Protein AF-0000000075218056 (afdb_homodimer)

Solvent-accessible surface area (backbone atoms only — not comparable to full-atom values): 29890 Å² total; per-residue (Å²): 135,86,78,78,77,75,76,75,72,74,78,70,77,70,64,59,50,72,65,56,49,51,50,44,24,49,49,35,25,47,38,16,36,52,33,16,54,48,39,26,50,49,49,56,67,43,63,74,73,65,64,60,46,54,60,41,20,22,42,31,12,34,46,45,33,46,39,47,62,41,49,48,54,49,43,54,49,48,52,51,51,45,51,72,72,34,88,83,44,72,96,57,82,59,54,31,60,39,18,50,48,22,31,48,51,50,50,50,41,52,50,52,22,49,53,68,37,55,66,62,63,74,64,76,85,63,86,70,55,85,60,57,64,49,48,42,46,47,50,31,47,45,51,51,50,31,50,43,34,22,42,56,18,20,58,53,22,48,40,39,84,58,38,63,64,51,42,50,55,46,26,54,50,36,25,49,48,24,31,52,53,20,60,73,37,48,87,47,59,67,68,60,43,52,53,52,39,49,55,53,20,45,24,29,27,51,14,19,52,52,17,34,59,53,49,70,42,74,95,37,73,64,53,53,50,49,49,50,50,42,47,20,26,33,44,12,33,47,49,37,46,29,39,48,56,36,42,49,53,42,66,66,42,72,87,54,54,68,65,56,46,52,49,30,21,51,48,23,22,46,51,52,51,47,51,52,49,50,42,42,66,70,69,41,78,84,68,67,75,76,82,121,135,84,80,78,75,76,76,75,75,73,78,72,78,70,64,61,51,73,67,56,49,52,50,45,24,49,47,36,24,47,39,17,35,53,33,15,53,49,38,27,52,47,43,57,68,41,64,87,59,71,62,63,45,54,59,42,21,23,43,30,12,35,45,45,34,46,39,48,61,42,47,48,51,49,45,53,48,49,53,54,51,45,50,72,71,34,87,84,45,72,96,58,80,59,55,32,60,38,18,49,47,20,31,47,51,49,48,49,40,52,49,54,21,48,52,68,35,55,65,62,63,74,62,76,84,62,87,71,56,85,61,57,63,50,48,41,47,46,49,31,47,45,50,50,50,31,51,43,33,23,42,55,16,21,58,53,22,47,40,38,84,56,37,62,64,51,41,51,53,47,27,54,51,35,25,49,51,24,33,52,56,20,60,73,37,47,86,48,58,64,68,60,42,52,51,51,41,48,55,53,20,45,25,30,26,50,14,18,51,52,17,34,57,53,50,71,42,75,95,39,73,66,50,54,50,49,49,50,51,42,46,20,26,32,44,13,33,48,49,36,45,32,38,48,57,36,41,48,53,42,67,67,43,71,88,53,55,68,66,57,46,52,49,30,20,50,48,22,22,45,52,50,51,47,50,52,49,49,42,41,65,70,67,42,78,84,69,68,76,76,83,122

Sequence (584 aa):
METSTGAVGTATESPASTWQKCLAALLCFGATLVSGLFFNEAFRKTMRLMNMTFLIALSVGVFSALLLNDFFPETIQLEHKLRGTYKNFPNFPLVGPIVLFGIILMFVSDQVIHKATGHSHEMEPREDSPASKSSHKIWLLLIGIGIHSLLEGMPIGIEKKHLWTIAVSLSIHKCIEAATIASAMVEMNRMYCYVIISIYSAMSPIGILTGAFLSASPQSLTVDLLTLILMSLSTGVIIFLAFVEMLPKVIECERTMLVTKIMCIVCGYSAVTGAAISFNLYFGDHTAPAEEMETSTGAVGTATESPASTWQKCLAALLCFGATLVSGLFFNEAFRKTMRLMNMTFLIALSVGVFSALLLNDFFPETIQLEHKLRGTYKNFPNFPLVGPIVLFGIILMFVSDQVIHKATGHSHEMEPREDSPASKSSHKIWLLLIGIGIHSLLEGMPIGIEKKHLWTIAVSLSIHKCIEAATIASAMVEMNRMYCYVIISIYSAMSPIGILTGAFLSASPQSLTVDLLTLILMSLSTGVIIFLAFVEMLPKVIECERTMLVTKIMCIVCGYSAVTGAAISFNLYFGDHTAPAEE

Radius of gyration: 26.02 Å; Cα contacts (8 Å, |Δi|>4): 720; chains: 2; bounding box: 98×58×55 Å

Organism: NCBI:txid1561998

Secondary structure (DSSP, 8-state):
-----------------HHHHHHHHHHHHHHHHHHHHHHHHHHHHS-S---HHHHHHHHHHHHHHIIIIIIHHHHHHHHHHHHHH-TTS-SS--HHHHHHHHHHHHHHHHHHHHHHHHGGGGS------TTHHHHHHHHHHHHHHHHHHHHHHHHHHH-SSSHHHHHHHHHHHHHHHHHHHHHHTTTS-HHHHHHHHHHHHHHHHHHHHHHHHHHTS-S-HHHHHHHHHHHHHHHHHHHIIIIIIIHHHHHH--SS-HHHHHHHHHHHHHHHHHHHHHHHHHHS---S----/-----------------HHHHHHHHHHHHHHHHHHHHHHHHHHHHS-TTS-HHHHHHHHHHHHHHIIIIIIHHHHHHHHHHHHHH-TTS-SS--HHHHHHHHHHHHHHHHHHHHHHHHGGGGS------TTHHHHHHHHHHHHHHHHHHHHHHHHHHH-SSSHHHHHHHHHHHHHHHHHHHHHHTTTS-HHHHHHHHHHHHHHHHHHHHHHHHHHTS---HHHHHHHHHHHHHHHHHHHIIIIIIIHHHHHH--SS-HHHHHHHHHHHHHHHHHHHHHHHHHHS---S----

InterPro domains:
  IPR003689 Zinc/iron permease [PF02535] (119-271)

Nearest PDB structures (foldseek):
  6s7v-assembly1_A  TM=2.341E-01  e=2.017E+00  Staphylococcus aureus
  6ki1-assembly2_B  TM=3.201E-01  e=4.641E+00  Synechocystis sp. PCC 6803
  7bc7-assembly1_A  TM=2.363E-01  e=6.887E+00  Gallus gallus
  6e9o-assembly2_A  TM=1.817E-01  e=6.309E+00  Escherichia coli
  5ayn-assembly1_A  TM=2.975E-01  e=4.188E+00  Bdellovibrio bacteriovorus HD100

Foldseek 3Di:
DPPPPPPLPPPPQFFDDPVNLLVLLVLLLVLLLVLLLVLLVVDLPPDDCPPLLLLLLLLLLLLCLCLVPPLVVVLVVLLVVLVVVDVPRDPDDPLVVLLVVLQVVLVVLQVVLVVVLPVVPPDDPDPPDPVRSLVSNLVSVLVLLLVLLLLLLQLLLLGTRCNVLSSVSSSVSSSSVSSSSSNSCSVPDSVVSSVSSSSSSNSNSNNNSNNNVLNVPPDDPVSSVVSSSSSSSSSSSSCCVSPVNRVVVSVPPPVDDPVSSVVSSNVSNCVSVVSSVVCCVVVNDPPPPPPD/DPPPPPPLPPPPQFFDDPVNLLVLLVLLLVLLLVLLLVLLVVDLPVDLPPPLLLLLLLLLLLLCLCLVPPLVVVLVVLLVVLVVVDVPRDPDDPLVVLLVVLQVVLVVLQVVLVVVLPVVPPDDPDPPDPVRSLVSNLVSVLVLLLVLLLLLLQLLLLGTRCNVLSSVSSSVSSSSVSSSSSSSCSVPDSVVSSVSSSSSSNSNSNSNSNNNVLNVPPDDPVSSVVSSSSSSSSSSSSCCCSPVNRVVVSVPPPVDDPVSSVVSSNVSNCVSVVSSVVCCVVVPDPPPPPPD

Structure (mmCIF, N/CA/C/O backbone):
data_AF-0000000075218056-model_v1
#
loop_
_entity.id
_entity.type
_entity.pdbx_description
1 polymer 'Zinc transporter ZIP3'
#
loop_
_atom_site.group_PDB
_atom_site.id
_atom_site.type_symbol
_atom_site.label_atom_id
_atom_site.label_alt_id
_atom_site.label_comp_id
_atom_site.label_asym_id
_atom_site.label_entity_id
_atom_site.label_seq_id
_atom_site.pdbx_PDB_ins_code
_atom_site.Cartn_x
_atom_site.Cartn_y
_atom_site.Cartn_z
_atom_site.occupancy
_atom_site.B_iso_or_equiv
_atom_site.auth_seq_id
_atom_site.auth_comp_id
_atom_site.auth_asym_id
_atom_site.auth_atom_id
_atom_site.pdbx_PDB_model_num
ATOM 1 N N . MET A 1 1 ? -60.719 -11.781 -14.867 1 28.56 1 MET A N 1
ATOM 2 C CA . MET A 1 1 ? -59.531 -11.812 -15.711 1 28.56 1 MET A CA 1
ATOM 3 C C . MET A 1 1 ? -58.281 -11.773 -14.867 1 28.56 1 MET A C 1
ATOM 5 O O . MET A 1 1 ? -58 -10.781 -14.195 1 28.56 1 MET A O 1
ATOM 9 N N . GLU A 1 2 ? -57.875 -12.914 -14.203 1 30.25 2 GLU A N 1
ATOM 10 C CA . GLU A 1 2 ? -56.875 -13.211 -13.172 1 30.25 2 GLU A CA 1
ATOM 11 C C . GLU A 1 2 ? -55.469 -12.977 -13.68 1 30.25 2 GLU A C 1
ATOM 13 O O . GLU A 1 2 ? -55.031 -13.57 -14.672 1 30.25 2 GLU A O 1
ATOM 18 N N . THR A 1 3 ? -54.938 -11.68 -13.648 1 34.12 3 THR A N 1
ATOM 19 C CA . THR A 1 3 ? -53.656 -11.195 -14.141 1 34.12 3 THR A CA 1
ATOM 20 C C . THR A 1 3 ? -52.5 -12 -13.539 1 34.12 3 THR A C 1
ATOM 22 O O . THR A 1 3 ? -52.344 -12.062 -12.312 1 34.12 3 THR A O 1
ATOM 25 N N . SER A 1 4 ? -52.062 -13.141 -14.164 1 30.97 4 SER A N 1
ATOM 26 C CA . SER A 1 4 ? -50.938 -14.031 -13.828 1 30.97 4 SER A CA 1
ATOM 27 C C . SER A 1 4 ? -49.656 -13.25 -13.586 1 30.97 4 SER A C 1
ATOM 29 O O . SER A 1 4 ? -49.188 -12.547 -14.477 1 30.97 4 SER A O 1
ATOM 31 N N . THR A 1 5 ? -49.5 -12.703 -12.383 1 33.06 5 THR A N 1
ATOM 32 C CA . THR A 1 5 ? -48.312 -11.992 -11.891 1 33.06 5 THR A CA 1
ATOM 33 C C . THR A 1 5 ? -47.031 -12.789 -12.18 1 33.06 5 THR A C 1
ATOM 35 O O . THR A 1 5 ? -46.906 -13.93 -11.734 1 33.06 5 THR A O 1
ATOM 38 N N . GLY A 1 6 ? -46.438 -12.719 -13.375 1 31.28 6 GLY A N 1
ATOM 39 C CA . GLY A 1 6 ? -45.219 -13.344 -13.836 1 31.28 6 GLY A CA 1
ATOM 40 C C . GLY A 1 6 ? -44.094 -13.328 -12.797 1 31.28 6 GLY A C 1
ATOM 41 O O . GLY A 1 6 ? -43.812 -12.281 -12.203 1 31.28 6 GLY A O 1
ATOM 42 N N . ALA A 1 7 ? -43.875 -14.461 -12.086 1 29.84 7 ALA A N 1
ATOM 43 C CA . ALA A 1 7 ? -42.812 -14.828 -11.156 1 29.84 7 ALA A CA 1
ATOM 44 C C . ALA A 1 7 ? -41.438 -14.398 -11.695 1 29.84 7 ALA A C 1
ATOM 46 O O . ALA A 1 7 ? -41.031 -14.859 -12.75 1 29.84 7 ALA A O 1
ATOM 47 N N . VAL A 1 8 ? -41.156 -13.188 -11.688 1 32.5 8 VAL A N 1
ATOM 48 C CA . VAL A 1 8 ? -39.812 -12.727 -11.945 1 32.5 8 VAL A CA 1
ATOM 49 C C . VAL A 1 8 ? -38.812 -13.656 -11.258 1 32.5 8 VAL A C 1
ATOM 51 O O . VAL A 1 8 ? -38.781 -13.766 -10.031 1 32.5 8 VAL A O 1
ATOM 54 N N . GLY A 1 9 ? -38.531 -14.875 -11.758 1 27.73 9 GLY A N 1
ATOM 55 C CA . GLY A 1 9 ? -37.531 -15.828 -11.273 1 27.73 9 GLY A CA 1
ATOM 56 C C . GLY A 1 9 ? -36.219 -15.188 -10.906 1 27.73 9 GLY A C 1
ATOM 57 O O . GLY A 1 9 ? -35.594 -14.523 -11.742 1 27.73 9 GLY A O 1
ATOM 58 N N . THR A 1 10 ? -36.062 -14.641 -9.781 1 32.91 10 THR A N 1
ATOM 59 C CA . THR A 1 10 ? -34.781 -14.258 -9.18 1 32.91 10 THR A CA 1
ATOM 60 C C . THR A 1 10 ? -33.719 -15.312 -9.445 1 32.91 10 THR A C 1
ATOM 62 O O . THR A 1 10 ? -33.844 -16.453 -9.008 1 32.91 10 THR A O 1
ATOM 65 N N . ALA A 1 11 ? -33.188 -15.445 -10.609 1 33.75 11 ALA A N 1
ATOM 66 C CA . ALA A 1 11 ? -32.094 -16.359 -10.945 1 33.75 11 ALA A CA 1
ATOM 67 C C . ALA A 1 11 ? -31.125 -16.484 -9.789 1 33.75 11 ALA A C 1
ATOM 69 O O . ALA A 1 11 ? -30.469 -15.5 -9.414 1 33.75 11 ALA A O 1
ATOM 70 N N . THR A 1 12 ? -31.344 -17.188 -8.734 1 36.94 12 THR A N 1
ATOM 71 C CA . THR A 1 12 ? -30.5 -17.688 -7.645 1 36.94 12 THR A CA 1
ATOM 72 C C . THR A 1 12 ? -29.141 -18.109 -8.164 1 36.94 12 THR A C 1
ATOM 74 O O . THR A 1 12 ? -29.031 -19.078 -8.93 1 36.94 12 THR A O 1
ATOM 77 N N . GLU A 1 13 ? -28.281 -17.359 -8.703 1 41.88 13 GLU A N 1
ATOM 78 C CA . GLU A 1 13 ? -26.938 -17.766 -9.086 1 41.88 13 GLU A CA 1
ATOM 79 C C . GLU A 1 13 ? -26.406 -18.844 -8.141 1 41.88 13 GLU A C 1
ATOM 81 O O . GLU A 1 13 ? -26.406 -18.672 -6.922 1 41.88 13 GLU A O 1
ATOM 86 N N . SER A 1 14 ? -26.453 -20.078 -8.367 1 50.06 14 SER A N 1
ATOM 87 C CA . SER A 1 14 ? -26.016 -21.266 -7.625 1 50.06 14 SER A CA 1
ATOM 88 C C . SER A 1 14 ? -24.562 -21.125 -7.16 1 50.06 14 SER A C 1
ATOM 90 O O . SER A 1 14 ? -23.719 -20.641 -7.902 1 50.06 14 SER A O 1
ATOM 92 N N . PRO A 1 15 ? -24.297 -21.188 -5.848 1 59.03 15 PRO A N 1
ATOM 93 C CA . PRO A 1 15 ? -22.938 -21.125 -5.281 1 59.03 15 PRO A CA 1
ATOM 94 C C . PRO A 1 15 ? -21.969 -22.047 -6.008 1 59.03 15 PRO A C 1
ATOM 96 O O . PRO A 1 15 ? -22.359 -23.094 -6.539 1 59.03 15 PRO A O 1
ATOM 99 N N . ALA A 1 16 ? -20.828 -21.562 -6.406 1 63.22 16 ALA A N 1
ATOM 100 C CA . ALA A 1 16 ? -19.781 -22.328 -7.09 1 63.22 16 ALA A CA 1
ATOM 101 C C . ALA A 1 16 ? -19.609 -23.703 -6.465 1 63.22 16 ALA A C 1
ATOM 103 O O . ALA A 1 16 ? -19.469 -23.828 -5.25 1 63.22 16 ALA A O 1
ATOM 104 N N . SER A 1 17 ? -19.891 -24.766 -7.27 1 73.25 17 SER A N 1
ATOM 105 C CA . SER A 1 17 ? -19.797 -26.156 -6.867 1 73.25 17 SER A CA 1
ATOM 106 C C . SER A 1 17 ? -18.344 -26.547 -6.57 1 73.25 17 SER A C 1
ATOM 108 O O . SER A 1 17 ? -17.422 -25.828 -6.949 1 73.25 17 SER A O 1
ATOM 110 N N . THR A 1 18 ? -18.094 -27.578 -5.738 1 80.06 18 THR A N 1
ATOM 111 C CA . THR A 1 18 ? -16.797 -28.109 -5.355 1 80.06 18 THR A CA 1
ATOM 112 C C . THR A 1 18 ? -15.969 -28.469 -6.59 1 80.06 18 THR A C 1
ATOM 114 O O . THR A 1 18 ? -14.75 -28.234 -6.609 1 80.06 18 THR A O 1
ATOM 117 N N . TRP A 1 19 ? -16.656 -28.906 -7.613 1 84.88 19 TRP A N 1
ATOM 118 C CA . TRP A 1 19 ? -15.922 -29.297 -8.812 1 84.88 19 TRP A CA 1
ATOM 119 C C . TRP A 1 19 ? -15.359 -28.078 -9.531 1 84.88 19 TRP A C 1
ATOM 121 O O . TRP A 1 19 ? -14.273 -28.141 -10.117 1 84.88 19 TRP A O 1
ATOM 131 N N . GLN A 1 20 ? -16.016 -27 -9.492 1 87.5 20 GLN A N 1
ATOM 132 C CA . GLN A 1 20 ? -15.539 -25.781 -10.109 1 87.5 20 GLN A CA 1
ATOM 133 C C . GLN A 1 20 ? -14.305 -25.25 -9.391 1 87.5 20 GLN A C 1
ATOM 135 O O . GLN A 1 20 ? -13.375 -24.734 -10.023 1 87.5 20 GLN A O 1
ATOM 140 N N . LYS A 1 21 ? -14.305 -25.469 -8.156 1 88.88 21 LYS A N 1
ATOM 141 C CA . LYS A 1 21 ? -13.164 -25.016 -7.379 1 88.88 21 LYS A CA 1
ATOM 142 C C . LYS A 1 21 ? -11.93 -25.875 -7.652 1 88.88 21 LYS A C 1
ATOM 144 O O . LYS A 1 21 ? -10.812 -25.359 -7.707 1 88.88 21 LYS A O 1
ATOM 149 N N . CYS A 1 22 ? -12.195 -27.125 -7.848 1 90.31 22 CYS A N 1
ATOM 150 C CA . CYS A 1 22 ? -11.102 -28.031 -8.211 1 90.31 22 CYS A CA 1
ATOM 151 C C . CYS A 1 22 ? -10.547 -27.688 -9.594 1 90.31 22 CYS A C 1
ATOM 153 O O . CYS A 1 22 ? -9.336 -27.719 -9.805 1 90.31 22 CYS A O 1
ATOM 155 N N . LEU A 1 23 ? -11.406 -27.375 -10.438 1 91.06 23 LEU A N 1
ATOM 156 C CA . LEU A 1 23 ? -10.977 -26.969 -11.773 1 91.06 23 LEU A CA 1
ATOM 157 C C . LEU A 1 23 ? -10.195 -25.656 -11.727 1 91.06 23 LEU A C 1
ATOM 159 O O . LEU A 1 23 ? -9.211 -25.5 -12.453 1 91.06 23 LEU A O 1
ATOM 163 N N . ALA A 1 24 ? -10.664 -24.781 -10.914 1 90.25 24 ALA A N 1
ATOM 164 C CA . ALA A 1 24 ? -9.945 -23.516 -10.742 1 90.25 24 ALA A CA 1
ATOM 165 C C . ALA A 1 24 ? -8.547 -23.75 -10.18 1 90.25 24 ALA A C 1
ATOM 167 O O . ALA A 1 24 ? -7.582 -23.109 -10.609 1 90.25 24 ALA A O 1
ATOM 168 N N . ALA A 1 25 ? -8.469 -24.688 -9.25 1 93.19 25 ALA A N 1
ATOM 169 C CA . ALA A 1 25 ? -7.18 -25.047 -8.672 1 93.19 25 ALA A CA 1
ATOM 170 C C . ALA A 1 25 ? -6.246 -25.625 -9.727 1 93.19 25 ALA A C 1
ATOM 172 O O . ALA A 1 25 ? -5.062 -25.281 -9.781 1 93.19 25 ALA A O 1
ATOM 173 N N . LEU A 1 26 ? -6.781 -26.438 -10.555 1 93.12 26 LEU A N 1
ATOM 174 C CA . LEU A 1 26 ? -6.004 -27.062 -11.617 1 93.12 26 LEU A CA 1
ATOM 175 C C . LEU A 1 26 ? -5.551 -26.031 -12.641 1 93.12 26 LEU A C 1
ATOM 177 O O . LEU A 1 26 ? -4.43 -26.109 -13.148 1 93.12 26 LEU A O 1
ATOM 181 N N . LEU A 1 27 ? -6.426 -25.203 -12.906 1 91.5 27 LEU A N 1
ATOM 182 C CA . LEU A 1 27 ? -6.09 -24.141 -13.836 1 91.5 27 LEU A CA 1
ATOM 183 C C . LEU A 1 27 ? -4.934 -23.297 -13.305 1 91.5 27 LEU A C 1
ATOM 185 O O . LEU A 1 27 ? -3.994 -22.984 -14.047 1 91.5 27 LEU A O 1
ATOM 189 N N . CYS A 1 28 ? -5.043 -22.922 -12.086 1 91.31 28 CYS A N 1
ATOM 190 C CA . CYS A 1 28 ? -3.994 -22.125 -11.477 1 91.31 28 CYS A CA 1
ATOM 191 C C . CYS A 1 28 ? -2.672 -22.875 -11.445 1 91.31 28 CYS A C 1
ATOM 193 O O . CYS A 1 28 ? -1.616 -22.297 -11.719 1 91.31 28 CYS A O 1
ATOM 195 N N . PHE A 1 29 ? -2.771 -24.125 -11.102 1 94.06 29 PHE A N 1
ATOM 196 C CA . PHE A 1 29 ? -1.585 -24.984 -11.078 1 94.06 29 PHE A CA 1
ATOM 197 C C . PHE A 1 29 ? -0.952 -25.062 -12.461 1 94.06 29 PHE A C 1
ATOM 199 O O . PHE A 1 29 ? 0.251 -24.828 -12.617 1 94.06 29 PHE A O 1
ATOM 206 N N . GLY A 1 30 ? -1.76 -25.406 -13.383 1 94.25 30 GLY A N 1
ATOM 207 C CA . GLY A 1 30 ? -1.275 -25.531 -14.75 1 94.25 30 GLY A CA 1
ATOM 208 C C . GLY A 1 30 ? -0.699 -24.25 -15.305 1 94.25 30 GLY A C 1
ATOM 209 O O . GLY A 1 30 ? 0.366 -24.266 -15.93 1 94.25 30 GLY A O 1
ATOM 210 N N . ALA A 1 31 ? -1.409 -23.219 -15.141 1 92.06 31 ALA A N 1
ATOM 211 C CA . ALA A 1 31 ? -0.958 -21.922 -15.648 1 92.06 31 ALA A CA 1
ATOM 212 C C . ALA A 1 31 ? 0.393 -21.547 -15.047 1 92.06 31 ALA A C 1
ATOM 214 O O . ALA A 1 31 ? 1.293 -21.094 -15.766 1 92.06 31 ALA A O 1
ATOM 215 N N . THR A 1 32 ? 0.532 -21.703 -13.734 1 92.31 32 THR A N 1
ATOM 216 C CA . THR A 1 32 ? 1.77 -21.344 -13.047 1 92.31 32 THR A CA 1
ATOM 217 C C . THR A 1 32 ? 2.912 -22.25 -13.492 1 92.31 32 THR A C 1
ATOM 219 O O . THR A 1 32 ? 4.016 -21.781 -13.773 1 92.31 32 THR A O 1
ATOM 222 N N . LEU A 1 33 ? 2.582 -23.5 -13.586 1 94.19 33 LEU A N 1
ATOM 223 C CA . LEU A 1 33 ? 3.605 -24.484 -13.945 1 94.19 33 LEU A CA 1
ATOM 224 C C . LEU A 1 33 ? 4.07 -24.266 -15.383 1 94.19 33 LEU A C 1
ATOM 226 O O . LEU A 1 33 ? 5.27 -24.203 -15.656 1 94.19 33 LEU A O 1
ATOM 230 N N . VAL A 1 34 ? 3.139 -24.172 -16.266 1 94.44 34 VAL A N 1
ATOM 231 C CA . VAL A 1 34 ? 3.459 -24.031 -17.688 1 94.44 34 VAL A CA 1
ATOM 232 C C . VAL A 1 34 ? 4.215 -22.719 -17.922 1 94.44 34 VAL A C 1
ATOM 234 O O . VAL A 1 34 ? 5.23 -22.703 -18.625 1 94.44 34 VAL A O 1
ATOM 237 N N . SER A 1 35 ? 3.742 -21.688 -17.328 1 92.31 35 SER A N 1
ATOM 238 C CA . SER A 1 35 ? 4.402 -20.391 -17.5 1 92.31 35 SER A CA 1
ATOM 239 C C . SER A 1 35 ? 5.809 -20.406 -16.906 1 92.31 35 SER A C 1
ATOM 241 O O . SER A 1 35 ? 6.762 -19.953 -17.547 1 92.31 35 SER A O 1
ATOM 243 N N . GLY A 1 36 ? 5.898 -20.875 -15.688 1 90.25 36 GLY A N 1
ATOM 244 C CA . GLY A 1 36 ? 7.203 -20.953 -15.047 1 90.25 36 GLY A CA 1
ATOM 245 C C . GLY A 1 36 ? 8.219 -21.75 -15.844 1 90.25 36 GLY A C 1
ATOM 246 O O . GLY A 1 36 ? 9.352 -21.297 -16.031 1 90.25 36 GLY A O 1
ATOM 247 N N . LEU A 1 37 ? 7.812 -22.891 -16.297 1 91.62 37 LEU A N 1
ATOM 248 C CA . LEU A 1 37 ? 8.711 -23.734 -17.078 1 91.62 37 LEU A CA 1
ATOM 249 C C . LEU A 1 37 ? 9.031 -23.109 -18.422 1 91.62 37 LEU A C 1
ATOM 251 O O . LEU A 1 37 ? 10.172 -23.156 -18.891 1 91.62 37 LEU A O 1
ATOM 255 N N . PHE A 1 38 ? 8.023 -22.562 -19 1 90.69 38 PHE A N 1
ATOM 256 C CA . PHE A 1 38 ? 8.195 -21.922 -20.297 1 90.69 38 PHE A CA 1
ATOM 257 C C . PHE A 1 38 ? 9.188 -20.766 -20.203 1 90.69 38 PHE A C 1
ATOM 259 O O . PHE A 1 38 ? 10.125 -20.688 -21 1 90.69 38 PHE A O 1
ATOM 266 N N . PHE A 1 39 ? 9.016 -19.938 -19.281 1 86.31 39 PHE A N 1
ATOM 267 C CA . PHE A 1 39 ? 9.867 -18.75 -19.172 1 86.31 39 PHE A CA 1
ATOM 268 C C . PHE A 1 39 ? 11.266 -19.141 -18.703 1 86.31 39 PHE A C 1
ATOM 270 O O . PHE A 1 39 ? 12.25 -18.516 -19.094 1 86.31 39 PHE A O 1
ATOM 277 N N . ASN A 1 40 ? 11.32 -20.078 -17.828 1 86.62 40 ASN A N 1
ATOM 278 C CA . ASN A 1 40 ? 12.641 -20.531 -17.422 1 86.62 40 ASN A CA 1
ATOM 279 C C . ASN A 1 40 ? 13.469 -21 -18.609 1 86.62 40 ASN A C 1
ATOM 281 O O . ASN A 1 40 ? 14.641 -20.641 -18.734 1 86.62 40 ASN A O 1
ATOM 285 N N . GLU A 1 41 ? 12.852 -21.797 -19.453 1 87.62 41 GLU A N 1
ATOM 286 C CA . GLU A 1 41 ? 13.531 -22.281 -20.656 1 87.62 41 GLU A CA 1
ATOM 287 C C . GLU A 1 41 ? 13.82 -21.141 -21.625 1 87.62 41 GLU A C 1
ATOM 289 O O . GLU A 1 41 ? 14.891 -21.094 -22.234 1 87.62 41 GLU A O 1
ATOM 294 N N . ALA A 1 42 ? 12.875 -20.359 -21.828 1 83.81 42 ALA A N 1
ATOM 295 C CA . ALA A 1 42 ? 13.031 -19.234 -22.75 1 83.81 42 ALA A CA 1
ATOM 296 C C . ALA A 1 42 ? 14.172 -18.328 -22.312 1 83.81 42 ALA A C 1
ATOM 298 O O . ALA A 1 42 ? 14.953 -17.859 -23.141 1 83.81 42 ALA A O 1
ATOM 299 N N . PHE A 1 43 ? 14.227 -18.078 -21.031 1 81.38 43 PHE A N 1
ATOM 300 C CA . PHE A 1 43 ? 15.266 -17.203 -20.516 1 81.38 43 PHE A CA 1
ATOM 301 C C . PHE A 1 43 ? 16.641 -17.859 -20.594 1 81.38 43 PHE A C 1
ATOM 303 O O . PHE A 1 43 ? 17.656 -17.188 -20.766 1 81.38 43 PHE A O 1
ATOM 310 N N . ARG A 1 44 ? 16.656 -19.094 -20.406 1 79.06 44 ARG A N 1
ATOM 311 C CA . ARG A 1 44 ? 17.906 -19.812 -20.531 1 79.06 44 ARG A CA 1
ATOM 312 C C . ARG A 1 44 ? 18.438 -19.75 -21.953 1 79.06 44 ARG A C 1
ATOM 314 O O . ARG A 1 44 ? 19.656 -19.672 -22.172 1 79.06 44 ARG A O 1
ATOM 321 N N . LYS A 1 45 ? 17.5 -20 -22.891 1 77.25 45 LYS A N 1
ATOM 322 C CA . LYS A 1 45 ? 17.891 -19.969 -24.297 1 77.25 45 LYS A CA 1
ATOM 323 C C . LYS A 1 45 ? 18.234 -18.547 -24.75 1 77.25 45 LYS A C 1
ATOM 325 O O . LYS A 1 45 ? 19.062 -18.359 -25.641 1 77.25 45 LYS A O 1
ATOM 330 N N . THR A 1 46 ? 17.312 -17.812 -24.578 1 66.31 46 THR A N 1
ATOM 331 C CA . THR A 1 46 ? 17.531 -16.438 -25 1 66.31 46 THR A CA 1
ATOM 332 C C . THR A 1 46 ? 18.422 -15.703 -24 1 66.31 46 THR A C 1
ATOM 334 O O . THR A 1 46 ? 18.281 -15.867 -22.781 1 66.31 46 THR A O 1
ATOM 337 N N . MET A 1 47 ? 19.75 -15.852 -24.5 1 49.62 47 MET A N 1
ATOM 338 C CA . MET A 1 47 ? 20.672 -15.258 -23.547 1 49.62 47 MET A CA 1
ATOM 339 C C . MET A 1 47 ? 19.938 -14.477 -22.469 1 49.62 47 MET A C 1
ATOM 341 O O . MET A 1 47 ? 18.766 -14.125 -22.656 1 49.62 47 MET A O 1
ATOM 345 N N . ARG A 1 48 ? 20.688 -13.555 -21.938 1 44.53 48 ARG A N 1
ATOM 346 C CA . ARG A 1 48 ? 20.797 -12.828 -20.672 1 44.53 48 ARG A CA 1
ATOM 347 C C . ARG A 1 48 ? 19.469 -12.164 -20.297 1 44.53 48 ARG A C 1
ATOM 349 O O . ARG A 1 48 ? 18.547 -12.109 -21.125 1 44.53 48 ARG A O 1
ATOM 356 N N . LEU A 1 49 ? 19.484 -11.062 -19.875 1 46.81 49 LEU A N 1
ATOM 357 C CA . LEU A 1 49 ? 18.797 -10.094 -19.031 1 46.81 49 LEU A CA 1
ATOM 358 C C . LEU A 1 49 ? 17.562 -9.531 -19.75 1 46.81 49 LEU A C 1
ATOM 360 O O . LEU A 1 49 ? 17.656 -8.531 -20.453 1 46.81 49 LEU A O 1
ATOM 364 N N . MET A 1 50 ? 16.938 -10.258 -20.844 1 51.53 50 MET A N 1
ATOM 365 C CA . MET A 1 50 ? 15.766 -9.43 -21.109 1 51.53 50 MET A CA 1
ATOM 366 C C . MET A 1 50 ? 15.359 -8.641 -19.875 1 51.53 50 MET A C 1
ATOM 368 O O . MET A 1 50 ? 15.453 -9.141 -18.75 1 51.53 50 MET A O 1
ATOM 372 N N . ASN A 1 51 ? 15.18 -7.293 -20.078 1 58.81 51 ASN A N 1
ATOM 373 C CA . ASN A 1 51 ? 15.148 -6.344 -18.984 1 58.81 51 ASN A CA 1
ATOM 374 C C . ASN A 1 51 ? 14.109 -6.742 -17.938 1 58.81 51 ASN A C 1
ATOM 376 O O . ASN A 1 51 ? 12.906 -6.562 -18.141 1 58.81 51 ASN A O 1
ATOM 380 N N . MET A 1 52 ? 14.336 -7.902 -17.25 1 68.38 52 MET A N 1
ATOM 381 C CA . MET A 1 52 ? 13.602 -8.328 -16.062 1 68.38 52 MET A CA 1
ATOM 382 C C . MET A 1 52 ? 12.844 -7.156 -15.445 1 68.38 52 MET A C 1
ATOM 384 O O . MET A 1 52 ? 11.812 -7.352 -14.805 1 68.38 52 MET A O 1
ATOM 388 N N . THR A 1 53 ? 13.227 -6.066 -15.898 1 76.56 53 THR A N 1
ATOM 389 C CA . THR A 1 53 ? 12.594 -4.875 -15.336 1 76.56 53 THR A CA 1
ATOM 390 C C . THR A 1 53 ? 11.195 -4.676 -15.914 1 76.56 53 THR A C 1
ATOM 392 O O . THR A 1 53 ? 10.273 -4.266 -15.203 1 76.56 53 THR A O 1
ATOM 395 N N . PHE A 1 54 ? 11.117 -5.18 -17.219 1 81.31 54 PHE A N 1
ATOM 396 C CA . PHE A 1 54 ? 9.82 -5.023 -17.875 1 81.31 54 PHE A CA 1
ATOM 397 C C . PHE A 1 54 ? 8.789 -5.957 -17.25 1 81.31 54 PHE A C 1
ATOM 399 O O . PHE A 1 54 ? 7.656 -5.555 -17 1 81.31 54 PHE A O 1
ATOM 406 N N . LEU A 1 55 ? 9.203 -7.086 -17.047 1 77.69 55 LEU A N 1
ATOM 407 C CA . LEU A 1 55 ? 8.297 -8.078 -16.484 1 77.69 55 LEU A CA 1
ATOM 408 C C . LEU A 1 55 ? 7.926 -7.723 -15.047 1 77.69 55 LEU A C 1
ATOM 410 O O . LEU A 1 55 ? 6.773 -7.895 -14.633 1 77.69 55 LEU A O 1
ATOM 414 N N . ILE A 1 56 ? 8.875 -7.188 -14.352 1 79.19 56 ILE A N 1
ATOM 415 C CA . ILE A 1 56 ? 8.633 -6.801 -12.961 1 79.19 56 ILE A CA 1
ATOM 416 C C . ILE A 1 56 ? 7.684 -5.605 -12.922 1 79.19 56 ILE A C 1
ATOM 418 O O . ILE A 1 56 ? 6.762 -5.566 -12.102 1 79.19 56 ILE A O 1
ATOM 422 N N . ALA A 1 57 ? 7.922 -4.734 -13.859 1 86.81 57 ALA A N 1
ATOM 423 C CA . ALA A 1 57 ? 7.059 -3.557 -13.93 1 86.81 57 ALA A CA 1
ATOM 424 C C . ALA A 1 57 ? 5.625 -3.943 -14.273 1 86.81 57 ALA A C 1
ATOM 426 O O . ALA A 1 57 ? 4.676 -3.412 -13.695 1 86.81 57 ALA A O 1
ATOM 427 N N . LEU A 1 58 ? 5.508 -4.848 -15.172 1 84.69 58 LEU A N 1
ATOM 428 C CA . LEU A 1 58 ? 4.191 -5.355 -15.547 1 84.69 58 LEU A CA 1
ATOM 429 C C . LEU A 1 58 ? 3.514 -6.023 -14.352 1 84.69 58 LEU A C 1
ATOM 431 O O . LEU A 1 58 ? 2.316 -5.836 -14.133 1 84.69 58 LEU A O 1
ATOM 435 N N . SER A 1 59 ? 4.266 -6.699 -13.648 1 79.12 59 SER A N 1
ATOM 436 C CA . SER A 1 59 ? 3.746 -7.398 -12.477 1 79.12 59 SER A CA 1
ATOM 437 C C . SER A 1 59 ? 3.279 -6.418 -11.406 1 79.12 59 SER A C 1
ATOM 439 O O . SER A 1 59 ? 2.268 -6.652 -10.742 1 79.12 59 SER A O 1
ATOM 441 N N . VAL A 1 60 ? 4.035 -5.363 -11.266 1 86.5 60 VAL A N 1
ATOM 442 C CA . VAL A 1 60 ? 3.645 -4.328 -10.312 1 86.5 60 VAL A CA 1
ATOM 443 C C . VAL A 1 60 ? 2.273 -3.771 -10.688 1 86.5 60 VAL A C 1
ATOM 445 O O . VAL A 1 60 ? 1.422 -3.568 -9.82 1 86.5 60 VAL A O 1
ATOM 448 N N . GLY A 1 61 ? 2.074 -3.543 -12 1 88.25 61 GLY A N 1
ATOM 449 C CA . GLY A 1 61 ? 0.778 -3.082 -12.469 1 88.25 61 GLY A CA 1
ATOM 450 C C . GLY A 1 61 ? -0.344 -4.066 -12.188 1 88.25 61 GLY A C 1
ATOM 451 O O . GLY A 1 61 ? -1.406 -3.68 -11.695 1 88.25 61 GLY A O 1
ATOM 452 N N . VAL A 1 62 ? -0.057 -5.238 -12.438 1 82.44 62 VAL A N 1
ATOM 453 C CA . VAL A 1 62 ? -1.047 -6.293 -12.25 1 82.44 62 VAL A CA 1
ATOM 454 C C . VAL A 1 62 ? -1.412 -6.41 -10.773 1 82.44 62 VAL A C 1
ATOM 456 O O . VAL A 1 62 ? -2.592 -6.414 -10.422 1 82.44 62 VAL A O 1
ATOM 459 N N . PHE A 1 63 ? -0.453 -6.441 -9.922 1 79.5 63 PHE A N 1
ATOM 460 C CA . PHE A 1 63 ? -0.684 -6.57 -8.484 1 79.5 63 PHE A CA 1
ATOM 461 C C . PHE A 1 63 ? -1.396 -5.336 -7.941 1 79.5 63 PHE A C 1
ATOM 463 O O . PHE A 1 63 ? -2.227 -5.445 -7.039 1 79.5 63 PHE A O 1
ATOM 470 N N . SER A 1 64 ? -1.042 -4.25 -8.469 1 88.44 64 SER A N 1
ATOM 471 C CA . SER A 1 64 ? -1.696 -3.021 -8.031 1 88.44 64 SER A CA 1
ATOM 472 C C . SER A 1 64 ? -3.182 -3.037 -8.375 1 88.44 64 SER A C 1
ATOM 474 O O . SER A 1 64 ? -4.012 -2.613 -7.562 1 88.44 64 SER A O 1
ATOM 476 N N . ALA A 1 65 ? -3.457 -3.525 -9.539 1 86.5 65 ALA A N 1
ATOM 477 C CA . ALA A 1 65 ? -4.855 -3.611 -9.953 1 86.5 65 ALA A CA 1
ATOM 478 C C . ALA A 1 65 ? -5.633 -4.578 -9.062 1 86.5 65 ALA A C 1
ATOM 480 O O . ALA A 1 65 ? -6.738 -4.266 -8.617 1 86.5 65 ALA A O 1
ATOM 481 N N . LEU A 1 66 ? -5.098 -5.656 -8.797 1 77.62 66 LEU A N 1
ATOM 482 C CA . LEU A 1 66 ? -5.742 -6.656 -7.953 1 77.62 66 LEU A CA 1
ATOM 483 C C . LEU A 1 66 ? -5.934 -6.129 -6.535 1 77.62 66 LEU A C 1
ATOM 485 O O . LEU A 1 66 ? -6.992 -6.332 -5.93 1 77.62 66 LEU A O 1
ATOM 489 N N . LEU A 1 67 ? -4.938 -5.457 -6.059 1 85.25 67 LEU A N 1
ATOM 490 C CA . LEU A 1 67 ? -4.941 -4.938 -4.695 1 85.25 67 LEU A CA 1
ATOM 491 C C . LEU A 1 67 ? -5.961 -3.814 -4.543 1 85.25 67 LEU A C 1
ATOM 493 O O . LEU A 1 67 ? -6.797 -3.848 -3.637 1 85.25 67 LEU A O 1
ATOM 497 N N . LEU A 1 68 ? -5.918 -2.875 -5.477 1 89.06 68 LEU A N 1
ATOM 498 C CA . LEU A 1 68 ? -6.656 -1.629 -5.301 1 89.06 68 LEU A CA 1
ATOM 499 C C . LEU A 1 68 ? -8.094 -1.779 -5.781 1 89.06 68 LEU A C 1
ATOM 501 O O . LEU A 1 68 ? -9 -1.119 -5.262 1 89.06 68 LEU A O 1
ATOM 505 N N . ASN A 1 69 ? -8.266 -2.641 -6.754 1 83.69 69 ASN A N 1
ATOM 506 C CA . ASN A 1 69 ? -9.602 -2.764 -7.324 1 83.69 69 ASN A CA 1
ATOM 507 C C . ASN A 1 69 ? -10.391 -3.887 -6.66 1 83.69 69 ASN A C 1
ATOM 509 O O . ASN A 1 69 ? -11.625 -3.832 -6.598 1 83.69 69 ASN A O 1
ATOM 513 N N . ASP A 1 70 ? -9.727 -4.84 -6.195 1 79.5 70 ASP A N 1
ATOM 514 C CA . ASP A 1 70 ? -10.469 -6.035 -5.809 1 79.5 70 ASP A CA 1
ATOM 515 C C . ASP A 1 70 ? -10.211 -6.395 -4.348 1 79.5 70 ASP A C 1
ATOM 517 O O . ASP A 1 70 ? -11.078 -6.188 -3.492 1 79.5 70 ASP A O 1
ATOM 521 N N . PHE A 1 71 ? -9 -6.637 -3.975 1 75.56 71 PHE A N 1
ATOM 522 C CA . PHE A 1 71 ? -8.703 -7.266 -2.693 1 75.56 71 PHE A CA 1
ATOM 523 C C . PHE A 1 71 ? -8.992 -6.312 -1.542 1 75.56 71 PHE A C 1
ATOM 525 O O . PHE A 1 71 ? -9.734 -6.652 -0.618 1 75.56 71 PHE A O 1
ATOM 532 N N . PHE A 1 72 ? -8.484 -5.184 -1.687 1 86 72 PHE A N 1
ATOM 533 C CA . PHE A 1 72 ? -8.586 -4.258 -0.564 1 86 72 PHE A CA 1
ATOM 534 C C . PHE A 1 72 ? -10.023 -3.791 -0.369 1 86 72 PHE A C 1
ATOM 536 O O . PHE A 1 72 ? -10.562 -3.871 0.737 1 86 72 PHE A O 1
ATOM 543 N N . PRO A 1 73 ? -10.719 -3.387 -1.413 1 86.62 73 PRO A N 1
ATOM 544 C CA . PRO A 1 73 ? -12.125 -2.99 -1.241 1 86.62 73 PRO A CA 1
ATOM 545 C C . PRO A 1 73 ? -13.008 -4.141 -0.769 1 86.62 73 PRO A C 1
ATOM 547 O O . PRO A 1 73 ? -13.891 -3.939 0.069 1 86.62 73 PRO A O 1
ATOM 550 N N . GLU A 1 74 ? -12.742 -5.289 -1.275 1 82.75 74 GLU A N 1
ATOM 551 C CA . GLU A 1 74 ? -13.539 -6.445 -0.878 1 82.75 74 GLU A CA 1
ATOM 552 C C . GLU A 1 74 ? -13.336 -6.773 0.598 1 82.75 74 GLU A C 1
ATOM 554 O O . GLU A 1 74 ? -14.281 -7.172 1.285 1 82.75 74 GLU A O 1
ATOM 559 N N . THR A 1 75 ? -12.125 -6.633 1.047 1 85.88 75 THR A N 1
ATOM 560 C CA . THR A 1 75 ? -11.82 -6.902 2.447 1 85.88 75 THR A CA 1
ATOM 561 C C . THR A 1 75 ? -12.531 -5.902 3.357 1 85.88 75 THR A C 1
ATOM 563 O O . THR A 1 75 ? -13.102 -6.285 4.379 1 85.88 75 THR A O 1
ATOM 566 N N . ILE A 1 76 ? -12.523 -4.691 2.949 1 87.62 76 ILE A N 1
ATOM 567 C CA . ILE A 1 76 ? -13.188 -3.65 3.729 1 87.62 76 ILE A CA 1
ATOM 568 C C . ILE A 1 76 ? -14.695 -3.877 3.715 1 87.62 76 ILE A C 1
ATOM 570 O O . ILE A 1 76 ? -15.367 -3.715 4.738 1 87.62 76 ILE A O 1
ATOM 574 N N . GLN A 1 77 ? -15.25 -4.227 2.602 1 84.88 77 GLN A N 1
ATOM 575 C CA . GLN A 1 77 ? -16.672 -4.473 2.482 1 84.88 77 GLN A CA 1
ATOM 576 C C . GLN A 1 77 ? -17.109 -5.672 3.326 1 84.88 77 GLN A C 1
ATOM 578 O O . GLN A 1 77 ? -18.188 -5.668 3.926 1 84.88 77 GLN A O 1
ATOM 583 N N . LEU A 1 78 ? -16.219 -6.652 3.311 1 84.06 78 LEU A N 1
ATOM 584 C CA . LEU A 1 78 ? -16.516 -7.828 4.125 1 84.06 78 LEU A CA 1
ATOM 585 C C . LEU A 1 78 ? -16.562 -7.465 5.605 1 84.06 78 LEU A C 1
ATOM 587 O O . LEU A 1 78 ? -17.438 -7.93 6.336 1 84.06 78 LEU A O 1
ATOM 591 N N . GLU A 1 79 ? -15.625 -6.684 6.051 1 88.5 79 GLU A N 1
ATOM 592 C CA . GLU A 1 79 ? -15.633 -6.234 7.438 1 88.5 79 GLU A CA 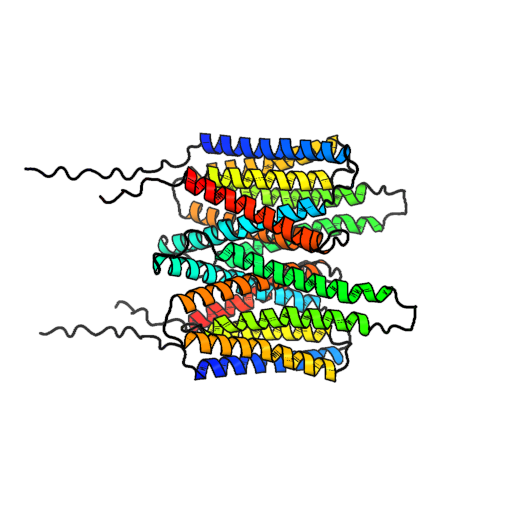1
ATOM 593 C C . GLU A 1 79 ? -16.922 -5.48 7.77 1 88.5 79 GLU A C 1
ATOM 595 O O . GLU A 1 79 ? -17.516 -5.695 8.828 1 88.5 79 GLU A O 1
ATOM 600 N N . HIS A 1 80 ? -17.312 -4.637 6.855 1 85.44 80 HIS A N 1
ATOM 601 C CA . HIS A 1 80 ? -18.531 -3.867 7.066 1 85.44 80 HIS A CA 1
ATOM 602 C C . HIS A 1 80 ? -19.75 -4.777 7.133 1 85.44 80 HIS A C 1
ATOM 604 O O . HIS A 1 80 ? -20.641 -4.574 7.965 1 85.44 80 HIS A O 1
ATOM 610 N N . LYS A 1 81 ? -19.812 -5.699 6.238 1 84.5 81 LYS A N 1
ATOM 611 C CA . LYS A 1 81 ? -20.906 -6.656 6.215 1 84.5 81 LYS A CA 1
ATOM 612 C C . LYS A 1 81 ? -20.984 -7.449 7.516 1 84.5 81 LYS A C 1
ATOM 614 O O . LYS A 1 81 ? -22.062 -7.648 8.07 1 84.5 81 LYS A O 1
ATOM 619 N N . LEU A 1 82 ? -19.828 -7.875 7.996 1 86.81 82 LEU A N 1
ATOM 620 C CA . LEU A 1 82 ? -19.781 -8.664 9.219 1 86.81 82 LEU A CA 1
ATOM 621 C C . LEU A 1 82 ? -20.172 -7.82 10.43 1 86.81 82 LEU A C 1
ATOM 623 O O . LEU A 1 82 ? -20.812 -8.32 11.359 1 86.81 82 LEU A O 1
ATOM 627 N N . ARG A 1 83 ? -19.812 -6.605 10.422 1 84.88 83 ARG A N 1
ATOM 628 C CA . ARG A 1 83 ? -20.172 -5.691 11.5 1 84.88 83 ARG A CA 1
ATOM 629 C C . ARG A 1 83 ? -21.688 -5.5 11.555 1 84.88 83 ARG A C 1
ATOM 631 O O . ARG A 1 83 ? -22.266 -5.344 12.641 1 84.88 83 ARG A O 1
ATOM 638 N N . GLY A 1 84 ? -22.344 -5.516 10.469 1 82.88 84 GLY A N 1
ATOM 639 C CA . GLY A 1 84 ? -23.781 -5.371 10.414 1 82.88 84 GLY A CA 1
ATOM 640 C C . GLY A 1 84 ? -24.516 -6.664 10.703 1 82.88 84 GLY A C 1
ATOM 641 O O . GLY A 1 84 ? -25.656 -6.641 11.195 1 82.88 84 GLY A O 1
ATOM 642 N N . THR A 1 85 ? -23.953 -7.719 10.406 1 83.44 85 THR A N 1
ATOM 643 C CA . THR A 1 85 ? -24.609 -9.016 10.523 1 83.44 85 THR A CA 1
ATOM 644 C C . THR A 1 85 ? -24.5 -9.555 11.945 1 83.44 85 THR A C 1
ATOM 646 O O . THR A 1 85 ? -25.453 -10.117 12.484 1 83.44 85 THR A O 1
ATOM 649 N N . TYR A 1 86 ? -23.25 -9.297 12.5 1 81.19 86 TYR A N 1
ATOM 650 C CA . TYR A 1 86 ? -23.016 -9.844 13.828 1 81.19 86 TYR A CA 1
ATOM 651 C C . TYR A 1 86 ? -22.969 -8.734 14.875 1 81.19 86 TYR A C 1
ATOM 653 O O . TYR A 1 86 ? -22.188 -7.789 14.75 1 81.19 86 TYR A O 1
ATOM 661 N N . LYS A 1 87 ? -23.812 -8.742 15.797 1 77.19 87 LYS A N 1
ATOM 662 C CA . LYS A 1 87 ? -23.938 -7.73 16.844 1 77.19 87 LYS A CA 1
ATOM 663 C C . LYS A 1 87 ? -22.672 -7.68 17.703 1 77.19 87 LYS A C 1
ATOM 665 O O . LYS A 1 87 ? -22.297 -6.613 18.203 1 77.19 87 LYS A O 1
ATOM 670 N N . ASN A 1 88 ? -21.969 -8.859 17.844 1 72.94 88 ASN A N 1
ATOM 671 C CA . ASN A 1 88 ? -20.812 -8.938 18.734 1 72.94 88 ASN A CA 1
ATOM 672 C C . ASN A 1 88 ? -19.516 -8.656 17.984 1 72.94 88 ASN A C 1
ATOM 674 O O . ASN A 1 88 ? -18.422 -8.953 18.5 1 72.94 88 ASN A O 1
ATOM 678 N N . PHE A 1 89 ? -19.625 -8.102 16.891 1 76.19 89 PHE A N 1
ATOM 679 C CA . PHE A 1 89 ? -18.422 -7.781 16.141 1 76.19 89 PHE A CA 1
ATOM 680 C C . PHE A 1 89 ? -17.703 -6.578 16.75 1 76.19 89 PHE A C 1
ATOM 682 O O . PHE A 1 89 ? -18.344 -5.602 17.141 1 76.19 89 PHE A O 1
ATOM 689 N N . PRO A 1 90 ? -16.406 -6.734 17 1 71.38 90 PRO A N 1
ATOM 690 C CA . PRO A 1 90 ? -15.664 -5.625 17.609 1 71.38 90 PRO A CA 1
ATOM 691 C C . PRO A 1 90 ? -15.852 -4.312 16.844 1 71.38 90 PRO A C 1
ATOM 693 O O . PRO A 1 90 ? -15.922 -4.309 15.609 1 71.38 90 PRO A O 1
ATOM 696 N N . ASN A 1 91 ? -16.078 -3.232 17.547 1 70.5 91 ASN A N 1
ATOM 697 C CA . ASN A 1 91 ? -16.281 -1.906 16.984 1 70.5 91 ASN A CA 1
ATOM 698 C C . ASN A 1 91 ? -14.953 -1.293 16.531 1 70.5 91 ASN A C 1
ATOM 700 O O . ASN A 1 91 ? -14.867 -0.086 16.297 1 70.5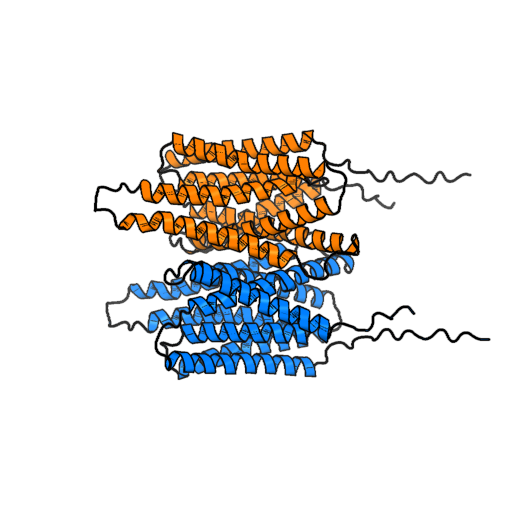 91 ASN A O 1
ATOM 704 N N . PHE A 1 92 ? -13.914 -2.146 16.469 1 74.62 92 PHE A N 1
ATOM 705 C CA . PHE A 1 92 ? -12.602 -1.683 16.047 1 74.62 92 PHE A CA 1
ATOM 706 C C . PHE A 1 92 ? -12.25 -2.23 14.672 1 74.62 92 PHE A C 1
ATOM 708 O O . PHE A 1 92 ? -12.648 -3.34 14.32 1 74.62 92 PHE A O 1
ATOM 715 N N . PRO A 1 93 ? -11.594 -1.305 13.938 1 81.25 93 PRO A N 1
ATOM 716 C CA . PRO A 1 93 ? -11.18 -1.813 12.625 1 81.25 93 PRO A CA 1
ATOM 717 C C . PRO A 1 93 ? -10.18 -2.959 12.727 1 81.25 93 PRO A C 1
ATOM 719 O O . PRO A 1 93 ? -9.078 -2.779 13.266 1 81.25 93 PRO A O 1
ATOM 722 N N . LEU A 1 94 ? -10.547 -4.113 12.242 1 88.06 94 LEU A N 1
ATOM 723 C CA . LEU A 1 94 ? -9.711 -5.305 12.328 1 88.06 94 LEU A CA 1
ATOM 724 C C . LEU A 1 94 ? -8.844 -5.457 11.086 1 88.06 94 LEU A C 1
ATOM 726 O O . LEU A 1 94 ? -7.77 -6.062 11.148 1 88.06 94 LEU A O 1
ATOM 730 N N . VAL A 1 95 ? -9.297 -4.918 10.016 1 92.19 95 VAL A N 1
ATOM 731 C CA . VAL A 1 95 ? -8.617 -5.109 8.742 1 92.19 95 VAL A CA 1
ATOM 732 C C . VAL A 1 95 ? -7.242 -4.449 8.781 1 92.19 95 VAL A C 1
ATOM 734 O O . VAL A 1 95 ? -6.238 -5.062 8.414 1 92.19 95 VAL A O 1
ATOM 737 N N . GLY A 1 96 ? -7.176 -3.232 9.367 1 92.5 96 GLY A N 1
ATOM 738 C CA . GLY A 1 96 ? -5.941 -2.461 9.398 1 92.5 96 GLY A CA 1
ATOM 739 C C . GLY A 1 96 ? -4.797 -3.189 10.078 1 92.5 96 GLY A C 1
ATOM 740 O O . GLY A 1 96 ? -3.768 -3.457 9.453 1 92.5 96 GLY A O 1
ATOM 741 N N . PRO A 1 97 ? -5.02 -3.635 11.289 1 93.06 97 PRO A N 1
ATOM 742 C CA . PRO A 1 97 ? -3.945 -4.32 12.016 1 93.06 97 PRO A CA 1
ATOM 743 C C . PRO A 1 97 ? -3.555 -5.648 11.367 1 93.06 97 PRO A C 1
ATOM 745 O O . PRO A 1 97 ? -2.381 -6.027 11.391 1 93.06 97 PRO A O 1
ATOM 748 N N . ILE A 1 98 ? -4.477 -6.34 10.836 1 93.5 98 ILE A N 1
ATOM 749 C CA . ILE A 1 98 ? -4.176 -7.637 10.234 1 93.5 98 ILE A CA 1
ATOM 750 C C . ILE A 1 98 ? -3.393 -7.441 8.945 1 93.5 98 ILE A C 1
ATOM 752 O O . ILE A 1 98 ? -2.477 -8.211 8.641 1 93.5 98 ILE A O 1
ATOM 756 N N . VAL A 1 99 ? -3.777 -6.449 8.188 1 93.5 99 VAL A N 1
ATOM 757 C CA . VAL A 1 99 ? -3.018 -6.117 6.984 1 93.5 99 VAL A CA 1
ATOM 758 C C . VAL A 1 99 ? -1.58 -5.77 7.359 1 93.5 99 VAL A C 1
ATOM 760 O O . VAL A 1 99 ? -0.634 -6.223 6.715 1 93.5 99 VAL A O 1
ATOM 763 N N . LEU A 1 100 ? -1.447 -4.965 8.406 1 94.5 100 LEU A N 1
ATOM 764 C CA . LEU A 1 100 ? -0.11 -4.621 8.883 1 94.5 100 LEU A CA 1
ATOM 765 C C . LEU A 1 100 ? 0.667 -5.871 9.273 1 94.5 100 LEU A C 1
ATOM 767 O O . LEU A 1 100 ? 1.864 -5.977 8.992 1 94.5 100 LEU A O 1
ATOM 771 N N . PHE A 1 101 ? 0.016 -6.734 9.922 1 92.56 101 PHE A N 1
ATOM 772 C CA . PHE A 1 101 ? 0.66 -7.984 10.305 1 92.56 101 PHE A CA 1
ATOM 773 C C . PHE A 1 101 ? 1.152 -8.742 9.078 1 92.56 101 PHE A C 1
ATOM 775 O O . PHE A 1 101 ? 2.23 -9.344 9.102 1 92.56 101 PHE A O 1
ATOM 782 N N . GLY A 1 102 ? 0.333 -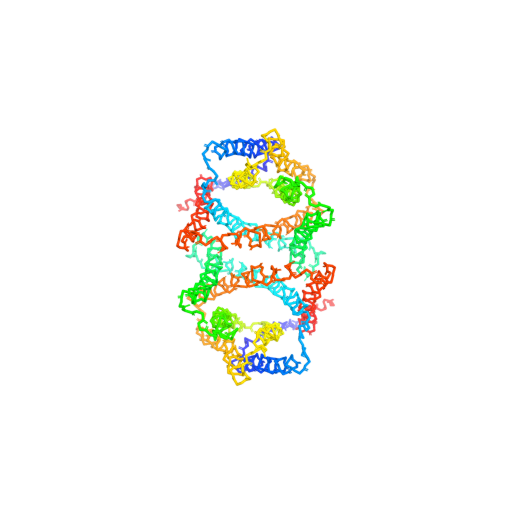8.812 8.07 1 88.25 102 GLY A N 1
ATOM 783 C CA . GLY A 1 102 ? 0.774 -9.422 6.82 1 88.25 102 GLY A CA 1
ATOM 784 C C . GLY A 1 102 ? 2.02 -8.773 6.25 1 88.25 102 GLY A C 1
ATOM 785 O O . GLY A 1 102 ? 2.926 -9.461 5.777 1 88.25 102 GLY A O 1
ATOM 786 N N . ILE A 1 103 ? 2.09 -7.469 6.34 1 90.19 103 ILE A N 1
ATOM 787 C CA . ILE A 1 103 ? 3.246 -6.727 5.852 1 90.19 103 ILE A CA 1
ATOM 788 C C . ILE A 1 103 ? 4.477 -7.078 6.688 1 90.19 103 ILE A C 1
ATOM 790 O O . ILE A 1 103 ? 5.551 -7.336 6.145 1 90.19 103 ILE A O 1
ATOM 794 N N . ILE A 1 104 ? 4.297 -7.117 7.984 1 89.69 104 ILE A N 1
ATOM 795 C CA . ILE A 1 104 ? 5.391 -7.426 8.898 1 89.69 104 ILE A CA 1
ATOM 796 C C . ILE A 1 104 ? 5.883 -8.852 8.656 1 89.69 104 ILE A C 1
ATOM 798 O O . ILE A 1 104 ? 7.086 -9.117 8.711 1 89.69 104 ILE A O 1
ATOM 802 N N . LEU A 1 105 ? 4.973 -9.719 8.469 1 83.81 105 LEU A N 1
ATOM 803 C CA . LEU A 1 105 ? 5.34 -11.102 8.195 1 83.81 105 LEU A CA 1
ATOM 804 C C . LEU A 1 105 ? 6.258 -11.188 6.98 1 83.81 105 LEU A C 1
ATOM 806 O O . LEU A 1 105 ? 7.27 -11.898 7.012 1 83.81 105 LEU A O 1
ATOM 810 N N . MET A 1 106 ? 5.875 -10.461 5.969 1 80.19 106 MET A N 1
ATOM 811 C CA . MET A 1 106 ? 6.703 -10.453 4.766 1 80.19 106 MET A CA 1
ATOM 812 C C . MET A 1 106 ? 8.039 -9.758 5.023 1 80.19 106 MET A C 1
ATOM 814 O O . MET A 1 106 ? 9.07 -10.156 4.48 1 80.19 106 MET A O 1
ATOM 818 N N . PHE A 1 107 ? 7.98 -8.727 5.855 1 81.69 107 PHE A N 1
ATOM 819 C CA . PHE A 1 107 ? 9.18 -8 6.266 1 81.69 107 PHE A CA 1
ATOM 820 C C . PHE A 1 107 ? 10.141 -8.922 7 1 81.69 107 PHE A C 1
ATOM 822 O O . PHE A 1 107 ? 11.344 -8.93 6.715 1 81.69 107 PHE A O 1
ATOM 829 N N . VAL A 1 108 ? 9.633 -9.641 7.902 1 79 108 VAL A N 1
ATOM 830 C CA . VAL A 1 108 ? 10.43 -10.578 8.688 1 79 108 VAL A CA 1
ATOM 831 C C . VAL A 1 108 ? 10.992 -11.672 7.777 1 79 108 VAL A C 1
ATOM 833 O O . VAL A 1 108 ? 12.164 -12.039 7.895 1 79 108 VAL A O 1
ATOM 836 N N . SER A 1 109 ? 10.18 -12.125 6.973 1 72.75 109 SER A N 1
ATOM 837 C CA . SER A 1 109 ? 10.625 -13.141 6.023 1 72.75 109 SER A CA 1
ATOM 838 C C . SER A 1 109 ? 11.781 -12.633 5.168 1 72.75 109 SER A C 1
ATOM 840 O O . SER A 1 109 ? 12.727 -13.375 4.891 1 72.75 109 SER A O 1
ATOM 842 N N . ASP A 1 110 ? 11.727 -11.383 4.766 1 70.69 110 ASP A N 1
ATOM 843 C CA . ASP A 1 110 ? 12.766 -10.75 3.959 1 70.69 110 ASP A CA 1
ATOM 844 C C . ASP A 1 110 ? 14.078 -10.648 4.734 1 70.69 110 ASP A C 1
ATOM 846 O O . ASP A 1 110 ? 15.148 -10.922 4.191 1 70.69 110 ASP A O 1
ATOM 850 N N . GLN A 1 111 ? 14.023 -10.266 5.98 1 71.62 111 GLN A N 1
ATOM 851 C CA . GLN A 1 111 ? 15.203 -10.102 6.824 1 71.62 111 GLN A CA 1
ATOM 852 C C . GLN A 1 111 ? 15.859 -11.445 7.121 1 71.62 111 GLN A C 1
ATOM 854 O O . GLN A 1 111 ? 17.078 -11.547 7.195 1 71.62 111 GLN A O 1
ATOM 859 N N . VAL A 1 112 ? 15.055 -12.352 7.375 1 65.69 112 VAL A N 1
ATOM 860 C CA . VAL A 1 112 ? 15.57 -13.68 7.691 1 65.69 112 VAL A CA 1
ATOM 861 C C . VAL A 1 112 ? 16.312 -14.25 6.484 1 65.69 112 VAL A C 1
ATOM 863 O O . VAL A 1 112 ? 17.375 -14.844 6.629 1 65.69 112 VAL A O 1
ATOM 866 N N . ILE A 1 113 ? 15.859 -13.945 5.465 1 58.47 113 ILE A N 1
ATOM 867 C CA . ILE A 1 113 ? 16.484 -14.438 4.242 1 58.47 113 ILE A CA 1
ATOM 868 C C . ILE A 1 113 ? 17.781 -13.688 3.988 1 58.47 113 ILE A C 1
ATOM 870 O O . ILE A 1 113 ? 18.781 -14.289 3.586 1 58.47 113 ILE A O 1
ATOM 874 N N . HIS A 1 114 ? 17.75 -12.375 4.207 1 60.16 114 HIS A N 1
ATOM 875 C CA . HIS A 1 114 ? 18.953 -11.555 4.051 1 60.16 114 HIS A CA 1
ATOM 876 C C . HIS A 1 114 ? 20.047 -12 5.008 1 60.16 114 HIS A C 1
ATOM 878 O O . HIS A 1 114 ? 21.219 -12.062 4.625 1 60.16 114 HIS A O 1
ATOM 884 N N . LYS A 1 115 ? 19.797 -12.188 6.266 1 58.56 115 LYS A N 1
ATOM 885 C CA . LYS A 1 115 ? 20.781 -12.625 7.262 1 58.56 115 LYS A CA 1
ATOM 886 C C . LYS A 1 115 ? 21.312 -14.016 6.941 1 58.56 115 LYS A C 1
ATOM 888 O O . LYS A 1 115 ? 22.484 -14.297 7.156 1 58.56 115 LYS A O 1
ATOM 893 N N . ALA A 1 116 ? 20.469 -14.789 6.621 1 52.34 116 ALA A N 1
ATOM 894 C CA . ALA A 1 116 ? 20.875 -16.156 6.309 1 52.34 116 ALA A CA 1
ATOM 895 C C . ALA A 1 116 ? 21.859 -16.188 5.141 1 52.34 116 ALA A C 1
ATOM 897 O O . ALA A 1 116 ? 22.766 -17.016 5.109 1 52.34 116 ALA A O 1
ATOM 898 N N . THR A 1 117 ? 21.734 -15.18 4.348 1 46.03 117 THR A N 1
ATOM 899 C CA . THR A 1 117 ? 22.594 -15.18 3.176 1 46.03 117 THR A CA 1
ATOM 900 C C . THR A 1 117 ? 23.828 -14.305 3.412 1 46.03 117 THR A C 1
ATOM 902 O O . THR A 1 117 ? 24.875 -14.508 2.791 1 46.03 117 THR A O 1
ATOM 905 N N . GLY A 1 118 ? 23.812 -13.211 4.199 1 45 118 GLY A N 1
ATOM 906 C CA . GLY A 1 118 ? 24.969 -12.367 4.496 1 45 118 GLY A CA 1
ATOM 907 C C . GLY A 1 118 ? 26 -13.047 5.375 1 45 118 GLY A C 1
ATOM 908 O O . GLY A 1 118 ? 27.188 -12.727 5.309 1 45 118 GLY A O 1
ATOM 909 N N . HIS A 1 119 ? 25.656 -13.703 6.445 1 40.25 119 HIS A N 1
ATOM 910 C CA . HIS A 1 119 ? 26.688 -14.281 7.316 1 40.25 119 HIS A CA 1
ATOM 911 C C . HIS A 1 119 ? 27.547 -15.289 6.566 1 40.25 119 HIS A C 1
ATOM 913 O O . HIS A 1 119 ? 28.469 -15.867 7.137 1 40.25 119 HIS A O 1
ATOM 919 N N . SER A 1 120 ? 27.297 -15.688 5.453 1 36.5 120 SER A N 1
ATOM 920 C CA . SER A 1 120 ? 28.281 -16.609 4.906 1 36.5 120 SER A CA 1
ATOM 921 C C . SER A 1 120 ? 29.578 -15.875 4.57 1 36.5 120 SER A C 1
ATOM 923 O O . SER A 1 120 ? 30.516 -16.469 4.039 1 36.5 120 SER A O 1
ATOM 925 N N . HIS A 1 121 ? 29.719 -14.586 4.828 1 34.53 121 HIS A N 1
ATOM 926 C CA . HIS A 1 121 ? 31.016 -14 4.527 1 34.53 121 HIS A CA 1
ATOM 927 C C . HIS A 1 121 ? 32.094 -14.516 5.484 1 34.53 121 HIS A C 1
ATOM 929 O O . HIS A 1 121 ? 33.281 -14.227 5.309 1 34.53 121 HIS A O 1
ATOM 935 N N . GLU A 1 122 ? 31.906 -14.758 6.707 1 35.16 122 GLU A N 1
ATOM 936 C CA . GLU A 1 122 ? 33.125 -14.984 7.48 1 35.16 122 GLU A CA 1
ATOM 937 C C . GLU A 1 122 ? 33.844 -16.266 7.043 1 35.16 122 GLU A C 1
ATOM 939 O O . GLU A 1 122 ? 34.875 -16.609 7.578 1 35.16 122 GLU A O 1
ATOM 944 N N . MET A 1 123 ? 33.281 -17.344 6.633 1 32.66 123 MET A N 1
ATOM 945 C CA . MET A 1 123 ? 34.312 -18.359 6.344 1 32.66 123 MET A CA 1
ATOM 946 C C . MET A 1 123 ? 35.25 -17.906 5.234 1 32.66 123 MET A C 1
ATOM 948 O O . MET A 1 123 ? 34.875 -17.031 4.434 1 32.66 123 MET A O 1
ATOM 952 N N . GLU A 1 124 ? 36.594 -18.5 5.082 1 34.72 124 GLU A N 1
ATOM 953 C CA . GLU A 1 124 ? 37.719 -18.406 4.184 1 34.72 124 GLU A CA 1
ATOM 954 C C . GLU A 1 124 ? 37.281 -18.141 2.746 1 34.72 124 GLU A C 1
ATOM 956 O O . GLU A 1 124 ? 36.188 -18.516 2.357 1 34.72 124 GLU A O 1
ATOM 961 N N . PRO A 1 125 ? 38.094 -17.344 1.887 1 35.22 125 PRO A N 1
ATOM 962 C CA . PRO A 1 125 ? 38.094 -17.156 0.434 1 35.22 125 PRO A CA 1
ATOM 963 C C . PRO A 1 125 ? 37.688 -18.422 -0.323 1 35.22 125 PRO A C 1
ATOM 965 O O . PRO A 1 125 ? 38.062 -18.594 -1.489 1 35.22 125 PRO A O 1
ATOM 968 N N . ARG A 1 126 ? 37.531 -19.562 0.301 1 34.78 126 ARG A N 1
ATOM 969 C CA . ARG A 1 126 ? 37.375 -20.641 -0.679 1 34.78 126 ARG A CA 1
ATOM 970 C C . ARG A 1 126 ? 36.375 -20.219 -1.77 1 34.78 126 ARG A C 1
ATOM 972 O O . ARG A 1 126 ? 35.531 -19.359 -1.548 1 34.78 126 ARG A O 1
ATOM 979 N N . GLU A 1 127 ? 36.625 -20.641 -3.137 1 33.84 127 GLU A N 1
ATOM 980 C CA . GLU A 1 127 ? 36 -20.359 -4.418 1 33.84 127 GLU A CA 1
ATOM 981 C C . GLU A 1 127 ? 34.469 -20.281 -4.277 1 33.84 127 GLU A C 1
ATOM 983 O O . GLU A 1 127 ? 33.781 -21.312 -4.359 1 33.84 127 GLU A O 1
ATOM 988 N N . ASP A 1 128 ? 33.969 -19.922 -3.254 1 36.34 128 ASP A N 1
ATOM 989 C CA . ASP A 1 128 ? 32.562 -19.797 -2.91 1 36.34 128 ASP A CA 1
ATOM 990 C C . ASP A 1 128 ? 31.734 -19.328 -4.109 1 36.34 128 ASP A C 1
ATOM 992 O O . ASP A 1 128 ? 31.953 -18.234 -4.625 1 36.34 128 ASP A O 1
ATOM 996 N N . SER A 1 129 ? 31.438 -20.203 -4.961 1 36.38 129 SER A N 1
ATOM 997 C CA . SER A 1 129 ? 30.781 -20.062 -6.258 1 36.38 129 SER A CA 1
ATOM 998 C C . SER A 1 129 ? 29.594 -19.109 -6.176 1 36.38 129 SER A C 1
ATOM 1000 O O . SER A 1 129 ? 28.875 -19.094 -5.164 1 36.38 129 SER A O 1
ATOM 1002 N N . PRO A 1 130 ? 29.5 -17.922 -6.906 1 40.72 130 PRO A N 1
ATOM 1003 C CA . PRO A 1 130 ? 28.328 -17.078 -7.152 1 40.72 130 PRO A CA 1
ATOM 1004 C C . PRO A 1 130 ? 27.016 -17.797 -6.918 1 40.72 130 PRO A C 1
ATOM 1006 O O . PRO A 1 130 ? 25.953 -17.156 -6.797 1 40.72 130 PRO A O 1
ATOM 1009 N N . ALA A 1 131 ? 26.984 -19.109 -6.898 1 43.09 131 ALA A N 1
ATOM 1010 C CA . ALA A 1 131 ? 25.797 -19.953 -6.871 1 43.09 131 ALA A CA 1
ATOM 1011 C C . ALA A 1 131 ? 25.188 -20.016 -5.469 1 43.09 131 ALA A C 1
ATOM 1013 O O . ALA A 1 131 ? 23.984 -20.141 -5.309 1 43.09 131 ALA A O 1
ATOM 1014 N N . SER A 1 132 ? 25.922 -20.016 -4.344 1 44.84 132 SER A N 1
ATOM 1015 C CA . SER A 1 132 ? 25.453 -20.281 -2.988 1 44.84 132 SER A CA 1
ATOM 1016 C C . SER A 1 132 ? 24.641 -19.094 -2.451 1 44.84 132 SER A C 1
ATOM 1018 O O . SER A 1 132 ? 23.609 -19.297 -1.816 1 44.84 132 SER A O 1
ATOM 1020 N N . LYS A 1 133 ? 25.25 -17.953 -2.438 1 46.56 133 LYS A N 1
ATOM 1021 C CA . LYS A 1 133 ? 24.547 -16.734 -2.025 1 46.56 133 LYS A CA 1
ATOM 1022 C C . LYS A 1 133 ? 23.203 -16.609 -2.732 1 46.56 133 LYS A C 1
ATOM 1024 O O . LYS A 1 133 ? 22.234 -16.109 -2.158 1 46.56 133 LYS A O 1
ATOM 1029 N N . SER A 1 134 ? 23.141 -17.312 -3.893 1 52.31 134 SER A N 1
ATOM 1030 C CA . SER A 1 134 ? 21.969 -17.266 -4.773 1 52.31 134 SER A CA 1
ATOM 1031 C C . SER A 1 134 ? 20.859 -18.188 -4.277 1 52.31 134 SER A C 1
ATOM 1033 O O . SER A 1 134 ? 19.688 -17.828 -4.301 1 52.31 134 SER A O 1
ATOM 1035 N N . SER A 1 135 ? 21.391 -19.281 -3.473 1 56.5 135 SER A N 1
ATOM 1036 C CA . SER A 1 135 ? 20.391 -20.297 -3.141 1 56.5 135 SER A CA 1
ATOM 1037 C C . SER A 1 135 ? 19.531 -19.859 -1.966 1 56.5 135 SER A C 1
ATOM 1039 O O . SER A 1 135 ? 18.312 -20.047 -1.983 1 56.5 135 SER A O 1
ATOM 1041 N N . HIS A 1 136 ? 20.125 -19.25 -1.023 1 53.88 136 HIS A N 1
ATOM 1042 C CA . HIS A 1 136 ? 19.406 -18.828 0.168 1 53.88 136 HIS A CA 1
ATOM 1043 C C . HIS A 1 136 ? 18.328 -17.797 -0.175 1 53.88 136 HIS A C 1
ATOM 1045 O O . HIS A 1 136 ? 17.203 -17.859 0.331 1 53.88 136 HIS A O 1
ATOM 1051 N N . LYS A 1 137 ? 18.719 -16.922 -0.92 1 55.97 137 LYS A N 1
ATOM 1052 C CA . LYS A 1 137 ? 17.797 -15.875 -1.342 1 55.97 137 LYS A CA 1
ATOM 1053 C C . LYS A 1 137 ? 16.594 -16.453 -2.074 1 55.97 137 LYS A C 1
ATOM 1055 O O . LYS A 1 137 ? 15.469 -15.992 -1.901 1 55.97 137 LYS A O 1
ATOM 1060 N N . ILE A 1 138 ? 16.938 -17.641 -2.648 1 60.97 138 ILE A N 1
ATOM 1061 C CA . ILE A 1 138 ? 15.875 -18.25 -3.432 1 60.97 138 ILE A CA 1
ATOM 1062 C C . ILE A 1 138 ? 14.867 -18.922 -2.498 1 60.97 138 ILE A C 1
ATOM 1064 O O . ILE A 1 138 ? 13.656 -18.844 -2.725 1 60.97 138 ILE A O 1
ATOM 1068 N N . TRP A 1 139 ? 15.414 -19.469 -1.362 1 62.69 139 TRP A N 1
ATOM 1069 C CA . TRP A 1 139 ? 14.492 -20.125 -0.437 1 62.69 139 TRP A CA 1
ATOM 1070 C C . TRP A 1 139 ? 13.633 -19.109 0.292 1 62.69 139 TRP A C 1
ATOM 1072 O O . TRP A 1 139 ? 12.43 -19.328 0.487 1 62.69 139 TRP A O 1
ATOM 1082 N N . LEU A 1 140 ? 14.305 -18.109 0.539 1 58.38 140 LEU A N 1
ATOM 1083 C CA . LEU A 1 140 ? 13.547 -17.047 1.198 1 58.38 140 LEU A CA 1
ATOM 1084 C C . LEU A 1 140 ? 12.461 -16.5 0.274 1 58.38 140 LEU A C 1
ATOM 1086 O O . LEU A 1 140 ? 11.336 -16.25 0.709 1 58.38 140 LEU A O 1
ATOM 1090 N N . LEU A 1 141 ? 12.898 -16.438 -0.869 1 60.38 141 LEU A N 1
ATOM 1091 C CA . LEU A 1 141 ? 11.938 -15.984 -1.867 1 60.38 141 LEU A CA 1
ATOM 1092 C C . LEU A 1 141 ? 10.789 -16.984 -2.012 1 60.38 141 LEU A C 1
ATOM 1094 O O . LEU A 1 141 ? 9.625 -16.578 -2.049 1 60.38 141 LEU A O 1
ATOM 1098 N N . LEU A 1 142 ? 11.203 -18.203 -1.858 1 67.25 142 LEU A N 1
ATOM 1099 C CA . LEU A 1 142 ? 10.219 -19.266 -2.076 1 67.25 142 LEU A CA 1
ATOM 1100 C C . LEU A 1 142 ? 9.227 -19.328 -0.919 1 67.25 142 LEU A C 1
ATOM 1102 O O . LEU A 1 142 ? 8.031 -19.5 -1.135 1 67.25 142 LEU A O 1
ATOM 1106 N N . ILE A 1 143 ? 9.695 -19.172 0.216 1 65.69 143 ILE A N 1
ATOM 1107 C CA . ILE A 1 143 ? 8.82 -19.25 1.382 1 65.69 143 ILE A CA 1
ATOM 1108 C C . ILE A 1 143 ? 7.891 -18.047 1.415 1 65.69 143 ILE A C 1
ATOM 1110 O O . ILE A 1 143 ? 6.68 -18.188 1.577 1 65.69 143 ILE A O 1
ATOM 1114 N N . GLY A 1 144 ? 8.57 -16.969 1.319 1 65.31 144 GLY A N 1
ATOM 1115 C CA . GLY A 1 144 ? 7.766 -15.758 1.36 1 65.31 144 GLY A CA 1
ATOM 1116 C C . GLY A 1 144 ? 6.695 -15.719 0.284 1 65.31 144 GLY A C 1
ATOM 1117 O O . GLY A 1 144 ? 5.523 -15.492 0.579 1 65.31 144 GLY A O 1
ATOM 1118 N N . ILE A 1 145 ? 7.125 -16.125 -0.859 1 66.69 145 ILE A N 1
ATOM 1119 C CA . ILE A 1 145 ? 6.211 -16.062 -1.995 1 66.69 145 ILE A CA 1
ATOM 1120 C C . ILE A 1 145 ? 5.246 -17.25 -1.939 1 66.69 145 ILE A C 1
ATOM 1122 O O . ILE A 1 145 ? 4.086 -17.125 -2.346 1 66.69 145 ILE A O 1
ATOM 1126 N N . GLY A 1 146 ? 5.793 -18.312 -1.323 1 74.31 146 GLY A N 1
ATOM 1127 C CA . GLY A 1 146 ? 4.926 -19.469 -1.167 1 74.31 146 GLY A CA 1
ATOM 1128 C C . GLY A 1 146 ? 3.771 -19.219 -0.216 1 74.31 146 GLY A C 1
ATOM 1129 O O . GLY A 1 146 ? 2.623 -19.547 -0.528 1 74.31 146 GLY A O 1
ATOM 1130 N N . ILE A 1 147 ? 4.027 -18.625 0.834 1 71.19 147 ILE A N 1
ATOM 1131 C CA . ILE A 1 147 ? 2.99 -18.312 1.814 1 71.19 147 ILE A CA 1
ATOM 1132 C C . ILE A 1 147 ? 1.99 -17.328 1.219 1 71.19 147 ILE A C 1
ATOM 1134 O O . ILE A 1 147 ? 0.777 -17.516 1.354 1 71.19 147 ILE A O 1
ATOM 1138 N N . HIS A 1 148 ? 2.477 -16.469 0.607 1 70.31 148 HIS A N 1
ATOM 1139 C CA . HIS A 1 148 ? 1.616 -15.492 -0.046 1 70.31 148 HIS A CA 1
ATOM 1140 C C . HIS A 1 148 ? 0.69 -16.156 -1.058 1 70.31 148 HIS A C 1
ATOM 1142 O O . HIS A 1 148 ? -0.509 -15.875 -1.088 1 70.31 148 HIS A O 1
ATOM 1148 N N . SER A 1 149 ? 1.381 -17.031 -1.772 1 81.44 149 SER A N 1
ATOM 1149 C CA . SER A 1 149 ? 0.613 -17.734 -2.801 1 81.44 149 SER A CA 1
ATOM 1150 C C . SER A 1 149 ? -0.475 -18.609 -2.184 1 81.44 149 SER A C 1
ATOM 1152 O O . SER A 1 149 ? -1.579 -18.703 -2.723 1 81.44 149 SER A O 1
ATOM 1154 N N . LEU A 1 150 ? -0.152 -19.156 -1.063 1 82.94 150 LEU A N 1
ATOM 1155 C CA . LEU A 1 150 ? -1.109 -19.984 -0.335 1 82.94 150 LEU A CA 1
ATOM 1156 C C . LEU A 1 150 ? -2.285 -19.141 0.156 1 82.94 150 LEU A C 1
ATOM 1158 O O . LEU A 1 150 ? -3.443 -19.516 -0.038 1 82.94 150 LEU A O 1
ATOM 1162 N N . LEU A 1 151 ? -1.958 -18.062 0.676 1 77.75 151 LEU A N 1
ATOM 1163 C CA . LEU A 1 151 ? -2.975 -17.188 1.266 1 77.75 151 LEU A CA 1
ATOM 1164 C C . LEU A 1 151 ? -3.824 -16.531 0.182 1 77.75 151 LEU A C 1
ATOM 1166 O O . LEU A 1 151 ? -5.012 -16.281 0.392 1 77.75 151 LEU A O 1
ATOM 1170 N N . GLU A 1 152 ? -3.225 -16.438 -0.889 1 75.06 152 GLU A N 1
ATOM 1171 C CA . GLU A 1 152 ? -3.934 -15.828 -2.008 1 75.06 152 GLU A CA 1
ATOM 1172 C C . GLU A 1 152 ? -4.984 -16.766 -2.582 1 75.06 152 GLU A C 1
ATOM 1174 O O . GLU A 1 152 ? -5.984 -16.328 -3.152 1 75.06 152 GLU A O 1
ATOM 1179 N N . GLY A 1 153 ? -4.754 -18.047 -2.557 1 83.19 153 GLY A N 1
ATOM 1180 C CA . GLY A 1 153 ? -5.68 -19.047 -3.082 1 83.19 153 GLY A CA 1
ATOM 1181 C C . GLY A 1 153 ? -6.887 -19.266 -2.193 1 83.19 153 GLY A C 1
ATOM 1182 O O . GLY A 1 153 ? -7.973 -19.594 -2.68 1 83.19 153 GLY A O 1
ATOM 1183 N N . MET A 1 154 ? -6.816 -18.984 -0.997 1 81.62 154 MET A N 1
ATOM 1184 C CA . MET A 1 154 ? -7.844 -19.359 -0.026 1 81.62 154 MET A CA 1
ATOM 1185 C C . MET A 1 154 ? -9.133 -18.594 -0.282 1 81.62 154 MET A C 1
ATOM 1187 O O . MET A 1 154 ? -10.219 -19.172 -0.278 1 81.62 154 MET A O 1
ATOM 1191 N N . PRO A 1 155 ? -9.023 -17.297 -0.444 1 73.88 155 PRO A N 1
ATOM 1192 C CA . PRO A 1 155 ? -10.273 -16.578 -0.715 1 73.88 155 PRO A CA 1
ATOM 1193 C C . PRO A 1 155 ? -10.992 -17.094 -1.955 1 73.88 155 PRO A C 1
ATOM 1195 O O . PRO A 1 155 ? -12.227 -17.031 -2.025 1 73.88 155 PRO A O 1
ATOM 1198 N N . ILE A 1 156 ? -10.258 -17.547 -2.922 1 79.19 156 ILE A N 1
ATOM 1199 C CA . ILE A 1 156 ? -10.859 -18.094 -4.129 1 79.19 156 ILE A CA 1
ATOM 1200 C C . ILE A 1 156 ? -11.656 -19.359 -3.779 1 79.19 156 ILE A C 1
ATOM 1202 O O . ILE A 1 156 ? -12.734 -19.594 -4.332 1 79.19 156 ILE A O 1
ATOM 1206 N N . GLY A 1 157 ? -11.148 -20.109 -2.898 1 83.81 157 GLY A N 1
ATOM 1207 C CA . GLY A 1 157 ? -11.844 -21.297 -2.451 1 83.81 157 GLY A CA 1
ATOM 1208 C C . GLY A 1 157 ? -13.125 -21 -1.698 1 83.81 157 GLY A C 1
ATOM 1209 O O . GLY A 1 157 ? -14.07 -21.797 -1.729 1 83.81 157 GLY A O 1
ATOM 1210 N N . ILE A 1 158 ? -13.125 -19.906 -1.067 1 76.19 158 ILE A N 1
ATOM 1211 C CA . ILE A 1 158 ? -14.281 -19.531 -0.262 1 76.19 158 ILE A CA 1
ATOM 1212 C C . ILE A 1 158 ? -15.312 -18.812 -1.137 1 76.19 158 ILE A C 1
ATOM 1214 O O . ILE A 1 158 ? -16.516 -18.875 -0.864 1 76.19 158 ILE A O 1
ATOM 1218 N N . GLU A 1 159 ? -14.773 -18.156 -2.199 1 72.19 159 GLU A N 1
ATOM 1219 C CA . GLU A 1 159 ? -15.617 -17.359 -3.084 1 72.19 159 GLU A CA 1
ATOM 1220 C C . GLU A 1 159 ? -16.688 -18.219 -3.746 1 72.19 159 GLU A C 1
ATOM 1222 O O . GLU A 1 159 ? -16.422 -19.328 -4.191 1 72.19 159 GLU A O 1
ATOM 1227 N N . LYS A 1 160 ? -17.922 -17.656 -3.727 1 66.31 160 LYS A N 1
ATOM 1228 C CA . LYS A 1 160 ? -19.047 -18.422 -4.266 1 66.31 160 LYS A CA 1
ATOM 1229 C C . LYS A 1 160 ? -19.594 -17.781 -5.535 1 66.31 160 LYS A C 1
ATOM 1231 O O . LYS A 1 160 ? -20.047 -18.469 -6.453 1 66.31 160 LYS A O 1
ATOM 1236 N N . LYS A 1 161 ? -19.547 -16.5 -5.629 1 62.69 161 LYS A N 1
ATOM 1237 C CA . LYS A 1 161 ? -20.234 -15.797 -6.703 1 62.69 161 LYS A CA 1
ATOM 1238 C C . LYS A 1 161 ? -19.281 -15.453 -7.844 1 62.69 161 LYS A C 1
ATOM 1240 O O . LYS A 1 161 ? -19.625 -15.625 -9.016 1 62.69 161 LYS A O 1
ATOM 1245 N N . HIS A 1 162 ? -18.094 -15.055 -7.656 1 66.06 162 HIS A N 1
ATOM 1246 C CA . HIS A 1 162 ? -17.156 -14.555 -8.664 1 66.06 162 HIS A CA 1
ATOM 1247 C C . HIS A 1 162 ? -15.906 -15.43 -8.734 1 66.06 162 HIS A C 1
ATOM 1249 O O . HIS A 1 162 ? -14.789 -14.914 -8.867 1 66.06 162 HIS A O 1
ATOM 1255 N N . LEU A 1 163 ? -16.141 -16.766 -8.719 1 75.56 163 LEU A N 1
ATOM 1256 C CA . LEU A 1 163 ? -15.039 -17.719 -8.656 1 75.56 163 LEU A CA 1
ATOM 1257 C C . LEU A 1 163 ? -14.141 -17.594 -9.883 1 75.56 163 LEU A C 1
ATOM 1259 O O . LEU A 1 163 ? -12.922 -17.422 -9.75 1 75.56 163 LEU A O 1
ATOM 1263 N N . TRP A 1 164 ? -14.734 -17.516 -11.039 1 73.88 164 TRP A N 1
ATOM 1264 C CA . TRP A 1 164 ? -13.953 -17.594 -12.266 1 73.88 164 TRP A CA 1
ATOM 1265 C C . TRP A 1 164 ? -13.258 -16.266 -12.539 1 73.88 164 TRP A C 1
ATOM 1267 O O . TRP A 1 164 ? -12.117 -16.234 -13.016 1 73.88 164 TRP A O 1
ATOM 1277 N N . THR A 1 165 ? -13.945 -15.281 -12.211 1 65.81 165 THR A N 1
ATOM 1278 C CA . THR A 1 165 ? -13.32 -13.977 -12.406 1 65.81 165 THR A CA 1
ATOM 1279 C C . THR A 1 165 ? -12.062 -13.852 -11.555 1 65.81 165 THR A C 1
ATOM 1281 O O . THR A 1 165 ? -11.023 -13.398 -12.039 1 65.81 165 THR A O 1
ATOM 1284 N N . ILE A 1 166 ? -12.18 -14.312 -10.391 1 69.94 166 ILE A N 1
ATOM 1285 C CA . ILE A 1 166 ? -11.047 -14.211 -9.469 1 69.94 166 ILE A CA 1
ATOM 1286 C C . ILE A 1 166 ? -9.977 -15.234 -9.844 1 69.94 166 ILE A C 1
ATOM 1288 O O . ILE A 1 166 ? -8.781 -14.938 -9.805 1 69.94 166 ILE A O 1
ATOM 1292 N N . ALA A 1 167 ? -10.469 -16.375 -10.289 1 79.38 167 ALA A N 1
ATOM 1293 C CA . ALA A 1 167 ? -9.547 -17.438 -10.648 1 79.38 167 ALA A CA 1
ATOM 1294 C C . ALA A 1 167 ? -8.711 -17.062 -11.859 1 79.38 167 ALA A C 1
ATOM 1296 O O . ALA A 1 167 ? -7.5 -17.312 -11.891 1 79.38 167 ALA A O 1
ATOM 1297 N N . VAL A 1 168 ? -9.297 -16.469 -12.82 1 73.94 168 VAL A N 1
ATOM 1298 C CA . VAL A 1 168 ? -8.586 -16.078 -14.031 1 73.94 168 VAL A CA 1
ATOM 1299 C C . VAL A 1 168 ? -7.613 -14.953 -13.711 1 73.94 168 VAL A C 1
ATOM 1301 O O . VAL A 1 168 ? -6.465 -14.969 -14.164 1 73.94 168 VAL A O 1
ATOM 1304 N N . SER A 1 169 ? -8.117 -14.047 -13.008 1 70 169 SER A N 1
ATOM 1305 C CA . SER A 1 169 ? -7.254 -12.938 -12.602 1 70 169 SER A CA 1
ATOM 1306 C C . SER A 1 169 ? -6.031 -13.445 -11.844 1 70 169 SER A C 1
ATOM 1308 O O . SER A 1 169 ? -4.91 -13.016 -12.102 1 70 169 SER A O 1
ATOM 1310 N N . LEU A 1 170 ? -6.246 -14.352 -11 1 76.19 170 LEU A N 1
ATOM 1311 C CA . LEU A 1 170 ? -5.156 -14.953 -10.234 1 76.19 170 LEU A CA 1
ATOM 1312 C C . LEU A 1 170 ? -4.207 -15.719 -11.148 1 76.19 170 LEU A C 1
ATOM 1314 O O . LEU A 1 170 ? -2.986 -15.641 -10.984 1 76.19 170 LEU A O 1
ATOM 1318 N N . SER A 1 171 ? -4.809 -16.438 -12.086 1 81.75 171 SER A N 1
ATOM 1319 C CA . SER A 1 171 ? -3.984 -17.219 -12.992 1 81.75 171 SER A CA 1
ATOM 1320 C C . SER A 1 171 ? -3.049 -16.344 -13.805 1 81.75 171 SER A C 1
ATOM 1322 O O . SER A 1 171 ? -1.886 -16.688 -14.023 1 81.75 171 SER A O 1
ATOM 1324 N N . ILE A 1 172 ? -3.49 -15.266 -14.242 1 73.31 172 ILE A N 1
ATOM 1325 C CA . ILE A 1 172 ? -2.67 -14.336 -15.008 1 73.31 172 ILE A CA 1
ATOM 1326 C C . ILE A 1 172 ? -1.542 -13.797 -14.125 1 73.31 172 ILE A C 1
ATOM 1328 O O . ILE A 1 172 ? -0.382 -13.766 -14.547 1 73.31 172 ILE A O 1
ATOM 1332 N N . HIS A 1 173 ? -1.905 -13.453 -13.023 1 70.81 173 HIS A N 1
ATOM 1333 C CA . HIS A 1 173 ? -0.904 -12.938 -12.102 1 70.81 173 HIS A CA 1
ATOM 1334 C C . HIS A 1 173 ? 0.123 -14 -11.742 1 70.81 173 HIS A C 1
ATOM 1336 O O . HIS A 1 173 ? 1.315 -13.711 -11.625 1 70.81 173 HIS A O 1
ATOM 1342 N N . LYS A 1 174 ? -0.347 -15.211 -11.602 1 82.44 174 LYS A N 1
ATOM 1343 C CA . LYS A 1 174 ? 0.566 -16.312 -11.297 1 82.44 174 LYS A CA 1
ATOM 1344 C C . LYS A 1 174 ? 1.51 -16.578 -12.461 1 82.44 174 LYS A C 1
ATOM 1346 O O . LYS A 1 174 ? 2.66 -16.969 -12.258 1 82.44 174 LYS A O 1
ATOM 1351 N N . CYS A 1 175 ? 1.009 -16.312 -13.617 1 82.81 175 CYS A N 1
ATOM 1352 C CA . CYS A 1 175 ? 1.872 -16.484 -14.781 1 82.81 175 CYS A CA 1
ATOM 1353 C C . CYS A 1 175 ? 3.027 -15.484 -14.742 1 82.81 175 CYS A C 1
ATOM 1355 O O . CYS A 1 175 ? 4.18 -15.859 -14.969 1 82.81 175 CYS A O 1
ATOM 1357 N N . ILE A 1 176 ? 2.723 -14.359 -14.422 1 73.81 176 ILE A N 1
ATOM 1358 C CA . ILE A 1 176 ? 3.73 -13.305 -14.375 1 73.81 176 ILE A CA 1
ATOM 1359 C C . ILE A 1 176 ? 4.695 -13.562 -13.219 1 73.81 176 ILE A C 1
ATOM 1361 O O . ILE A 1 176 ? 5.91 -13.422 -13.367 1 73.81 176 ILE A O 1
ATOM 1365 N N . GLU A 1 177 ? 4.137 -13.906 -12.086 1 76.19 177 GLU A N 1
ATOM 1366 C CA . GLU A 1 177 ? 4.973 -14.227 -10.93 1 76.19 177 GLU A CA 1
ATOM 1367 C C . GLU A 1 177 ? 5.906 -15.391 -11.227 1 76.19 177 GLU A C 1
ATOM 1369 O O . GLU A 1 177 ? 7.078 -15.375 -10.852 1 76.19 177 GLU A O 1
ATOM 1374 N N . ALA A 1 178 ? 5.336 -16.359 -11.836 1 85.44 178 ALA A N 1
ATOM 1375 C CA . ALA A 1 178 ? 6.137 -17.531 -12.203 1 85.44 178 ALA A CA 1
ATOM 1376 C C . ALA A 1 178 ? 7.273 -17.141 -13.141 1 85.44 178 ALA A C 1
ATOM 1378 O O . ALA A 1 178 ? 8.391 -17.656 -13.031 1 85.44 178 ALA A O 1
ATOM 1379 N N . ALA A 1 179 ? 6.98 -16.219 -14 1 80.44 179 ALA A N 1
ATOM 1380 C CA . ALA A 1 179 ? 8.016 -15.727 -14.914 1 80.44 179 ALA A CA 1
ATOM 1381 C C . ALA A 1 179 ? 9.117 -15 -14.148 1 80.44 179 ALA A C 1
ATOM 1383 O O . ALA A 1 179 ? 10.305 -15.148 -14.469 1 80.44 179 ALA A O 1
ATOM 1384 N N . THR A 1 180 ? 8.703 -14.273 -13.195 1 71.44 180 THR A N 1
ATOM 1385 C CA . THR A 1 180 ? 9.664 -13.539 -12.383 1 71.44 180 THR A CA 1
ATOM 1386 C C . THR A 1 180 ? 10.555 -14.5 -11.594 1 71.44 180 THR A C 1
ATOM 1388 O O . THR A 1 180 ? 11.773 -14.328 -11.539 1 71.44 180 THR A O 1
ATOM 1391 N N . ILE A 1 181 ? 9.969 -15.461 -11.008 1 74.81 181 ILE A N 1
ATOM 1392 C CA . ILE A 1 181 ? 10.727 -16.469 -10.258 1 74.81 181 ILE A CA 1
ATOM 1393 C C . ILE A 1 181 ? 11.672 -17.203 -11.203 1 74.81 181 ILE A C 1
ATOM 1395 O O . ILE A 1 181 ? 12.828 -17.453 -10.867 1 74.81 181 ILE A O 1
ATOM 1399 N N . ALA A 1 182 ? 11.125 -17.531 -12.336 1 81.62 182 ALA A N 1
ATOM 1400 C CA . ALA A 1 182 ? 11.914 -18.25 -13.336 1 81.62 182 ALA A CA 1
ATOM 1401 C C . ALA A 1 182 ? 13.141 -17.438 -13.75 1 81.62 182 ALA A C 1
ATOM 1403 O O . ALA A 1 182 ? 14.227 -17.984 -13.914 1 81.62 182 ALA A O 1
ATOM 1404 N N . SER A 1 183 ? 12.969 -16.172 -13.867 1 74.44 183 SER A N 1
ATOM 1405 C CA . SER A 1 183 ? 14.07 -15.312 -14.273 1 74.44 183 SER A CA 1
ATOM 1406 C C . SER A 1 183 ? 15.133 -15.219 -13.188 1 74.44 183 SER A C 1
ATOM 1408 O O . SER A 1 183 ? 16.328 -15.094 -13.477 1 74.44 183 SER A O 1
ATOM 1410 N N . ALA A 1 184 ? 14.695 -15.227 -12 1 69 184 ALA A N 1
ATOM 1411 C CA . ALA A 1 184 ? 15.617 -15.125 -10.875 1 69 184 ALA A CA 1
ATOM 1412 C C . ALA A 1 184 ? 16.453 -16.391 -10.727 1 69 184 ALA A C 1
ATOM 1414 O O . ALA A 1 184 ? 17.562 -16.359 -10.172 1 69 184 ALA A O 1
ATOM 1415 N N . MET A 1 185 ? 15.945 -17.484 -11.297 1 76.62 185 MET A N 1
ATOM 1416 C CA . MET A 1 185 ? 16.609 -18.766 -11.07 1 76.62 185 MET A CA 1
ATOM 1417 C C . MET A 1 185 ? 17.297 -19.25 -12.344 1 76.62 185 MET A C 1
ATOM 1419 O O . MET A 1 185 ? 17.719 -20.406 -12.422 1 76.62 185 MET A O 1
ATOM 1423 N N . VAL A 1 186 ? 17.453 -18.406 -13.258 1 74.5 186 VAL A N 1
ATOM 1424 C CA . VAL A 1 186 ? 17.922 -18.781 -14.586 1 74.5 186 VAL A CA 1
ATOM 1425 C C . VAL A 1 186 ? 19.344 -19.344 -14.477 1 74.5 186 VAL A C 1
ATOM 1427 O O . VAL A 1 186 ? 19.734 -20.219 -15.258 1 74.5 186 VAL A O 1
ATOM 1430 N N . GLU A 1 187 ? 20.016 -18.766 -13.492 1 72 187 GLU A N 1
ATOM 1431 C CA . GLU A 1 187 ? 21.406 -19.156 -13.367 1 72 187 GLU A CA 1
ATOM 1432 C C . GLU A 1 187 ? 21.562 -20.453 -12.586 1 72 187 GLU A C 1
ATOM 1434 O O . GLU A 1 187 ? 22.656 -21.031 -12.523 1 72 187 GLU A O 1
ATOM 1439 N N . MET A 1 188 ? 20.516 -20.953 -12.047 1 78 188 MET A N 1
ATOM 1440 C CA . MET A 1 188 ? 20.547 -22.172 -11.258 1 78 188 MET A CA 1
ATOM 1441 C C . MET A 1 188 ? 20.375 -23.406 -12.156 1 78 188 MET A C 1
ATOM 1443 O O . MET A 1 188 ? 20.094 -23.266 -13.352 1 78 188 MET A O 1
ATOM 1447 N N . ASN A 1 189 ? 20.703 -24.5 -11.469 1 85.5 189 ASN A N 1
ATOM 1448 C CA . ASN A 1 189 ? 20.531 -25.75 -12.195 1 85.5 189 ASN A CA 1
ATOM 1449 C C . ASN A 1 189 ? 19.078 -25.953 -12.625 1 85.5 189 ASN A C 1
ATOM 1451 O O . ASN A 1 189 ? 18.156 -25.625 -11.875 1 85.5 189 ASN A O 1
ATOM 1455 N N . ARG A 1 190 ? 18.906 -26.531 -13.812 1 86.94 190 ARG A N 1
ATOM 1456 C CA . ARG A 1 190 ? 17.594 -26.703 -14.422 1 86.94 190 ARG A CA 1
ATOM 1457 C C . ARG A 1 190 ? 16.672 -27.5 -13.516 1 86.94 190 ARG A C 1
ATOM 1459 O O . ARG A 1 190 ? 15.508 -27.141 -13.312 1 86.94 190 ARG A O 1
ATOM 1466 N N . MET A 1 191 ? 17.203 -28.594 -13.047 1 88.19 191 MET A N 1
ATOM 1467 C CA . MET A 1 191 ? 16.375 -29.484 -12.227 1 88.19 191 MET A CA 1
ATOM 1468 C C . MET A 1 191 ? 15.898 -28.766 -10.969 1 88.19 191 MET A C 1
ATOM 1470 O O . MET A 1 191 ? 14.75 -28.938 -10.555 1 88.19 191 MET A O 1
ATOM 1474 N N . TYR A 1 192 ? 16.781 -28.047 -10.398 1 84.31 192 TYR A N 1
ATOM 1475 C CA . TYR A 1 192 ? 16.438 -27.297 -9.195 1 84.31 192 TYR A CA 1
ATOM 1476 C C . TYR A 1 192 ? 15.352 -26.25 -9.492 1 84.31 192 TYR A C 1
ATOM 1478 O O . TYR A 1 192 ? 14.414 -26.078 -8.711 1 84.31 192 TYR A O 1
ATOM 1486 N N . CYS A 1 193 ? 15.445 -25.672 -10.594 1 86.06 193 CYS A N 1
ATOM 1487 C CA . CYS A 1 193 ? 14.461 -24.672 -11 1 86.06 193 CYS A CA 1
ATOM 1488 C C . CYS A 1 193 ? 13.094 -25.312 -11.211 1 86.06 193 CYS A C 1
ATOM 1490 O O . CYS A 1 193 ? 12.078 -24.781 -10.758 1 86.06 193 CYS A O 1
ATOM 1492 N N . TYR A 1 194 ? 13.133 -26.484 -11.836 1 90.44 194 TYR A N 1
ATOM 1493 C CA . TYR A 1 194 ? 11.883 -27.188 -12.117 1 90.44 194 TYR A CA 1
ATOM 1494 C C . TYR A 1 194 ? 11.18 -27.578 -10.828 1 90.44 194 TYR A C 1
ATOM 1496 O O . TYR A 1 194 ? 9.953 -27.469 -10.719 1 90.44 194 TYR A O 1
ATOM 1504 N N . VAL A 1 195 ? 11.938 -28.016 -9.898 1 88.62 195 VAL A N 1
ATOM 1505 C CA . VAL A 1 195 ? 11.367 -28.453 -8.625 1 88.62 195 VAL A CA 1
ATOM 1506 C C . VAL A 1 195 ? 10.773 -27.25 -7.891 1 88.62 195 VAL A C 1
ATOM 1508 O O . VAL A 1 195 ? 9.656 -27.328 -7.375 1 88.62 195 VAL A O 1
ATOM 1511 N N . ILE A 1 196 ? 11.492 -26.203 -7.883 1 85.75 196 ILE A N 1
ATOM 1512 C CA . ILE A 1 196 ? 11.062 -25.016 -7.164 1 85.75 196 ILE A CA 1
ATOM 1513 C C . ILE A 1 196 ? 9.797 -24.438 -7.82 1 85.75 196 ILE A C 1
ATOM 1515 O O . ILE A 1 196 ? 8.844 -24.094 -7.129 1 85.75 196 ILE A O 1
ATOM 1519 N N . ILE A 1 197 ? 9.789 -24.453 -9.117 1 89.5 197 ILE A N 1
ATOM 1520 C CA . ILE A 1 197 ? 8.633 -23.938 -9.852 1 89.5 197 ILE A CA 1
ATOM 1521 C C . ILE A 1 197 ? 7.422 -24.844 -9.594 1 89.5 197 ILE A C 1
ATOM 1523 O O . ILE A 1 197 ? 6.305 -24.344 -9.43 1 89.5 197 ILE A O 1
ATOM 1527 N N . SER A 1 198 ? 7.66 -26.109 -9.578 1 91.31 198 SER A N 1
ATOM 1528 C CA . SER A 1 198 ? 6.578 -27.047 -9.312 1 91.31 198 SER A CA 1
ATOM 1529 C C . SER A 1 198 ? 6 -26.859 -7.918 1 91.31 198 SER A C 1
ATOM 1531 O O . SER A 1 198 ? 4.777 -26.859 -7.742 1 91.31 198 SER A O 1
ATOM 1533 N N . ILE A 1 199 ? 6.82 -26.688 -6.957 1 88.62 199 ILE A N 1
ATOM 1534 C CA . ILE A 1 199 ? 6.375 -26.469 -5.586 1 88.62 199 ILE A CA 1
ATOM 1535 C C . ILE A 1 199 ? 5.602 -25.156 -5.492 1 88.62 199 ILE A C 1
ATOM 1537 O O . ILE A 1 199 ? 4.52 -25.109 -4.902 1 88.62 199 ILE A O 1
ATOM 1541 N N . TYR A 1 200 ? 6.152 -24.172 -6.082 1 87 200 TYR A N 1
ATOM 1542 C CA . TYR A 1 200 ? 5.496 -22.875 -6.082 1 87 200 TYR A CA 1
ATOM 1543 C C . TYR A 1 200 ? 4.125 -22.953 -6.746 1 87 200 TYR A C 1
ATOM 1545 O O . TYR A 1 200 ? 3.168 -22.328 -6.281 1 87 200 TYR A O 1
ATOM 1553 N N . SER A 1 201 ? 4.059 -23.719 -7.797 1 91.94 201 SER A N 1
ATOM 1554 C CA . SER A 1 201 ? 2.82 -23.828 -8.562 1 91.94 201 SER A CA 1
ATOM 1555 C C . SER A 1 201 ? 1.736 -24.531 -7.75 1 91.94 201 SER A C 1
ATOM 1557 O O . SER A 1 201 ? 0.545 -24.359 -8.023 1 91.94 201 SER A O 1
ATOM 1559 N N . ALA A 1 202 ? 2.123 -25.266 -6.766 1 92.5 202 ALA A N 1
ATOM 1560 C CA . ALA A 1 202 ? 1.167 -26.031 -5.965 1 92.5 202 ALA A CA 1
ATOM 1561 C C . ALA A 1 202 ? 0.63 -25.188 -4.809 1 92.5 202 ALA A C 1
ATOM 1563 O O . ALA A 1 202 ? -0.367 -25.547 -4.18 1 92.5 202 ALA A O 1
ATOM 1564 N N . MET A 1 203 ? 1.215 -24.109 -4.531 1 89.19 203 MET A N 1
ATOM 1565 C CA . MET A 1 203 ? 0.868 -23.344 -3.338 1 89.19 203 MET A CA 1
ATOM 1566 C C . MET A 1 203 ? -0.526 -22.734 -3.465 1 89.19 203 MET A C 1
ATOM 1568 O O . MET A 1 203 ? -1.347 -22.875 -2.555 1 89.19 203 MET A O 1
ATOM 1572 N N . SER A 1 204 ? -0.798 -22.125 -4.594 1 90.5 204 SER A N 1
ATOM 1573 C CA . SER A 1 204 ? -2.105 -21.5 -4.789 1 90.5 204 SER A CA 1
ATOM 1574 C C . SER A 1 204 ? -3.215 -22.547 -4.809 1 90.5 204 SER A C 1
ATOM 1576 O O . SER A 1 204 ? -4.254 -22.375 -4.168 1 90.5 204 SER A O 1
ATOM 1578 N N . PRO A 1 205 ? -3.023 -23.656 -5.539 1 92.19 205 PRO A N 1
ATOM 1579 C CA . PRO A 1 205 ? -4.039 -24.719 -5.508 1 92.19 205 PRO A CA 1
ATOM 1580 C C . PRO A 1 205 ? -4.305 -25.234 -4.102 1 92.19 205 PRO A C 1
ATOM 1582 O O . PRO A 1 205 ? -5.453 -25.5 -3.744 1 92.19 205 PRO A O 1
ATOM 1585 N N . ILE A 1 206 ? -3.301 -25.375 -3.342 1 92.62 206 ILE A N 1
ATOM 1586 C CA . ILE A 1 206 ? -3.477 -25.797 -1.958 1 92.62 206 ILE A CA 1
ATOM 1587 C C . ILE A 1 206 ? -4.316 -24.781 -1.201 1 92.62 206 ILE A C 1
ATOM 1589 O O . ILE A 1 206 ? -5.203 -25.141 -0.423 1 92.62 206 ILE A O 1
ATOM 1593 N N . GLY A 1 207 ? -4.039 -23.594 -1.414 1 90.31 207 GLY A N 1
ATOM 1594 C CA . GLY A 1 207 ? -4.844 -22.547 -0.811 1 90.31 207 GLY A CA 1
ATOM 1595 C C . GLY A 1 207 ? -6.301 -22.594 -1.224 1 90.31 207 GLY A C 1
ATOM 1596 O O . GLY A 1 207 ? -7.195 -22.453 -0.385 1 90.31 207 GLY A O 1
ATOM 1597 N N . ILE A 1 208 ? -6.516 -22.766 -2.482 1 90.19 208 ILE A N 1
ATOM 1598 C CA . ILE A 1 208 ? -7.875 -22.828 -3.016 1 90.19 208 ILE A CA 1
ATOM 1599 C C . ILE A 1 208 ? -8.625 -23.984 -2.377 1 90.19 208 ILE A C 1
ATOM 1601 O O . ILE A 1 208 ? -9.766 -23.828 -1.938 1 90.19 208 ILE A O 1
ATOM 1605 N N . LEU A 1 209 ? -7.973 -25.094 -2.305 1 90.69 209 LEU A N 1
ATOM 1606 C CA . LEU A 1 209 ? -8.602 -26.281 -1.751 1 90.69 209 LEU A CA 1
ATOM 1607 C C . LEU A 1 209 ? -8.859 -26.109 -0.257 1 90.69 209 LEU A C 1
ATOM 1609 O O . LEU A 1 209 ? -9.883 -26.562 0.255 1 90.69 209 LEU A O 1
ATOM 1613 N N . THR A 1 210 ? -7.973 -25.5 0.449 1 87.19 210 THR A N 1
ATOM 1614 C CA . THR A 1 210 ? -8.172 -25.203 1.863 1 87.19 210 THR A CA 1
ATOM 1615 C C . THR A 1 210 ? -9.359 -24.266 2.059 1 87.19 210 THR A C 1
ATOM 1617 O O . THR A 1 210 ? -10.172 -24.469 2.963 1 87.19 210 THR A O 1
ATOM 1620 N N . GLY A 1 211 ? -9.438 -23.266 1.258 1 84.88 211 GLY A N 1
ATOM 1621 C CA . GLY A 1 211 ? -10.578 -22.375 1.303 1 84.88 211 GLY A CA 1
ATOM 1622 C C . GLY A 1 211 ? -11.891 -23.062 1.003 1 84.88 211 GLY A C 1
ATOM 1623 O O . GLY A 1 211 ? -12.906 -22.812 1.662 1 84.88 211 GLY A O 1
ATOM 1624 N N . ALA A 1 212 ? -11.844 -23.906 -0.005 1 85 212 ALA A N 1
ATOM 1625 C CA . ALA A 1 212 ? -13.039 -24.656 -0.373 1 85 212 ALA A CA 1
ATOM 1626 C C . ALA A 1 212 ? -13.508 -25.547 0.781 1 85 212 ALA A C 1
ATOM 1628 O O . ALA A 1 212 ? -14.711 -25.672 1.028 1 85 212 ALA A O 1
ATOM 1629 N N . PHE A 1 213 ? -12.578 -26.094 1.445 1 84.5 213 PHE A N 1
ATOM 1630 C CA . PHE A 1 213 ? -12.891 -26.953 2.588 1 84.5 213 PHE A CA 1
ATOM 1631 C C . PHE A 1 213 ? -13.523 -26.141 3.709 1 84.5 213 PHE A C 1
ATOM 1633 O O . PHE A 1 213 ? -14.484 -26.578 4.344 1 84.5 213 PHE A O 1
ATOM 1640 N N . LEU A 1 214 ? -13.078 -25.016 3.91 1 78.25 214 LEU A N 1
ATOM 1641 C CA . LEU A 1 214 ? -13.586 -24.141 4.965 1 78.25 214 LEU A CA 1
ATOM 1642 C C . LEU A 1 214 ? -14.977 -23.625 4.617 1 78.25 214 LEU A C 1
ATOM 1644 O O . LEU A 1 214 ? -15.805 -23.422 5.504 1 78.25 214 LEU A O 1
ATOM 1648 N N . SER A 1 215 ? -15.172 -23.359 3.377 1 75.5 215 SER A N 1
ATOM 1649 C CA . SER A 1 215 ? -16.453 -22.828 2.922 1 75.5 215 SER A CA 1
ATOM 1650 C C . SER A 1 215 ? -17.531 -23.891 2.949 1 75.5 215 SER A C 1
ATOM 1652 O O . SER A 1 215 ? -18.719 -23.578 2.941 1 75.5 215 SER A O 1
ATOM 1654 N N . ALA A 1 216 ? -17.172 -25.078 2.805 1 73.88 216 ALA A N 1
ATOM 1655 C CA . ALA A 1 216 ? -18.141 -26.172 2.832 1 73.88 216 ALA A CA 1
ATOM 1656 C C . ALA A 1 216 ? -18.781 -26.312 4.211 1 73.88 216 ALA A C 1
ATOM 1658 O O . ALA A 1 216 ? -19.859 -26.875 4.344 1 73.88 216 ALA A O 1
ATOM 1659 N N . SER A 1 217 ? -18.188 -25.672 5.094 1 70.56 217 SER A N 1
ATOM 1660 C CA . SER A 1 217 ? -18.781 -25.672 6.43 1 70.56 217 SER A CA 1
ATOM 1661 C C . SER A 1 217 ? -19.922 -24.672 6.527 1 70.56 217 SER A C 1
ATOM 1663 O O . SER A 1 217 ? -19.938 -23.656 5.812 1 70.56 217 SER A O 1
ATOM 1665 N N . PRO A 1 218 ? -21.047 -24.984 7.168 1 65.12 218 PRO A N 1
ATOM 1666 C CA . PRO A 1 218 ? -22.172 -24.062 7.273 1 65.12 218 PRO A CA 1
ATOM 1667 C C . PRO A 1 218 ? -21.734 -22.641 7.652 1 65.12 218 PRO A C 1
ATOM 1669 O O . PRO A 1 218 ? -20.703 -22.469 8.312 1 65.12 218 PRO A O 1
ATOM 1672 N N . GLN A 1 219 ? -22.344 -21.719 6.965 1 66.75 219 GLN A N 1
ATOM 1673 C CA . GLN A 1 219 ? -22.078 -20.297 7.223 1 66.75 219 GLN A CA 1
ATOM 1674 C C . GLN A 1 219 ? -22.078 -20.016 8.719 1 66.75 219 GLN A C 1
ATOM 1676 O O . GLN A 1 219 ? -23.062 -20.297 9.406 1 66.75 219 GLN A O 1
ATOM 1681 N N . SER A 1 220 ? -20.875 -19.828 9.289 1 77.5 220 SER A N 1
ATOM 1682 C CA . SER A 1 220 ? -20.719 -19.5 10.695 1 77.5 220 SER A CA 1
ATOM 1683 C C . SER A 1 220 ? -19.844 -18.266 10.875 1 77.5 220 SER A C 1
ATOM 1685 O O . SER A 1 220 ? -19.141 -17.859 9.953 1 77.5 220 SER A O 1
ATOM 1687 N N . LEU A 1 221 ? -20.094 -17.688 11.938 1 80 221 LEU A N 1
ATOM 1688 C CA . LEU A 1 221 ? -19.281 -16.531 12.328 1 80 221 LEU A CA 1
ATOM 1689 C C . LEU A 1 221 ? -17.797 -16.859 12.258 1 80 221 LEU A C 1
ATOM 1691 O O . LEU A 1 221 ? -16.984 -16.031 11.844 1 80 221 LEU A O 1
ATOM 1695 N N . THR A 1 222 ? -17.547 -18.109 12.523 1 80.19 222 THR A N 1
ATOM 1696 C CA . THR A 1 222 ? -16.156 -18.547 12.547 1 80.19 222 THR A CA 1
ATOM 1697 C C . THR A 1 222 ? -15.562 -18.547 11.148 1 80.19 222 THR A C 1
ATOM 1699 O O . THR A 1 222 ? -14.445 -18.062 10.938 1 80.19 222 THR A O 1
ATOM 1702 N N . VAL A 1 223 ? -16.328 -18.953 10.211 1 77.19 223 VAL A N 1
ATOM 1703 C CA . VAL A 1 223 ? -15.844 -19.031 8.844 1 77.19 223 VAL A CA 1
ATOM 1704 C C . VAL A 1 223 ? -15.703 -17.625 8.266 1 77.19 223 VAL A C 1
ATOM 1706 O O . VAL A 1 223 ? -14.742 -17.328 7.559 1 77.19 223 VAL A O 1
ATOM 1709 N N . ASP A 1 224 ? -16.609 -16.781 8.664 1 82.44 224 ASP A N 1
ATOM 1710 C CA . ASP A 1 224 ? -16.578 -15.406 8.172 1 82.44 224 ASP A CA 1
ATOM 1711 C C . ASP A 1 224 ? -15.383 -14.641 8.734 1 82.44 224 ASP A C 1
ATOM 1713 O O . ASP A 1 224 ? -14.727 -13.891 8.016 1 82.44 224 ASP A O 1
ATOM 1717 N N . LEU A 1 225 ? -15.133 -14.953 9.953 1 84.94 225 LEU A N 1
ATOM 1718 C CA . LEU A 1 225 ? -14.008 -14.281 10.602 1 84.94 225 LEU A CA 1
ATOM 1719 C C . LEU A 1 225 ? -12.68 -14.789 10.039 1 84.94 225 LEU A C 1
ATOM 1721 O O . LEU A 1 225 ? -11.75 -14.008 9.82 1 84.94 225 LEU A O 1
ATOM 1725 N N . LEU A 1 226 ? -12.656 -16.031 9.789 1 82.38 226 LEU A N 1
ATOM 1726 C CA . LEU A 1 226 ? -11.453 -16.609 9.219 1 82.38 226 LEU A CA 1
ATOM 1727 C C . LEU A 1 226 ? -11.195 -16.078 7.812 1 82.38 226 LEU A C 1
ATOM 1729 O O . LEU A 1 226 ? -10.062 -15.766 7.457 1 82.38 226 LEU A O 1
ATOM 1733 N N . THR A 1 227 ? -12.25 -15.938 7.113 1 80.88 227 THR A N 1
ATOM 1734 C CA . THR A 1 227 ? -12.133 -15.398 5.766 1 80.88 227 THR A CA 1
ATOM 1735 C C . THR A 1 227 ? -11.609 -13.969 5.797 1 80.88 227 THR A C 1
ATOM 1737 O O . THR A 1 227 ? -10.727 -13.602 5.023 1 80.88 227 THR A O 1
ATOM 1740 N N . LEU A 1 228 ? -12.102 -13.234 6.719 1 86.94 228 LEU A N 1
ATOM 1741 C CA . LEU A 1 228 ? -11.68 -11.844 6.859 1 86.94 228 LEU A CA 1
ATOM 1742 C C . LEU A 1 228 ? -10.203 -11.758 7.23 1 86.94 228 LEU A C 1
ATOM 1744 O O . LEU A 1 228 ? -9.461 -10.945 6.672 1 86.94 228 LEU A O 1
ATOM 1748 N N . ILE A 1 229 ? -9.805 -12.633 8.094 1 87.44 229 ILE A N 1
ATOM 1749 C CA . ILE A 1 229 ? -8.43 -12.641 8.562 1 87.44 229 ILE A CA 1
ATOM 1750 C C . ILE A 1 229 ? -7.496 -13.031 7.414 1 87.44 229 ILE A C 1
ATOM 1752 O O . ILE A 1 229 ? -6.473 -12.375 7.188 1 87.44 229 ILE A O 1
ATOM 1756 N N . LEU A 1 230 ? -7.918 -13.969 6.695 1 82.94 230 LEU A N 1
ATOM 1757 C CA . LEU A 1 230 ? -7.074 -14.461 5.613 1 82.94 230 LEU A CA 1
ATOM 1758 C C . LEU A 1 230 ? -7.008 -13.453 4.473 1 82.94 230 LEU A C 1
ATOM 1760 O O . LEU A 1 230 ? -5.938 -13.227 3.9 1 82.94 230 LEU A O 1
ATOM 1764 N N . MET A 1 231 ? -8.102 -12.867 4.199 1 83.94 231 MET A N 1
ATOM 1765 C CA . MET A 1 231 ? -8.133 -11.852 3.15 1 83.94 231 MET A CA 1
ATOM 1766 C C . MET A 1 231 ? -7.301 -10.633 3.549 1 83.94 231 MET A C 1
ATOM 1768 O O . MET A 1 231 ? -6.598 -10.062 2.717 1 83.94 231 MET A O 1
ATOM 1772 N N . SER A 1 232 ? -7.387 -10.25 4.789 1 90.25 232 SER A N 1
ATOM 1773 C CA . SER A 1 232 ? -6.617 -9.117 5.285 1 90.25 232 SER A CA 1
ATOM 1774 C C . SER A 1 232 ? -5.121 -9.406 5.262 1 90.25 232 SER A C 1
ATOM 1776 O O . SER A 1 232 ? -4.324 -8.562 4.859 1 90.25 232 SER A O 1
ATOM 1778 N N . LEU A 1 233 ? -4.812 -10.602 5.695 1 86.62 233 LEU A N 1
ATOM 1779 C CA . LEU A 1 233 ? -3.416 -11.016 5.664 1 86.62 233 LEU A CA 1
ATOM 1780 C C . LEU A 1 233 ? -2.879 -11.016 4.234 1 86.62 233 LEU A C 1
ATOM 1782 O O . LEU A 1 233 ? -1.77 -10.539 3.986 1 86.62 233 LEU A O 1
ATOM 1786 N N . SER A 1 234 ? -3.674 -11.539 3.357 1 80.12 234 SER A N 1
ATOM 1787 C CA . SER A 1 234 ? -3.293 -11.586 1.95 1 80.12 234 SER A CA 1
ATOM 1788 C C . SER A 1 234 ? -3.1 -10.188 1.381 1 80.12 234 SER A C 1
ATOM 1790 O O . SER A 1 234 ? -2.189 -9.953 0.583 1 80.12 234 SER A O 1
ATOM 1792 N N . THR A 1 235 ? -3.941 -9.305 1.779 1 86.12 235 THR A N 1
ATOM 1793 C CA . THR A 1 235 ? -3.832 -7.914 1.343 1 86.12 235 THR A CA 1
ATOM 1794 C C . THR A 1 235 ? -2.496 -7.316 1.771 1 86.12 235 THR A C 1
ATOM 1796 O O . THR A 1 235 ? -1.832 -6.637 0.983 1 86.12 235 THR A O 1
ATOM 1799 N N . GLY A 1 236 ? -2.076 -7.559 2.969 1 88 236 GLY A N 1
ATOM 1800 C CA . GLY A 1 236 ? -0.787 -7.09 3.449 1 88 236 GLY A CA 1
ATOM 1801 C C . GLY A 1 236 ? 0.384 -7.676 2.684 1 88 236 GLY A C 1
ATOM 1802 O O . GLY A 1 236 ? 1.339 -6.965 2.361 1 88 236 GLY A O 1
ATOM 1803 N N . VAL A 1 237 ? 0.258 -8.906 2.424 1 80.88 237 VAL A N 1
ATOM 1804 C CA . VAL A 1 237 ? 1.311 -9.594 1.686 1 80.88 237 VAL A CA 1
ATOM 1805 C C . VAL A 1 237 ? 1.443 -8.992 0.289 1 80.88 237 VAL A C 1
ATOM 1807 O O . VAL A 1 237 ? 2.555 -8.742 -0.185 1 80.88 237 VAL A O 1
ATOM 1810 N N . ILE A 1 238 ? 0.334 -8.734 -0.326 1 80.31 238 ILE A N 1
ATOM 1811 C CA . ILE A 1 238 ? 0.338 -8.188 -1.679 1 80.31 238 ILE A CA 1
ATOM 1812 C C . ILE A 1 238 ? 0.908 -6.77 -1.661 1 80.31 238 ILE A C 1
ATOM 1814 O O . ILE A 1 238 ? 1.63 -6.375 -2.578 1 80.31 238 ILE A O 1
ATOM 1818 N N . ILE A 1 239 ? 0.546 -6.012 -0.661 1 87.44 239 ILE A N 1
ATOM 1819 C CA . ILE A 1 239 ? 1.1 -4.672 -0.527 1 87.44 239 ILE A CA 1
ATOM 1820 C C . ILE A 1 239 ? 2.625 -4.742 -0.488 1 87.44 239 ILE A C 1
ATOM 1822 O O . ILE A 1 239 ? 3.307 -4.008 -1.207 1 87.44 239 ILE A O 1
ATOM 1826 N N . PHE A 1 240 ? 3.127 -5.625 0.307 1 85.44 240 PHE A N 1
ATOM 1827 C CA . PHE A 1 240 ? 4.574 -5.766 0.448 1 85.44 240 PHE A CA 1
ATOM 1828 C C . PHE A 1 240 ? 5.203 -6.203 -0.868 1 85.44 240 PHE A C 1
ATOM 1830 O O . PHE A 1 240 ? 6.219 -5.645 -1.291 1 85.44 240 PHE A O 1
ATOM 1837 N N . LEU A 1 241 ? 4.609 -7.129 -1.429 1 77.06 241 LEU A N 1
ATOM 1838 C CA . LEU A 1 241 ? 5.164 -7.676 -2.662 1 77.06 241 LEU A CA 1
ATOM 1839 C C . LEU A 1 241 ? 5.156 -6.625 -3.771 1 77.06 241 LEU A C 1
ATOM 1841 O O . LEU A 1 241 ? 6.156 -6.445 -4.469 1 77.06 241 LEU A O 1
ATOM 1845 N N . ALA A 1 242 ? 4.086 -5.965 -3.953 1 83.25 242 ALA A N 1
ATOM 1846 C CA . ALA A 1 242 ? 3.908 -5.004 -5.043 1 83.25 242 ALA A CA 1
ATOM 1847 C C . ALA A 1 242 ? 4.773 -3.768 -4.828 1 83.25 242 ALA A C 1
ATOM 1849 O O . ALA A 1 242 ? 5.492 -3.338 -5.734 1 83.25 242 ALA A O 1
ATOM 1850 N N . PHE A 1 243 ? 4.809 -3.305 -3.604 1 87.75 243 PHE A N 1
ATOM 1851 C CA . PHE A 1 243 ? 5.348 -1.96 -3.443 1 87.75 243 PHE A CA 1
ATOM 1852 C C . PHE A 1 243 ? 6.691 -1.997 -2.729 1 87.75 243 PHE A C 1
ATOM 1854 O O . PHE A 1 243 ? 7.539 -1.124 -2.938 1 87.75 243 PHE A O 1
ATOM 1861 N N . VAL A 1 244 ? 6.871 -2.934 -1.908 1 83.5 244 VAL A N 1
ATOM 1862 C CA . VAL A 1 244 ? 8.117 -2.953 -1.149 1 83.5 244 VAL A CA 1
ATOM 1863 C C . VAL A 1 244 ? 9.156 -3.797 -1.884 1 83.5 244 VAL A C 1
ATOM 1865 O O . VAL A 1 244 ? 10.336 -3.43 -1.948 1 83.5 244 VAL A O 1
ATOM 1868 N N . GLU A 1 245 ? 8.695 -4.812 -2.451 1 76.38 245 GLU A N 1
ATOM 1869 C CA . GLU A 1 245 ? 9.641 -5.75 -3.059 1 76.38 245 GLU A CA 1
ATOM 1870 C C . GLU A 1 245 ? 9.82 -5.461 -4.547 1 76.38 245 GLU A C 1
ATOM 1872 O O . GLU A 1 245 ? 10.953 -5.359 -5.031 1 76.38 245 GLU A O 1
ATOM 1877 N N . MET A 1 246 ? 8.758 -5.281 -5.289 1 79.38 246 MET A N 1
ATOM 1878 C CA . MET A 1 246 ? 8.836 -5.262 -6.746 1 79.38 246 MET A CA 1
ATOM 1879 C C . MET A 1 246 ? 9.047 -3.842 -7.262 1 79.38 246 MET A C 1
ATOM 1881 O O . MET A 1 246 ? 9.875 -3.615 -8.148 1 79.38 246 MET A O 1
ATOM 1885 N N . LEU A 1 247 ? 8.383 -2.879 -6.723 1 86.81 247 LEU A N 1
ATOM 1886 C CA . LEU A 1 247 ? 8.422 -1.521 -7.254 1 86.81 247 LEU A CA 1
ATOM 1887 C C . LEU A 1 247 ? 9.828 -0.934 -7.137 1 86.81 247 LEU A C 1
ATOM 1889 O O . LEU A 1 247 ? 10.344 -0.348 -8.094 1 86.81 247 LEU A O 1
ATOM 1893 N N . PRO A 1 248 ? 10.531 -1.151 -6.059 1 81.69 248 PRO A N 1
ATOM 1894 C CA . PRO A 1 248 ? 11.898 -0.625 -5.977 1 81.69 248 PRO A CA 1
ATOM 1895 C C . PRO A 1 248 ? 12.836 -1.243 -7.016 1 81.69 248 PRO A C 1
ATOM 1897 O O . PRO A 1 248 ? 13.75 -0.578 -7.5 1 81.69 248 PRO A O 1
ATOM 1900 N N . LYS A 1 249 ? 12.594 -2.453 -7.312 1 76.62 249 LYS A N 1
ATOM 1901 C CA . LYS A 1 249 ? 13.398 -3.102 -8.344 1 76.62 249 LYS A CA 1
ATOM 1902 C C . LYS A 1 249 ? 13.219 -2.414 -9.695 1 76.62 249 LYS A C 1
ATOM 1904 O O . LYS A 1 249 ? 14.164 -2.322 -10.477 1 76.62 249 LYS A O 1
ATOM 1909 N N . VAL A 1 250 ? 12.031 -1.96 -9.906 1 82.75 250 VAL A N 1
ATOM 1910 C CA . VAL A 1 250 ? 11.75 -1.225 -11.133 1 82.75 250 VAL A CA 1
ATOM 1911 C C . VAL A 1 250 ? 12.43 0.143 -11.086 1 82.75 250 VAL A C 1
ATOM 1913 O O . VAL A 1 250 ? 13.016 0.589 -12.07 1 82.75 250 VAL A O 1
ATOM 1916 N N . ILE A 1 251 ? 12.445 0.74 -9.953 1 78 251 ILE A N 1
ATOM 1917 C CA . ILE A 1 251 ? 12.992 2.08 -9.758 1 78 251 ILE A CA 1
ATOM 1918 C C . ILE A 1 251 ? 14.516 2.039 -9.891 1 78 251 ILE A C 1
ATOM 1920 O O . ILE A 1 251 ? 15.117 2.934 -10.492 1 78 251 ILE A O 1
ATOM 1924 N N . GLU A 1 252 ? 15.094 1.036 -9.352 1 74.25 252 GLU A N 1
ATOM 1925 C CA . GLU A 1 252 ? 16.547 0.946 -9.258 1 74.25 252 GLU A CA 1
ATOM 1926 C C . GLU A 1 252 ? 17.172 0.627 -10.617 1 74.25 252 GLU A C 1
ATOM 1928 O O . GLU A 1 252 ? 18.344 0.931 -10.859 1 74.25 252 GLU A O 1
ATOM 1933 N N . CYS A 1 253 ? 16.328 0.037 -11.391 1 73 253 CYS A N 1
ATOM 1934 C CA . CYS A 1 253 ? 16.891 -0.3 -12.688 1 73 253 CYS A CA 1
ATOM 1935 C C . CYS A 1 253 ? 17.094 0.952 -13.531 1 73 253 CYS A C 1
ATOM 1937 O O . CYS A 1 253 ? 16.125 1.592 -13.953 1 73 253 CYS A O 1
ATOM 1939 N N . GLU A 1 254 ? 18.25 1.34 -13.648 1 67 254 GLU A N 1
ATOM 1940 C CA . GLU A 1 254 ? 18.594 2.576 -14.344 1 67 254 GLU A CA 1
ATOM 1941 C C . GLU A 1 254 ? 18.641 2.367 -15.859 1 67 254 GLU A C 1
ATOM 1943 O O . GLU A 1 254 ? 18.516 3.326 -16.625 1 67 254 GLU A O 1
ATOM 1948 N N . ARG A 1 255 ? 18.719 1.206 -16.266 1 67.25 255 ARG A N 1
ATOM 1949 C CA . ARG A 1 255 ? 18.922 0.916 -17.688 1 67.25 255 ARG A CA 1
ATOM 1950 C C . ARG A 1 255 ? 17.656 1.177 -18.484 1 67.25 255 ARG A C 1
ATOM 1952 O O . ARG A 1 255 ? 17.703 1.423 -19.688 1 67.25 255 ARG A O 1
ATOM 1959 N N . THR A 1 256 ? 16.594 1.224 -17.828 1 72.31 256 THR A N 1
ATOM 1960 C CA . THR A 1 256 ? 15.312 1.37 -18.5 1 72.31 256 THR A CA 1
ATOM 1961 C C . THR A 1 256 ? 14.766 2.781 -18.312 1 72.31 256 THR A C 1
ATOM 1963 O O . THR A 1 256 ? 14.891 3.367 -17.234 1 72.31 256 THR A O 1
ATOM 1966 N N . MET A 1 257 ? 14.156 3.195 -19.391 1 80.19 257 MET A N 1
ATOM 1967 C CA . MET A 1 257 ? 13.586 4.539 -19.375 1 80.19 257 MET A CA 1
ATOM 1968 C C . MET A 1 257 ? 12.383 4.605 -18.438 1 80.19 257 MET A C 1
ATOM 1970 O O . MET A 1 257 ? 11.609 3.652 -18.344 1 80.19 257 MET A O 1
ATOM 1974 N N . LEU A 1 258 ? 12.328 5.723 -17.812 1 83.25 258 LEU A N 1
ATOM 1975 C CA . LEU A 1 258 ? 11.242 5.984 -16.875 1 83.25 258 LEU A CA 1
ATOM 1976 C C . LEU A 1 258 ? 9.883 5.801 -17.531 1 83.25 258 LEU A C 1
ATOM 1978 O O . LEU A 1 258 ? 8.992 5.172 -16.969 1 83.25 258 LEU A O 1
ATOM 1982 N N . VAL A 1 259 ? 9.789 6.285 -18.703 1 86.75 259 VAL A N 1
ATOM 1983 C CA . VAL A 1 259 ? 8.516 6.254 -19.422 1 86.75 259 VAL A CA 1
ATOM 1984 C C . VAL A 1 259 ? 8.117 4.809 -19.703 1 86.75 259 VAL A C 1
ATOM 1986 O O . VAL A 1 259 ? 6.941 4.449 -19.594 1 86.75 259 VAL A O 1
ATOM 1989 N N . THR A 1 260 ? 9.062 4.059 -20.047 1 88.06 260 THR A N 1
ATOM 1990 C CA . THR A 1 260 ? 8.789 2.654 -20.344 1 88.06 260 THR A CA 1
ATOM 1991 C C . THR A 1 260 ? 8.336 1.914 -19.094 1 88.06 260 THR A C 1
ATOM 1993 O O . THR A 1 260 ? 7.422 1.091 -19.141 1 88.06 260 THR A O 1
ATOM 1996 N N . LYS A 1 261 ? 8.969 2.24 -17.984 1 89.38 261 LYS A N 1
ATOM 1997 C CA . LYS A 1 261 ? 8.578 1.635 -16.719 1 89.38 261 LYS A CA 1
ATOM 1998 C C . LYS A 1 261 ? 7.125 1.948 -16.375 1 89.38 261 LYS A C 1
ATOM 2000 O O . LYS A 1 261 ? 6.355 1.048 -16.031 1 89.38 261 LYS A O 1
ATOM 2005 N N . ILE A 1 262 ? 6.812 3.178 -16.547 1 92.06 262 ILE A N 1
ATOM 2006 C CA . ILE A 1 262 ? 5.469 3.643 -16.219 1 92.06 262 ILE A CA 1
ATOM 2007 C C . ILE A 1 262 ? 4.457 2.996 -17.172 1 92.06 262 ILE A C 1
ATOM 2009 O O . ILE A 1 262 ? 3.393 2.545 -16.734 1 92.06 262 ILE A O 1
ATOM 2013 N N . MET A 1 263 ? 4.812 2.928 -18.375 1 93.38 263 MET A N 1
ATOM 2014 C CA . MET A 1 263 ? 3.918 2.336 -19.359 1 93.38 263 MET A CA 1
ATOM 2015 C C . MET A 1 263 ? 3.676 0.86 -19.062 1 93.38 263 MET A C 1
ATOM 2017 O O . MET A 1 263 ? 2.557 0.366 -19.219 1 93.38 263 MET A O 1
ATOM 2021 N N . CYS A 1 264 ? 4.668 0.2 -18.656 1 89.69 264 CYS A N 1
ATOM 2022 C CA . CYS A 1 264 ? 4.531 -1.215 -18.328 1 89.69 264 CYS A CA 1
ATOM 2023 C C . CYS A 1 264 ? 3.627 -1.409 -17.109 1 89.69 264 CYS A C 1
ATOM 2025 O O . CYS A 1 264 ? 2.797 -2.318 -17.094 1 89.69 264 CYS A O 1
ATOM 2027 N N . ILE A 1 265 ? 3.779 -0.568 -16.172 1 92.38 265 ILE A N 1
ATOM 2028 C CA . ILE A 1 265 ? 2.941 -0.638 -14.977 1 92.38 265 ILE A CA 1
ATOM 2029 C C . ILE A 1 265 ? 1.484 -0.382 -15.352 1 92.38 265 ILE A C 1
ATOM 2031 O O . ILE A 1 265 ? 0.593 -1.136 -14.953 1 92.38 265 ILE A O 1
ATOM 2035 N N . VAL A 1 266 ? 1.338 0.617 -16.156 1 94.25 266 VAL A N 1
ATOM 2036 C CA . VAL A 1 266 ? -0.009 0.994 -16.578 1 94.25 266 VAL A CA 1
ATOM 2037 C C . VAL A 1 266 ? -0.612 -0.111 -17.438 1 94.25 266 VAL A C 1
ATOM 2039 O O . VAL A 1 266 ? -1.801 -0.417 -17.328 1 94.25 266 VAL A O 1
ATOM 2042 N N . CYS A 1 267 ? 0.164 -0.668 -18.234 1 90.62 267 CYS A N 1
ATOM 2043 C CA . CYS A 1 267 ? -0.302 -1.762 -19.078 1 90.62 267 CYS A CA 1
ATOM 2044 C C . CYS A 1 267 ? -0.745 -2.951 -18.234 1 90.62 267 CYS A C 1
ATOM 2046 O O . CYS A 1 267 ? -1.798 -3.539 -18.5 1 90.62 267 CYS A O 1
ATOM 2048 N N . GLY A 1 268 ? 0.074 -3.312 -17.297 1 86.31 268 GLY A N 1
ATOM 2049 C CA . GLY A 1 268 ? -0.311 -4.391 -16.406 1 86.31 268 GLY A CA 1
ATOM 2050 C C . GLY A 1 268 ? -1.605 -4.117 -15.656 1 86.31 268 GLY A C 1
ATOM 2051 O O . GLY A 1 268 ? -2.48 -4.984 -15.586 1 86.31 268 GLY A O 1
ATOM 2052 N N . TYR A 1 269 ? -1.695 -2.93 -15.156 1 89.5 269 TYR A N 1
ATOM 2053 C CA . TYR A 1 269 ? -2.902 -2.527 -14.445 1 89.5 269 TYR A CA 1
ATOM 2054 C C . TYR A 1 269 ? -4.121 -2.592 -15.359 1 89.5 269 TYR A C 1
ATOM 2056 O O . TYR A 1 269 ? -5.176 -3.096 -14.961 1 89.5 269 TYR A O 1
ATOM 2064 N N . SER A 1 270 ? -3.98 -2.084 -16.547 1 89.19 270 SER A N 1
ATOM 2065 C CA . SER A 1 270 ? -5.074 -2.02 -17.516 1 89.19 270 SER A CA 1
ATOM 2066 C C . SER A 1 270 ? -5.488 -3.414 -17.984 1 89.19 270 SER A C 1
ATOM 2068 O O . SER A 1 270 ? -6.66 -3.656 -18.266 1 89.19 270 SER A O 1
ATOM 2070 N N . ALA A 1 271 ? -4.578 -4.258 -18.094 1 81.5 271 ALA A N 1
ATOM 2071 C CA . ALA A 1 271 ? -4.879 -5.621 -18.531 1 81.5 271 ALA A CA 1
ATOM 2072 C C . ALA A 1 271 ? -5.824 -6.312 -17.547 1 81.5 271 ALA A C 1
ATOM 2074 O O . ALA A 1 271 ? -6.816 -6.918 -17.953 1 81.5 271 ALA A O 1
ATOM 2075 N N . VAL A 1 272 ? -5.555 -6.172 -16.312 1 77.5 272 VAL A N 1
ATOM 2076 C CA . VAL A 1 272 ? -6.375 -6.812 -15.297 1 77.5 272 VAL A CA 1
ATOM 2077 C C . VAL A 1 272 ? -7.73 -6.113 -15.203 1 77.5 272 VAL A C 1
ATOM 2079 O O . VAL A 1 272 ? -8.773 -6.766 -15.125 1 77.5 272 VAL A O 1
ATOM 2082 N N . THR A 1 273 ? -7.672 -4.781 -15.18 1 82.75 273 THR A N 1
ATOM 2083 C CA . THR A 1 273 ? -8.914 -4.016 -15.109 1 82.75 273 THR A CA 1
ATOM 2084 C C . THR A 1 273 ? -9.781 -4.27 -16.344 1 82.75 273 THR A C 1
ATOM 2086 O O . THR A 1 273 ? -11 -4.395 -16.219 1 82.75 273 THR A O 1
ATOM 2089 N N . GLY A 1 274 ? -9.133 -4.289 -17.453 1 78.88 274 GLY A N 1
ATOM 2090 C CA . GLY A 1 274 ? -9.859 -4.594 -18.688 1 78.88 274 GLY A CA 1
ATOM 2091 C C . GLY A 1 274 ? -10.469 -5.98 -18.688 1 78.88 274 GLY A C 1
ATOM 2092 O O . GLY A 1 274 ? -11.602 -6.164 -19.125 1 78.88 274 GLY A O 1
ATOM 2093 N N . ALA A 1 275 ? -9.789 -6.914 -18.219 1 72.44 275 ALA A N 1
ATOM 2094 C CA . ALA A 1 275 ? -10.305 -8.281 -18.125 1 72.44 275 ALA A CA 1
ATOM 2095 C C . ALA A 1 275 ? -11.492 -8.352 -17.172 1 72.44 275 ALA A C 1
ATOM 2097 O O . ALA A 1 275 ? -12.477 -9.047 -17.453 1 72.44 275 ALA A O 1
ATOM 2098 N N . ALA A 1 276 ? -11.406 -7.641 -16.078 1 70.94 276 ALA A N 1
ATOM 2099 C CA . ALA A 1 276 ? -12.492 -7.621 -15.109 1 70.94 276 ALA A CA 1
ATOM 2100 C C . ALA A 1 276 ? -13.75 -6.984 -15.695 1 70.94 276 ALA A C 1
ATOM 2102 O O . ALA A 1 276 ? -14.859 -7.477 -15.492 1 70.94 276 ALA A O 1
ATOM 2103 N N . ILE A 1 277 ? -13.523 -5.918 -16.406 1 72.81 277 ILE A N 1
ATOM 2104 C CA . ILE A 1 277 ? -14.648 -5.227 -17.031 1 72.81 277 ILE A CA 1
ATOM 2105 C C . ILE A 1 277 ? -15.25 -6.105 -18.125 1 72.81 277 ILE A C 1
ATOM 2107 O O . ILE A 1 277 ? -16.469 -6.219 -18.234 1 72.81 277 ILE A O 1
ATOM 2111 N N . SER A 1 278 ? -14.406 -6.637 -18.938 1 70.25 278 SER A N 1
ATOM 2112 C CA . SER A 1 278 ? -14.875 -7.496 -20.031 1 70.25 278 SER A CA 1
ATOM 2113 C C . SER A 1 278 ? -15.656 -8.695 -19.484 1 70.25 278 SER A C 1
ATOM 2115 O O . SER A 1 278 ? -16.672 -9.086 -20.062 1 70.25 278 SER A O 1
ATOM 2117 N N . PHE A 1 279 ? -15.203 -9.203 -18.406 1 63.22 279 PHE A N 1
ATOM 2118 C CA . PHE A 1 279 ? -15.875 -10.344 -17.797 1 63.22 279 PHE A CA 1
ATOM 2119 C C . PHE A 1 279 ? -17.234 -9.945 -17.234 1 63.22 279 PHE A C 1
ATOM 2121 O O . PHE A 1 279 ? -18.203 -10.688 -17.359 1 63.22 279 PHE A O 1
ATOM 2128 N N . ASN A 1 280 ? -17.203 -8.836 -16.562 1 61.5 280 ASN A N 1
ATOM 2129 C CA . ASN A 1 280 ? -18.469 -8.344 -16.047 1 61.5 280 ASN A CA 1
ATOM 2130 C C . ASN A 1 280 ? -19.453 -8.031 -17.172 1 61.5 280 ASN A C 1
ATOM 2132 O O . ASN A 1 280 ? -20.656 -8.242 -17.016 1 61.5 280 ASN A O 1
ATOM 2136 N N . LEU A 1 281 ? -18.859 -7.441 -18.141 1 54.78 281 LEU A N 1
ATOM 2137 C CA . LEU A 1 281 ? -19.703 -7.129 -19.281 1 54.78 281 LEU A CA 1
ATOM 2138 C C . LEU A 1 281 ? -20.219 -8.406 -19.938 1 54.78 281 LEU A C 1
ATOM 2140 O O . LEU A 1 281 ? -21.375 -8.461 -20.375 1 54.78 281 LEU A O 1
ATOM 2144 N N . TYR A 1 282 ? -19.297 -9.328 -20.062 1 50.69 282 TYR A N 1
ATOM 2145 C CA . TYR A 1 282 ? -19.641 -10.547 -20.781 1 50.69 282 TYR A CA 1
ATOM 2146 C C . TYR A 1 282 ? -20.438 -11.492 -19.891 1 50.69 282 TYR A C 1
ATOM 2148 O O . TYR A 1 282 ? -21.406 -12.125 -20.344 1 50.69 282 TYR A O 1
ATOM 2156 N N . PHE A 1 283 ? -19.969 -11.602 -18.641 1 49.03 283 PHE A N 1
ATOM 2157 C CA . PHE A 1 283 ? -20.625 -12.578 -17.797 1 49.03 283 PHE A CA 1
ATOM 2158 C C . PHE A 1 283 ? -21.578 -11.898 -16.812 1 49.03 283 PHE A C 1
ATOM 2160 O O . PHE A 1 283 ? -22.344 -12.57 -16.109 1 49.03 283 PHE A O 1
ATOM 2167 N N . GLY A 1 284 ? -21.391 -10.609 -16.469 1 47.34 284 GLY A N 1
ATOM 2168 C CA . GLY A 1 284 ? -22.328 -9.898 -15.617 1 47.34 284 GLY A CA 1
ATOM 2169 C C . GLY A 1 284 ? -23.734 -9.859 -16.172 1 47.34 284 GLY A C 1
ATOM 2170 O O . GLY A 1 284 ? -23.922 -9.898 -17.391 1 47.34 284 GLY A O 1
ATOM 2171 N N . ASP A 1 285 ? -24.875 -9.977 -15.414 1 40.72 285 ASP A N 1
ATOM 2172 C CA . ASP A 1 285 ? -26.281 -10.203 -15.695 1 40.72 285 ASP A CA 1
ATOM 2173 C C . ASP A 1 285 ? -26.828 -9.148 -16.656 1 40.72 285 ASP A C 1
ATOM 2175 O O . ASP A 1 285 ? -26.781 -7.949 -16.375 1 40.72 285 ASP A O 1
ATOM 2179 N N . HIS A 1 286 ? -27.203 -9.227 -17.953 1 34.22 286 HIS A N 1
ATOM 2180 C CA . HIS A 1 286 ? -28.391 -9.195 -18.781 1 34.22 286 HIS A CA 1
ATOM 2181 C C . HIS A 1 286 ? -29.656 -9.398 -17.953 1 34.22 286 HIS A C 1
ATOM 2183 O O . HIS A 1 286 ? -30.75 -9.547 -18.5 1 34.22 286 HIS A O 1
ATOM 2189 N N . THR A 1 287 ? -29.656 -9.75 -16.703 1 33.5 287 THR A N 1
ATOM 2190 C CA . THR A 1 287 ? -30.953 -9.891 -16.047 1 33.5 287 THR A CA 1
ATOM 2191 C C . THR A 1 287 ? -31.5 -8.531 -15.617 1 33.5 287 THR A C 1
ATOM 2193 O O . THR A 1 287 ? -32.406 -8.445 -14.797 1 33.5 287 THR A O 1
ATOM 2196 N N . ALA A 1 288 ? -30.969 -7.383 -15.742 1 33.72 288 ALA A N 1
ATOM 2197 C CA . ALA A 1 288 ? -31.938 -6.297 -15.555 1 33.72 288 ALA A CA 1
ATOM 2198 C C . ALA A 1 288 ? -33.125 -6.441 -16.516 1 33.72 288 ALA A C 1
ATOM 2200 O O . ALA A 1 288 ? -32.938 -6.617 -17.719 1 33.72 288 ALA A O 1
ATOM 2201 N N . PRO A 1 289 ? -34.312 -6.652 -16.047 1 31.72 289 PRO A N 1
ATOM 2202 C CA . PRO A 1 289 ? -35.5 -6.566 -16.922 1 31.72 289 PRO A CA 1
ATOM 2203 C C . PRO A 1 289 ? -35.5 -5.293 -17.766 1 31.72 289 PRO A C 1
ATOM 2205 O O . PRO A 1 289 ? -35.094 -4.23 -17.297 1 31.72 289 PRO A O 1
ATOM 2208 N N . ALA A 1 290 ? -35.406 -5.316 -19.062 1 29.98 290 ALA A N 1
ATOM 2209 C CA . ALA A 1 290 ? -35.938 -4.305 -19.969 1 29.98 290 ALA A CA 1
ATOM 2210 C C . ALA A 1 290 ? -37.312 -3.797 -19.469 1 29.98 290 ALA A C 1
ATOM 2212 O O . ALA A 1 290 ? -38.25 -4.57 -19.328 1 29.98 290 ALA A O 1
ATOM 2213 N N . GLU A 1 291 ? -37.469 -2.938 -18.5 1 26.42 291 GLU A N 1
ATOM 2214 C CA . GLU A 1 291 ? -38.781 -2.311 -18.422 1 26.42 291 GLU A CA 1
ATOM 2215 C C . GLU A 1 291 ? -39.312 -1.955 -19.812 1 26.42 291 GLU A C 1
ATOM 2217 O O . GLU A 1 291 ? -38.719 -1.125 -20.5 1 26.42 291 GLU A O 1
ATOM 2222 N N . GLU A 1 292 ? -39.875 -2.867 -20.562 1 23.03 292 GLU A N 1
ATOM 2223 C CA . GLU A 1 292 ? -41.094 -2.482 -21.25 1 23.03 292 GLU A CA 1
ATOM 2224 C C . GLU A 1 292 ? -42.156 -1.968 -20.266 1 23.03 292 GLU A C 1
ATOM 2226 O O . GLU A 1 292 ? -42.344 -2.562 -19.203 1 23.03 292 GLU A O 1
ATOM 2231 N N . MET B 1 1 ? -55.781 11.875 27.109 1 28.95 1 MET B N 1
ATOM 2232 C CA . MET B 1 1 ? -54.438 11.969 27.688 1 28.95 1 MET B CA 1
ATOM 2233 C C . MET B 1 1 ? -53.375 11.898 26.609 1 28.95 1 MET B C 1
ATOM 2235 O O . MET B 1 1 ? -53.25 10.883 25.922 1 28.95 1 MET B O 1
ATOM 2239 N N . GLU B 1 2 ? -53.094 13.016 25.875 1 29.8 2 GLU B N 1
ATOM 2240 C CA . GLU B 1 2 ? -52.312 13.289 24.672 1 29.8 2 GLU B CA 1
ATOM 2241 C C . GLU B 1 2 ? -50.812 13.008 24.906 1 29.8 2 GLU B C 1
ATOM 2243 O O . GLU B 1 2 ? -50.219 13.555 25.844 1 29.8 2 GLU B O 1
ATOM 2248 N N . THR B 1 3 ? -50.344 11.711 24.719 1 33.72 3 THR B N 1
ATOM 2249 C CA . THR B 1 3 ? -49 11.164 24.922 1 33.72 3 THR B CA 1
ATOM 2250 C C . THR B 1 3 ? -47.969 11.977 24.156 1 33.72 3 THR B C 1
ATOM 2252 O O . THR B 1 3 ? -48.031 12.094 22.938 1 33.72 3 THR B O 1
ATOM 2255 N N . SER B 1 4 ? -47.438 13.109 24.719 1 30.36 4 SER B N 1
ATOM 2256 C CA . SER B 1 4 ? -46.406 13.992 24.219 1 30.36 4 SER B CA 1
ATOM 2257 C C . SER B 1 4 ? -45.188 13.195 23.75 1 30.36 4 SER B C 1
ATOM 2259 O O . SER B 1 4 ? -44.562 12.484 24.547 1 30.36 4 SER B O 1
ATOM 2261 N N . THR B 1 5 ? -45.25 12.672 22.531 1 32.59 5 THR B N 1
ATOM 2262 C CA . THR B 1 5 ? -44.188 11.984 21.797 1 32.59 5 THR B CA 1
ATOM 2263 C C . THR B 1 5 ? -42.875 12.758 21.875 1 32.59 5 THR B C 1
ATOM 2265 O O . THR B 1 5 ? -42.812 13.914 21.453 1 32.59 5 THR B O 1
ATOM 2268 N N . GLY B 1 6 ? -42.094 12.68 22.953 1 30.7 6 GLY B N 1
ATOM 2269 C CA . GLY B 1 6 ? -40.812 13.289 23.203 1 30.7 6 GLY B CA 1
ATOM 2270 C C . GLY B 1 6 ? -39.906 13.273 21.984 1 30.7 6 GLY B C 1
ATOM 2271 O O . GLY B 1 6 ? -39.719 12.227 21.359 1 30.7 6 GLY B O 1
ATOM 2272 N N . ALA B 1 7 ? -39.844 14.391 21.25 1 29.36 7 ALA B N 1
ATOM 2273 C CA . ALA B 1 7 ? -38.969 14.734 20.125 1 29.36 7 ALA B CA 1
ATOM 2274 C C . ALA B 1 7 ? -37.531 14.328 20.422 1 29.36 7 ALA B C 1
ATOM 2276 O O . ALA B 1 7 ? -36.906 14.805 21.375 1 29.36 7 ALA B O 1
ATOM 2277 N N . VAL B 1 8 ? -37.219 13.117 20.375 1 31.78 8 VAL B N 1
ATOM 2278 C CA . VAL B 1 8 ? -35.844 12.664 20.391 1 31.78 8 VAL B CA 1
ATOM 2279 C C . VAL B 1 8 ? -34.969 13.594 19.531 1 31.78 8 VAL B C 1
ATOM 2281 O O . VAL B 1 8 ? -35.188 13.719 18.328 1 31.78 8 VAL B O 1
ATOM 2284 N N . GLY B 1 9 ? -34.625 14.797 19.984 1 27.45 9 GLY B N 1
ATOM 2285 C CA . GLY B 1 9 ? -33.75 15.758 19.328 1 27.45 9 GLY B CA 1
ATOM 2286 C C . GLY B 1 9 ? -32.5 15.117 18.703 1 27.45 9 GLY B C 1
ATOM 2287 O O . GLY B 1 9 ? -31.75 14.438 19.391 1 27.45 9 GLY B O 1
ATOM 2288 N N . THR B 1 10 ? -32.562 14.562 17.562 1 32.69 10 THR B N 1
ATOM 2289 C CA . THR B 1 10 ? -31.453 14.18 16.703 1 32.69 10 THR B CA 1
ATOM 2290 C C . THR B 1 10 ? -30.344 15.234 16.75 1 32.69 10 THR B C 1
ATOM 2292 O O . THR B 1 10 ? -30.562 16.391 16.375 1 32.69 10 THR B O 1
ATOM 2295 N N . ALA B 1 11 ? -29.609 15.352 17.781 1 33.88 11 ALA B N 1
ATOM 2296 C CA . ALA B 1 11 ? -28.453 16.25 17.875 1 33.88 11 ALA B CA 1
ATOM 2297 C C . ALA B 1 11 ? -27.75 16.391 16.547 1 33.88 11 ALA B C 1
ATOM 2299 O O . ALA B 1 11 ? -27.203 15.414 16.016 1 33.88 11 ALA B O 1
ATOM 2300 N N . THR B 1 12 ? -28.172 17.109 15.586 1 36.66 12 THR B N 1
ATOM 2301 C CA . THR B 1 12 ? -27.609 17.609 14.336 1 36.66 12 THR B CA 1
ATOM 2302 C C . THR B 1 12 ? -26.156 18.031 14.531 1 36.66 12 THR B C 1
ATOM 2304 O O . THR B 1 12 ? -25.875 18.984 15.266 1 36.66 12 THR B O 1
ATOM 2307 N N . GLU B 1 13 ? -25.188 17.25 14.875 1 41.81 13 GLU B N 1
ATOM 2308 C CA . GLU B 1 13 ? -23.797 17.656 14.938 1 41.81 13 GLU B CA 1
ATOM 2309 C C . GLU B 1 13 ? -23.484 18.734 13.898 1 41.81 13 GLU B C 1
ATOM 2311 O O . GLU B 1 13 ? -23.766 18.562 12.719 1 41.81 13 GLU B O 1
ATOM 2316 N N . SER B 1 14 ? -23.469 19.969 14.156 1 49.84 14 SER B N 1
ATOM 2317 C CA . SER B 1 14 ? -23.203 21.141 13.336 1 49.84 14 SER B CA 1
ATOM 2318 C C . SER B 1 14 ? -21.906 21 12.547 1 49.84 14 SER B C 1
ATOM 2320 O O . SER B 1 14 ? -20.906 20.484 13.062 1 49.84 14 SER B O 1
ATOM 2322 N N . PRO B 1 15 ? -21.938 21.062 11.211 1 58.88 15 PRO B N 1
ATOM 2323 C CA . PRO B 1 15 ? -20.75 21 10.344 1 58.88 15 PRO B CA 1
ATOM 2324 C C . PRO B 1 15 ? -19.609 21.906 10.828 1 58.88 15 PRO B C 1
ATOM 2326 O O . PRO B 1 15 ? -19.859 22.938 11.438 1 58.88 15 PRO B O 1
ATOM 2329 N N . ALA B 1 16 ? -18.422 21.391 10.953 1 62.97 16 ALA B N 1
ATOM 2330 C CA . ALA B 1 16 ? -17.234 22.141 11.375 1 62.97 16 ALA B CA 1
ATOM 2331 C C . ALA B 1 16 ? -17.188 23.516 10.734 1 62.97 16 ALA B C 1
ATOM 2333 O O . ALA B 1 16 ? -17.344 23.641 9.516 1 62.97 16 ALA B O 1
ATOM 2334 N N . SER B 1 17 ? -17.266 24.578 11.586 1 72.94 17 SER B N 1
ATOM 2335 C CA . SER B 1 17 ? -17.234 25.969 11.18 1 72.94 17 SER B CA 1
ATOM 2336 C C . SER B 1 17 ? -15.891 26.344 10.555 1 72.94 17 SER B C 1
ATOM 2338 O O . SER B 1 17 ? -14.906 25.609 10.711 1 72.94 17 SER B O 1
ATOM 2340 N N . THR B 1 18 ? -15.828 27.359 9.688 1 79.94 18 THR B N 1
ATOM 2341 C CA . THR B 1 18 ? -14.648 27.891 9.008 1 79.94 18 THR B CA 1
ATOM 2342 C C . THR B 1 18 ? -13.547 28.203 10.016 1 79.94 18 THR B C 1
ATOM 2344 O O . THR B 1 18 ? -12.367 27.969 9.75 1 79.94 18 THR B O 1
ATOM 2347 N N . TRP B 1 19 ? -13.961 28.641 11.188 1 84.62 19 TRP B N 1
ATOM 2348 C CA . TRP B 1 19 ? -12.961 29.016 12.18 1 84.62 19 TRP B CA 1
ATOM 2349 C C . TRP B 1 19 ? -12.266 27.797 12.742 1 84.62 19 TRP B C 1
ATOM 2351 O O . TRP B 1 19 ? -11.07 27.828 13.055 1 84.62 19 TRP B O 1
ATOM 2361 N N . GLN B 1 20 ? -12.938 26.734 12.852 1 87.38 20 GLN B N 1
ATOM 2362 C CA . GLN B 1 20 ? -12.344 25.5 13.336 1 87.38 20 GLN B CA 1
ATOM 2363 C C . GLN B 1 20 ? -11.32 24.953 12.336 1 87.38 20 GLN B C 1
ATOM 2365 O O . GLN B 1 20 ? -10.273 24.422 12.734 1 87.38 20 GLN B O 1
ATOM 2370 N N . LYS B 1 21 ? -11.609 25.188 11.148 1 88.69 21 LYS B N 1
ATOM 2371 C CA . LYS B 1 21 ? -10.688 24.719 10.117 1 88.69 21 LYS B CA 1
ATOM 2372 C C . LYS B 1 21 ? -9.414 25.562 10.102 1 88.69 21 LYS B C 1
ATOM 2374 O O . LYS B 1 21 ? -8.32 25.031 9.883 1 88.69 21 LYS B O 1
ATOM 2379 N N . CYS B 1 22 ? -9.594 26.828 10.359 1 90.25 22 CYS B N 1
ATOM 2380 C CA . CYS B 1 22 ? -8.438 27.703 10.461 1 90.25 22 CYS B CA 1
ATOM 2381 C C . CYS B 1 22 ? -7.582 27.328 11.672 1 90.25 22 CYS B C 1
ATOM 2383 O O . CYS B 1 22 ? -6.352 27.344 11.594 1 90.25 22 CYS B O 1
ATOM 2385 N N . LEU B 1 23 ? -8.227 27.031 12.695 1 90.88 23 LEU B N 1
ATOM 2386 C CA . LEU B 1 23 ? -7.508 26.609 13.891 1 90.88 23 LEU B CA 1
ATOM 2387 C C . LEU B 1 23 ? -6.777 25.297 13.664 1 90.88 23 LEU B C 1
ATOM 2389 O O . LEU B 1 23 ? -5.656 25.109 14.148 1 90.88 23 LEU B O 1
ATOM 2393 N N . ALA B 1 24 ? -7.438 24.438 12.977 1 90.19 24 ALA B N 1
ATOM 2394 C CA . ALA B 1 24 ? -6.801 23.156 12.641 1 90.19 24 ALA B CA 1
ATOM 2395 C C . ALA B 1 24 ? -5.566 23.375 11.773 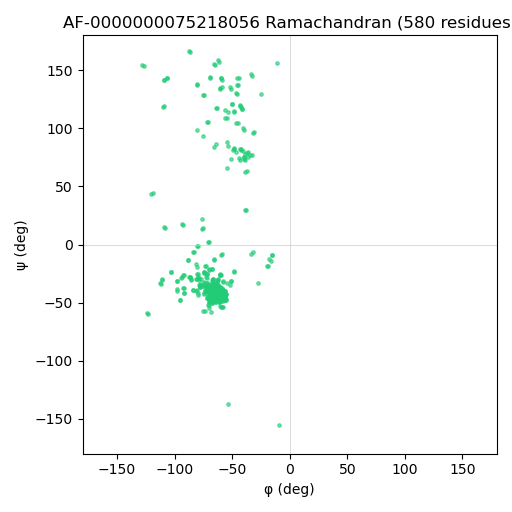1 90.19 24 ALA B C 1
ATOM 2397 O O . ALA B 1 24 ? -4.543 22.719 11.961 1 90.19 24 ALA B O 1
ATOM 2398 N N . ALA B 1 25 ? -5.699 24.312 10.844 1 93.12 25 ALA B N 1
ATOM 2399 C CA . ALA B 1 25 ? -4.57 24.656 9.977 1 93.12 25 ALA B CA 1
ATOM 2400 C C . ALA B 1 25 ? -3.406 25.219 10.789 1 93.12 25 ALA B C 1
ATOM 2402 O O . ALA B 1 25 ? -2.25 24.844 10.562 1 93.12 25 ALA B O 1
ATOM 2403 N N . LEU B 1 26 ? -3.725 26.031 11.727 1 93 26 LEU B N 1
ATOM 2404 C CA . LEU B 1 26 ? -2.709 26.641 12.578 1 93 26 LEU B CA 1
ATOM 2405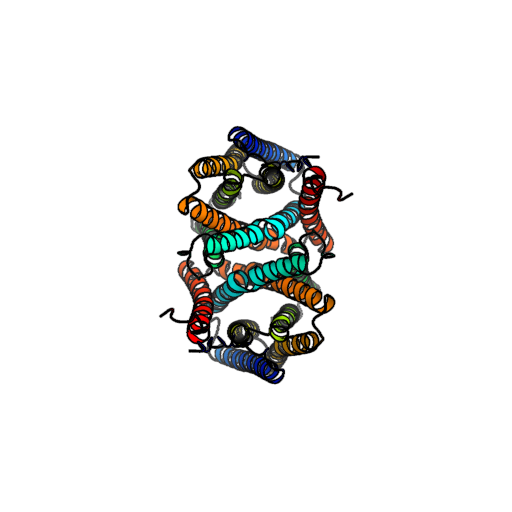 C C . LEU B 1 26 ? -2.043 25.594 13.469 1 93 26 LEU B C 1
ATOM 2407 O O . LEU B 1 26 ? -0.834 25.656 13.703 1 93 26 LEU B O 1
ATOM 2411 N N . LEU B 1 27 ? -2.842 24.781 13.93 1 91.38 27 LEU B N 1
ATOM 2412 C CA . LEU B 1 27 ? -2.312 23.703 14.758 1 91.38 27 LEU B CA 1
ATOM 2413 C C . LEU B 1 27 ? -1.327 22.844 13.977 1 91.38 27 LEU B C 1
ATOM 2415 O O . LEU B 1 27 ? -0.247 22.531 14.469 1 91.38 27 LEU B O 1
ATOM 2419 N N . CYS B 1 28 ? -1.726 22.484 12.812 1 91.19 28 CYS B N 1
ATOM 2420 C CA . CYS B 1 28 ? -0.859 21.672 11.969 1 91.19 28 CYS B CA 1
ATOM 2421 C C . CYS B 1 28 ? 0.432 22.406 11.633 1 91.19 28 CYS B C 1
ATOM 2423 O O . CYS B 1 28 ? 1.512 21.812 11.648 1 91.19 28 CYS B O 1
ATOM 2425 N N . PHE B 1 29 ? 0.274 23.656 11.312 1 93.94 29 PHE B N 1
ATOM 2426 C CA . PHE B 1 29 ? 1.438 24.484 11.016 1 93.94 29 PHE B CA 1
ATOM 2427 C C . PHE B 1 29 ? 2.377 24.547 12.211 1 93.94 29 PHE B C 1
ATOM 2429 O O . PHE B 1 29 ? 3.58 24.312 12.078 1 93.94 29 PHE B O 1
ATOM 2436 N N . GLY B 1 30 ? 1.813 24.922 13.297 1 94.25 30 GLY B N 1
ATOM 2437 C CA . GLY B 1 30 ? 2.605 25.047 14.508 1 94.25 30 GLY B CA 1
ATOM 2438 C C . GLY B 1 30 ? 3.275 23.75 14.922 1 94.25 30 GLY B C 1
ATOM 2439 O O . GLY B 1 30 ? 4.457 23.734 15.273 1 94.25 30 GLY B O 1
ATOM 2440 N N . ALA B 1 31 ? 2.533 22.719 14.922 1 91.94 31 ALA B N 1
ATOM 2441 C CA . ALA B 1 31 ? 3.07 21.422 15.312 1 91.94 31 ALA B CA 1
ATOM 2442 C C . ALA B 1 31 ? 4.234 21.016 14.414 1 91.94 31 ALA B C 1
ATOM 2444 O O . ALA B 1 31 ? 5.273 20.562 14.906 1 91.94 31 ALA B O 1
ATOM 2445 N N . THR B 1 32 ? 4.066 21.172 13.117 1 92.31 32 THR B N 1
ATOM 2446 C CA . THR B 1 32 ? 5.102 20.797 12.156 1 92.31 32 THR B CA 1
ATOM 2447 C C . THR B 1 32 ? 6.332 21.688 12.32 1 92.31 32 THR B C 1
ATOM 2449 O O . THR B 1 32 ? 7.461 21.203 12.336 1 92.31 32 THR B O 1
ATOM 2452 N N . LEU B 1 33 ? 6.055 22.938 12.477 1 94.12 33 LEU B N 1
ATOM 2453 C CA . LEU B 1 33 ? 7.148 23.891 12.586 1 94.12 33 LEU B CA 1
ATOM 2454 C C . LEU B 1 33 ? 7.934 23.672 13.883 1 94.12 33 LEU B C 1
ATOM 2456 O O . LEU B 1 33 ? 9.164 23.594 13.859 1 94.12 33 LEU B O 1
ATOM 2460 N N . VAL B 1 34 ? 7.246 23.594 14.961 1 94.38 34 VAL B N 1
ATOM 2461 C CA . VAL B 1 34 ? 7.883 23.438 16.266 1 94.38 34 VAL B CA 1
ATOM 2462 C C . VAL B 1 34 ? 8.648 22.125 16.312 1 94.38 34 VAL B C 1
ATOM 2464 O O . VAL B 1 34 ? 9.797 22.078 16.766 1 94.38 34 VAL B O 1
ATOM 2467 N N . SE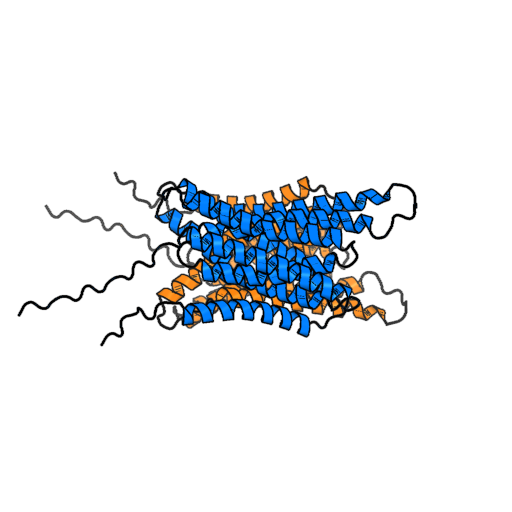R B 1 35 ? 8.031 21.094 15.852 1 92.19 35 SER B N 1
ATOM 2468 C CA . SER B 1 35 ? 8.68 19.797 15.859 1 92.19 35 SER B CA 1
ATOM 2469 C C . SER B 1 35 ? 9.914 19.781 14.953 1 92.19 35 SER B C 1
ATOM 2471 O O . SER B 1 35 ? 10.977 19.312 15.352 1 92.19 35 SER B O 1
ATOM 2473 N N . GLY B 1 36 ? 9.727 20.25 13.75 1 90.19 36 GLY B N 1
ATOM 2474 C CA . GLY B 1 36 ? 10.852 20.312 12.82 1 90.19 36 GLY B CA 1
ATOM 2475 C C . GLY B 1 36 ? 12.039 21.078 13.367 1 90.19 36 GLY B C 1
ATOM 2476 O O . GLY B 1 36 ? 13.172 20.609 13.281 1 90.19 36 GLY B O 1
ATOM 2477 N N . LEU B 1 37 ? 11.766 22.219 13.898 1 91.62 37 LEU B N 1
ATOM 2478 C CA . LEU B 1 37 ? 12.836 23.047 14.438 1 91.62 37 LEU B CA 1
ATOM 2479 C C . LEU B 1 37 ? 13.453 22.422 15.68 1 91.62 37 LEU B C 1
ATOM 2481 O O . LEU B 1 37 ? 14.672 22.438 15.859 1 91.62 37 LEU B O 1
ATOM 2485 N N . PHE B 1 38 ? 12.602 21.891 16.469 1 90.75 38 PHE B N 1
ATOM 2486 C CA . PHE B 1 38 ? 13.07 21.234 17.688 1 90.75 38 PHE B CA 1
ATOM 2487 C C . PHE B 1 38 ? 13.984 20.062 17.359 1 90.75 38 PHE B C 1
ATOM 2489 O O . PHE B 1 38 ? 15.078 19.953 17.922 1 90.75 38 PHE B O 1
ATOM 2496 N N . PHE B 1 39 ? 13.594 19.234 16.516 1 86.19 39 PHE B N 1
ATOM 2497 C CA . PHE B 1 39 ? 14.367 18.047 16.203 1 86.19 39 PHE B CA 1
ATOM 2498 C C . PHE B 1 39 ? 15.625 18.406 15.422 1 86.19 39 PHE B C 1
ATOM 2500 O O . PHE B 1 39 ? 16.672 17.75 15.578 1 86.19 39 PHE B O 1
ATOM 2507 N N . ASN B 1 40 ? 15.5 19.328 14.562 1 86.56 40 ASN B N 1
ATOM 2508 C CA . ASN B 1 40 ? 16.688 19.766 13.852 1 86.56 40 ASN B CA 1
ATOM 2509 C C . ASN B 1 40 ? 17.781 20.219 14.812 1 86.56 40 ASN B C 1
ATOM 2511 O O . ASN B 1 40 ? 18.953 19.844 14.672 1 86.56 40 ASN B O 1
ATOM 2515 N N . GLU B 1 41 ? 17.391 21.031 15.773 1 87.56 41 GLU B N 1
ATOM 2516 C CA . GLU B 1 41 ? 18.359 21.5 16.766 1 87.56 41 GLU B CA 1
ATOM 2517 C C . GLU B 1 41 ? 18.844 20.344 17.656 1 87.56 41 GLU B C 1
ATOM 2519 O O . GLU B 1 41 ? 20.016 20.281 18 1 87.56 41 GLU B O 1
ATOM 2524 N N . ALA B 1 42 ? 17.953 19.562 18.078 1 83.88 42 ALA B N 1
ATOM 2525 C CA . ALA B 1 42 ? 18.297 18.438 18.922 1 83.88 42 ALA B CA 1
ATOM 2526 C C . ALA B 1 42 ? 19.281 17.5 18.234 1 83.88 42 ALA B C 1
ATOM 2528 O O . ALA B 1 42 ? 20.234 17.016 18.859 1 83.88 42 ALA B O 1
ATOM 2529 N N . PHE B 1 43 ? 19.031 17.266 16.984 1 81.12 43 PHE B N 1
ATOM 2530 C CA . PHE B 1 43 ? 19.906 16.359 16.25 1 81.12 43 PHE B CA 1
ATOM 2531 C C . PHE B 1 43 ? 21.266 17 15.992 1 81.12 43 PHE B C 1
ATOM 2533 O O . PHE B 1 43 ? 22.281 16.312 15.93 1 81.12 43 PHE B O 1
ATOM 2540 N N . ARG B 1 44 ? 21.25 18.203 15.789 1 78.75 44 ARG B N 1
ATOM 2541 C CA . ARG B 1 44 ? 22.516 18.906 15.609 1 78.75 44 ARG B CA 1
ATOM 2542 C C . ARG B 1 44 ? 23.359 18.828 16.875 1 78.75 44 ARG B C 1
ATOM 2544 O O . ARG B 1 44 ? 24.594 18.734 16.797 1 78.75 44 ARG B O 1
ATOM 2551 N N . LYS B 1 45 ? 22.641 19.047 17.984 1 77.12 45 LYS B N 1
ATOM 2552 C CA . LYS B 1 45 ? 23.328 19.016 19.266 1 77.12 45 LYS B CA 1
ATOM 2553 C C . LYS B 1 45 ? 23.75 17.594 19.625 1 77.12 45 LYS B C 1
ATOM 2555 O O . LYS B 1 45 ? 24.75 17.391 20.297 1 77.12 45 LYS B O 1
ATOM 2560 N N . THR B 1 46 ? 22.719 16.812 19.594 1 67 46 THR B N 1
ATOM 2561 C CA . THR B 1 46 ? 22.984 15.438 19.969 1 67 46 THR B CA 1
ATOM 2562 C C . THR B 1 46 ? 23.578 14.656 18.797 1 67 46 THR B C 1
ATOM 2564 O O . THR B 1 46 ? 23.172 14.852 17.656 1 67 46 THR B O 1
ATOM 2567 N N . MET B 1 47 ? 24.859 14.539 18.812 1 50.09 47 MET B N 1
ATOM 2568 C CA . MET B 1 47 ? 25.516 13.844 17.703 1 50.09 47 MET B CA 1
ATOM 2569 C C . MET B 1 47 ? 24.484 13.133 16.828 1 50.09 47 MET B C 1
ATOM 2571 O O . MET B 1 47 ? 23.375 12.828 17.266 1 50.09 47 MET B O 1
ATOM 2575 N N . ARG B 1 48 ? 24.906 12.891 15.5 1 47.94 48 ARG B N 1
ATOM 2576 C CA . ARG B 1 48 ? 24.5 12.273 14.242 1 47.94 48 ARG B CA 1
ATOM 2577 C C . ARG B 1 48 ? 23.531 11.125 14.492 1 47.94 48 ARG B C 1
ATOM 2579 O O . ARG B 1 48 ? 23 10.531 13.547 1 47.94 48 ARG B O 1
ATOM 2586 N N . LEU B 1 49 ? 23.781 10.414 15.734 1 45.66 49 LEU B N 1
ATOM 2587 C CA . LEU B 1 49 ? 23.578 8.977 15.625 1 45.66 49 LEU B CA 1
ATOM 2588 C C . LEU B 1 49 ? 22.109 8.609 15.891 1 45.66 49 LEU B C 1
ATOM 2590 O O . LEU B 1 49 ? 21.766 7.434 15.93 1 45.66 49 LEU B O 1
ATOM 2594 N N . MET B 1 50 ? 21.391 9.445 16.719 1 52.16 50 MET B N 1
ATOM 2595 C CA . MET B 1 50 ? 20.188 8.672 17.016 1 52.16 50 MET B CA 1
ATOM 2596 C C . MET B 1 50 ? 19.656 7.977 15.766 1 52.16 50 MET B C 1
ATOM 2598 O O . MET B 1 50 ? 19.625 8.57 14.688 1 52.16 50 MET B O 1
ATOM 2602 N N . ASN B 1 51 ? 19.641 6.582 15.867 1 59.03 51 ASN B N 1
ATOM 2603 C CA . ASN B 1 51 ? 19.391 5.688 14.742 1 59.03 51 ASN B CA 1
ATOM 2604 C C . ASN B 1 51 ? 18.125 6.086 13.984 1 59.03 51 ASN B C 1
ATOM 2606 O O . ASN B 1 51 ? 17.016 5.914 14.484 1 59.03 51 ASN B O 1
ATOM 2610 N N . MET B 1 52 ? 18.188 7.18 13.227 1 68.44 52 MET B N 1
ATOM 2611 C CA . MET B 1 52 ? 17.203 7.621 12.25 1 68.44 52 MET B CA 1
ATOM 2612 C C . MET B 1 52 ? 16.281 6.469 11.844 1 68.44 52 MET B C 1
ATOM 2614 O O . MET B 1 52 ? 15.133 6.688 11.477 1 68.44 52 MET B O 1
ATOM 2618 N N . THR B 1 53 ? 16.703 5.352 12.227 1 76.56 53 THR B N 1
ATOM 2619 C CA . THR B 1 53 ? 15.945 4.176 11.836 1 76.56 53 THR B CA 1
ATOM 2620 C C . THR B 1 53 ? 14.719 4.004 12.727 1 76.56 53 THR B C 1
ATOM 2622 O O . THR B 1 53 ? 13.648 3.611 12.25 1 76.56 53 THR B O 1
ATOM 2625 N N . PHE B 1 54 ? 14.93 4.496 14.016 1 81.38 54 PHE B N 1
ATOM 2626 C CA . PHE B 1 54 ? 13.828 4.363 14.945 1 81.38 54 PHE B CA 1
ATOM 2627 C C . PHE B 1 54 ? 12.695 5.316 14.594 1 81.38 54 PHE B C 1
ATOM 2629 O O . PHE B 1 54 ? 11.523 4.934 14.602 1 81.38 54 PHE B O 1
ATOM 2636 N N . LEU B 1 55 ? 13.07 6.438 14.281 1 77.81 55 LEU B N 1
ATOM 2637 C CA . LEU B 1 55 ? 12.07 7.445 13.945 1 77.81 55 LEU B CA 1
ATOM 2638 C C . LEU B 1 55 ? 11.367 7.098 12.633 1 77.81 55 LEU B C 1
ATOM 2640 O O . LEU B 1 55 ? 10.156 7.293 12.508 1 77.81 55 LEU B O 1
ATOM 2644 N N . ILE B 1 56 ? 12.117 6.551 11.742 1 79.25 56 ILE B N 1
ATOM 2645 C CA . ILE B 1 56 ? 11.547 6.164 10.453 1 79.25 56 ILE B CA 1
ATOM 2646 C C . ILE B 1 56 ? 10.594 4.988 10.641 1 79.25 56 ILE B C 1
ATOM 2648 O O . ILE B 1 56 ? 9.5 4.965 10.062 1 79.25 56 ILE B O 1
ATOM 2652 N N . ALA B 1 57 ? 11.023 4.102 11.492 1 86.88 57 ALA B N 1
ATOM 2653 C CA . ALA B 1 57 ? 10.188 2.939 11.766 1 86.88 57 ALA B CA 1
ATOM 2654 C C . ALA B 1 57 ? 8.883 3.352 12.445 1 86.88 57 ALA B C 1
ATOM 2656 O O . ALA B 1 57 ? 7.812 2.838 12.109 1 86.88 57 ALA B O 1
ATOM 2657 N N . LEU B 1 58 ? 8.992 4.254 13.336 1 84.69 58 LEU B N 1
ATOM 2658 C CA . LEU B 1 58 ? 7.812 4.781 14.008 1 84.69 58 LEU B CA 1
ATOM 2659 C C . LEU B 1 58 ? 6.883 5.465 13.008 1 84.69 58 LEU B C 1
ATOM 2661 O O . LEU B 1 58 ? 5.664 5.297 13.078 1 84.69 58 LEU B O 1
ATOM 2665 N N . SER B 1 59 ? 7.457 6.125 12.148 1 79 59 SER B N 1
ATOM 2666 C CA . SER B 1 59 ? 6.688 6.84 11.133 1 79 59 SER B CA 1
ATOM 2667 C C . SER B 1 59 ? 5.965 5.871 10.203 1 79 59 SER B C 1
ATOM 2669 O O . SER B 1 59 ? 4.832 6.125 9.797 1 79 59 SER B O 1
ATOM 2671 N N . VAL B 1 60 ? 6.645 4.797 9.891 1 86.56 60 VAL B N 1
ATOM 2672 C CA . VAL B 1 60 ? 6.023 3.771 9.055 1 86.56 60 VAL B CA 1
ATOM 2673 C C . VAL B 1 60 ? 4.77 3.236 9.742 1 86.56 60 VAL B C 1
ATOM 2675 O O . VAL B 1 60 ? 3.734 3.049 9.102 1 86.56 60 VAL B O 1
ATOM 2678 N N . GLY B 1 61 ? 4.887 3.014 11.062 1 88.44 61 GLY B N 1
ATOM 2679 C CA . GLY B 1 61 ? 3.73 2.572 11.828 1 88.44 61 GLY B CA 1
ATOM 2680 C C . GLY B 1 61 ? 2.594 3.576 11.82 1 88.44 61 GLY B C 1
ATOM 2681 O O . GLY B 1 61 ? 1.438 3.211 11.594 1 88.44 61 GLY B O 1
ATOM 2682 N N . VAL B 1 62 ? 2.943 4.742 11.984 1 82.5 62 VAL B N 1
ATOM 2683 C CA . VAL B 1 62 ? 1.957 5.816 12.039 1 82.5 62 VAL B CA 1
ATOM 2684 C C . VAL B 1 62 ? 1.258 5.941 10.688 1 82.5 62 VAL B C 1
ATOM 2686 O O . VAL B 1 62 ? 0.026 5.973 10.617 1 82.5 62 VAL B O 1
ATOM 2689 N N . PHE B 1 63 ? 1.994 5.961 9.633 1 79.44 63 PHE B N 1
ATOM 2690 C CA . PHE B 1 63 ? 1.434 6.094 8.297 1 79.44 63 PHE B CA 1
ATOM 2691 C C . PHE B 1 63 ? 0.594 4.875 7.934 1 79.44 63 PHE B C 1
ATOM 2693 O O . PHE B 1 63 ? -0.423 4.996 7.246 1 79.44 63 PHE B O 1
ATOM 2700 N N . SER B 1 64 ? 1.046 3.779 8.367 1 88.56 64 SER B N 1
ATOM 2701 C CA . SER B 1 64 ? 0.286 2.562 8.102 1 88.56 64 SER B CA 1
ATOM 2702 C C . SER B 1 64 ? -1.077 2.6 8.781 1 88.56 64 SER B C 1
ATOM 2704 O O . SER B 1 64 ? -2.082 2.193 8.195 1 88.56 64 SER B O 1
ATOM 2706 N N . ALA B 1 65 ? -1.068 3.09 9.984 1 86.56 65 ALA B N 1
ATOM 2707 C CA . ALA B 1 65 ? -2.328 3.197 10.719 1 86.56 65 ALA B CA 1
ATOM 2708 C C . ALA B 1 65 ? -3.277 4.18 10.031 1 86.56 65 ALA B C 1
ATOM 2710 O O . ALA B 1 65 ? -4.461 3.885 9.859 1 86.56 65 ALA B O 1
ATOM 2711 N N . LEU B 1 66 ? -2.803 5.25 9.641 1 77.56 66 LEU B N 1
ATOM 2712 C CA . LEU B 1 66 ? -3.607 6.262 8.969 1 77.56 66 LEU B CA 1
ATOM 2713 C C . LEU B 1 66 ? -4.137 5.742 7.637 1 77.56 66 LEU B C 1
ATOM 2715 O O . LEU B 1 66 ? -5.305 5.965 7.297 1 77.56 66 LEU B O 1
ATOM 2719 N N . LEU B 1 67 ? -3.295 5.051 6.938 1 85.31 67 LEU B N 1
ATOM 2720 C CA . LEU B 1 67 ? -3.627 4.539 5.613 1 85.31 67 LEU B CA 1
ATOM 2721 C C . LEU B 1 67 ? -4.672 3.432 5.707 1 85.31 67 LEU B C 1
ATOM 2723 O O . LEU B 1 67 ? -5.699 3.48 5.027 1 85.31 67 LEU B O 1
ATOM 2727 N N . LEU B 1 68 ? -4.43 2.49 6.602 1 89.12 68 LEU B N 1
ATOM 2728 C CA . LEU B 1 68 ? -5.207 1.257 6.609 1 89.12 68 LEU B CA 1
ATOM 2729 C C . LEU B 1 68 ? -6.492 1.43 7.41 1 89.12 68 LEU B C 1
ATOM 2731 O O . LEU B 1 68 ? -7.504 0.786 7.117 1 89.12 68 LEU B O 1
ATOM 2735 N N . ASN B 1 69 ? -6.414 2.291 8.398 1 83.62 69 ASN B N 1
ATOM 2736 C CA . ASN B 1 69 ? -7.578 2.432 9.266 1 83.62 69 ASN B CA 1
ATOM 2737 C C . ASN B 1 69 ? -8.484 3.568 8.805 1 83.62 69 ASN B C 1
ATOM 2739 O O . ASN B 1 69 ? -9.695 3.537 9.039 1 83.62 69 ASN B O 1
ATOM 2743 N N . ASP B 1 70 ? -7.93 4.508 8.195 1 79.5 70 ASP B N 1
ATOM 2744 C CA . ASP B 1 70 ? -8.719 5.719 7.992 1 79.5 70 ASP B CA 1
ATOM 2745 C C . ASP B 1 70 ? -8.812 6.07 6.508 1 79.5 70 ASP B C 1
ATOM 2747 O O . ASP B 1 70 ? -9.852 5.879 5.879 1 79.5 70 ASP B O 1
ATOM 2751 N N . PHE B 1 71 ? -7.707 6.305 5.863 1 75.44 71 PHE B N 1
ATOM 2752 C CA . PHE B 1 71 ? -7.711 6.93 4.543 1 75.44 71 PHE B CA 1
ATOM 2753 C C . PHE B 1 71 ? -8.281 5.977 3.496 1 75.44 71 PHE B C 1
ATOM 2755 O O . PHE B 1 71 ? -9.211 6.328 2.773 1 75.44 71 PHE B O 1
ATOM 2762 N N . PHE B 1 72 ? -7.77 4.84 3.521 1 85.94 72 PHE B N 1
ATOM 2763 C CA . PHE B 1 72 ? -8.141 3.914 2.457 1 85.94 72 PHE B CA 1
ATOM 2764 C C . PHE B 1 72 ? -9.594 3.471 2.605 1 85.94 72 PHE B C 1
ATOM 2766 O O . PHE B 1 72 ? -10.375 3.559 1.657 1 85.94 72 PHE B O 1
ATOM 2773 N N . PRO B 1 73 ? -10.039 3.078 3.783 1 86.62 73 PRO B N 1
ATOM 2774 C CA . PRO B 1 73 ? -11.445 2.701 3.945 1 86.62 73 PRO B CA 1
ATOM 2775 C C . PRO B 1 73 ? -12.398 3.867 3.689 1 86.62 73 PRO B C 1
ATOM 2777 O O . PRO B 1 73 ? -13.453 3.682 3.082 1 86.62 73 PRO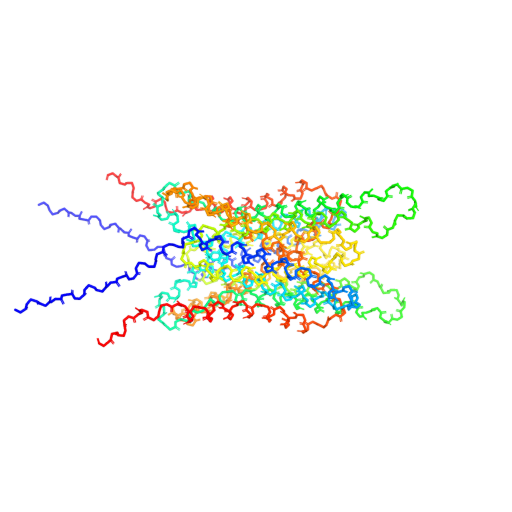 B O 1
ATOM 2780 N N . GLU B 1 74 ? -12 5.016 4.113 1 82.69 74 GLU B N 1
ATOM 2781 C CA . GLU B 1 74 ? -12.852 6.184 3.912 1 82.69 74 GLU B CA 1
ATOM 2782 C C . GLU B 1 74 ? -13 6.512 2.43 1 82.69 74 GLU B C 1
ATOM 2784 O O . GLU B 1 74 ? -14.07 6.922 1.982 1 82.69 74 GLU B O 1
ATOM 2789 N N . THR B 1 75 ? -11.93 6.344 1.719 1 85.75 75 THR B N 1
ATOM 2790 C CA . THR B 1 75 ? -11.961 6.609 0.284 1 85.75 75 THR B CA 1
ATOM 2791 C C . THR B 1 75 ? -12.875 5.621 -0.43 1 85.75 75 THR B C 1
ATOM 2793 O O . THR B 1 75 ? -13.664 6.016 -1.294 1 85.75 75 THR B O 1
ATOM 2796 N N . ILE B 1 76 ? -12.789 4.414 -0.033 1 87.56 76 ILE B N 1
ATOM 2797 C CA . ILE B 1 76 ? -13.633 3.383 -0.634 1 87.56 76 ILE B CA 1
ATOM 2798 C C . ILE B 1 76 ? -15.094 3.629 -0.269 1 87.56 76 ILE B C 1
ATOM 2800 O O . ILE B 1 76 ? -15.984 3.479 -1.109 1 87.56 76 ILE B O 1
ATOM 2804 N N . GLN B 1 77 ? -15.367 3.986 0.939 1 84.69 77 GLN B N 1
ATOM 2805 C CA . GLN B 1 77 ? -16.719 4.25 1.389 1 84.69 77 GLN B CA 1
ATOM 2806 C C . GLN B 1 77 ? -17.312 5.461 0.668 1 84.69 77 GLN B C 1
ATOM 2808 O O . GLN B 1 77 ? -18.5 5.473 0.339 1 84.69 77 GLN B O 1
ATOM 2813 N N . LEU B 1 78 ? -16.438 6.43 0.474 1 84 78 LEU B N 1
ATOM 2814 C CA . LEU B 1 78 ? -16.906 7.613 -0.248 1 84 78 LEU B CA 1
ATOM 2815 C C . LEU B 1 78 ? -17.297 7.254 -1.676 1 84 78 LEU B C 1
ATOM 2817 O O . LEU B 1 78 ? -18.312 7.738 -2.178 1 84 78 LEU B O 1
ATOM 2821 N N . GLU B 1 79 ? -16.516 6.461 -2.322 1 88.5 79 GLU B N 1
ATOM 2822 C CA . GLU B 1 79 ? -16.844 6.016 -3.672 1 88.5 79 GLU B CA 1
ATOM 2823 C C . GLU B 1 79 ? -18.188 5.281 -3.689 1 88.5 79 GLU B C 1
ATOM 2825 O O . GLU B 1 79 ? -19.016 5.508 -4.578 1 88.5 79 GLU B O 1
ATOM 2830 N N . HIS B 1 80 ? -18.375 4.445 -2.709 1 85.31 80 HIS B N 1
ATOM 2831 C CA . HIS B 1 80 ? -19.609 3.695 -2.623 1 85.31 80 HIS B CA 1
ATOM 2832 C C . HIS B 1 80 ? -20.797 4.625 -2.402 1 85.31 80 HIS B C 1
ATOM 2834 O O . HIS B 1 80 ? -21.859 4.441 -3.006 1 85.31 80 HIS B O 1
ATOM 2840 N N . LYS B 1 81 ? -20.641 5.547 -1.522 1 84.38 81 LYS B N 1
ATOM 2841 C CA . LYS B 1 81 ? -21.688 6.52 -1.243 1 84.38 81 LYS B CA 1
ATOM 2842 C C . LYS B 1 81 ? -22.047 7.316 -2.494 1 84.38 81 LYS B C 1
ATOM 2844 O O . LYS B 1 81 ? -23.219 7.535 -2.781 1 84.38 81 LYS B O 1
ATOM 2849 N N . LEU B 1 82 ? -21.031 7.723 -3.223 1 86.69 82 LEU B N 1
ATOM 2850 C CA . LEU B 1 82 ? -21.25 8.516 -4.426 1 86.69 82 LEU B CA 1
ATOM 2851 C C . LEU B 1 82 ? -21.938 7.684 -5.508 1 86.69 82 LEU B C 1
ATOM 2853 O O . LEU B 1 82 ? -22.766 8.195 -6.262 1 86.69 82 LEU B O 1
ATOM 2857 N N . ARG B 1 83 ? -21.594 6.465 -5.59 1 84.75 83 ARG B N 1
ATOM 2858 C CA . ARG B 1 83 ? -22.219 5.559 -6.551 1 84.75 83 ARG B CA 1
ATOM 2859 C C . ARG B 1 83 ? -23.703 5.391 -6.254 1 84.75 83 ARG B C 1
ATOM 2861 O O . ARG B 1 83 ? -24.516 5.25 -7.176 1 84.75 83 ARG B O 1
ATOM 2868 N N . GLY B 1 84 ? -24.094 5.406 -5.047 1 82.75 84 GLY B N 1
ATOM 2869 C CA . GLY B 1 84 ? -25.484 5.289 -4.652 1 82.75 84 GLY B CA 1
ATOM 2870 C C . GLY B 1 84 ? -26.25 6.594 -4.762 1 82.75 84 GLY B C 1
ATOM 2871 O O . GLY B 1 84 ? -27.469 6.59 -4.98 1 82.75 84 GLY B O 1
ATOM 2872 N N . THR B 1 85 ? -25.609 7.633 -4.605 1 83.25 85 THR B N 1
ATOM 2873 C CA . THR B 1 85 ? -26.25 8.938 -4.562 1 83.25 85 THR B CA 1
ATOM 2874 C C . THR B 1 85 ? -26.469 9.484 -5.973 1 83.25 85 THR B C 1
ATOM 2876 O O . THR B 1 85 ? -27.516 10.062 -6.266 1 83.25 85 THR B O 1
ATOM 2879 N N . TYR B 1 86 ? -25.391 9.203 -6.805 1 80.88 86 TYR B N 1
ATOM 2880 C CA . TYR B 1 86 ? -25.469 9.758 -8.156 1 80.88 86 TYR B CA 1
ATOM 2881 C C . TYR B 1 86 ? -25.688 8.656 -9.18 1 80.88 86 TYR B C 1
ATOM 2883 O O . TYR B 1 86 ? -24.922 7.691 -9.234 1 80.88 86 TYR B O 1
ATOM 2891 N N . LYS B 1 87 ? -26.734 8.688 -9.867 1 76.88 87 LYS B N 1
ATOM 2892 C CA . LYS B 1 87 ? -27.109 7.68 -10.859 1 76.88 87 LYS B CA 1
ATOM 2893 C C . LYS B 1 87 ? -26.094 7.613 -11.984 1 76.88 87 LYS B C 1
ATOM 2895 O O . LYS B 1 87 ? -25.859 6.543 -12.555 1 76.88 87 LYS B O 1
ATOM 2900 N N . ASN B 1 88 ? -25.406 8.781 -12.289 1 72.38 88 ASN B N 1
ATOM 2901 C CA . ASN B 1 88 ? -24.5 8.844 -13.422 1 72.38 88 ASN B CA 1
ATOM 2902 C C . ASN B 1 88 ? -23.062 8.539 -13 1 72.38 88 ASN B C 1
ATOM 2904 O O . ASN B 1 88 ? -22.125 8.82 -13.75 1 72.38 88 ASN B O 1
ATOM 2908 N N . PHE B 1 89 ? -22.922 7.984 -11.93 1 75.75 89 PHE B N 1
ATOM 2909 C CA . PHE B 1 89 ? -21.578 7.641 -11.477 1 75.75 89 PHE B CA 1
ATOM 2910 C C . PHE B 1 89 ? -21.047 6.43 -12.234 1 75.75 89 PHE B C 1
ATOM 2912 O O . PHE B 1 89 ? -21.781 5.465 -12.461 1 75.75 89 PHE B O 1
ATOM 2919 N N . PRO B 1 90 ? -19.844 6.559 -12.797 1 71.06 90 PRO B N 1
ATOM 2920 C CA . PRO B 1 90 ? -19.281 5.438 -13.547 1 71.06 90 PRO B CA 1
ATOM 2921 C C . PRO B 1 90 ? -19.297 4.129 -12.766 1 71.06 90 PRO B C 1
ATOM 2923 O O . PRO B 1 90 ? -19.078 4.125 -11.555 1 71.06 90 PRO B O 1
ATOM 2926 N N . ASN B 1 91 ? -19.719 3.057 -13.398 1 70.5 91 ASN B N 1
ATOM 2927 C CA . ASN B 1 91 ? -19.781 1.732 -12.789 1 70.5 91 ASN B CA 1
ATOM 2928 C C . ASN B 1 91 ? -18.406 1.1 -12.664 1 70.5 91 ASN B C 1
ATOM 2930 O O . ASN B 1 91 ? -18.281 -0.115 -12.492 1 70.5 91 ASN B O 1
ATOM 2934 N N . PHE B 1 92 ? -17.359 1.934 -12.844 1 74.62 92 PHE B N 1
ATOM 2935 C CA . PHE B 1 92 ? -15.992 1.455 -12.742 1 74.62 92 PHE B CA 1
ATOM 2936 C C . PHE B 1 92 ? -15.312 1.992 -11.484 1 74.62 92 PHE B C 1
ATOM 2938 O O . PHE B 1 92 ? -15.609 3.107 -11.047 1 74.62 92 PHE B O 1
ATOM 2945 N N . PRO B 1 93 ? -14.516 1.047 -10.93 1 81.19 93 PRO B N 1
ATOM 2946 C CA . PRO B 1 93 ? -13.805 1.546 -9.75 1 81.19 93 PRO B CA 1
ATOM 2947 C C . PRO B 1 93 ? -12.828 2.672 -10.078 1 81.19 93 PRO B C 1
ATOM 2949 O O . PRO B 1 93 ? -11.891 2.471 -10.852 1 81.19 93 PRO B O 1
ATOM 2952 N N . LEU B 1 94 ? -13.062 3.846 -9.531 1 88 94 LEU B N 1
ATOM 2953 C CA . LEU B 1 94 ? -12.25 5.023 -9.82 1 88 94 LEU B CA 1
ATOM 2954 C C . LEU B 1 94 ? -11.109 5.152 -8.812 1 88 94 LEU B C 1
ATOM 2956 O O . LEU B 1 94 ? -10.062 5.734 -9.125 1 88 94 LEU B O 1
ATOM 2960 N N . VAL B 1 95 ? -11.312 4.613 -7.66 1 92.19 95 VAL B N 1
ATOM 2961 C CA . VAL B 1 95 ? -10.352 4.789 -6.582 1 92.19 95 VAL B CA 1
ATOM 2962 C C . VAL B 1 95 ? -9.031 4.105 -6.945 1 92.19 95 VAL B C 1
ATOM 2964 O O . VAL B 1 95 ? -7.961 4.699 -6.816 1 92.19 95 VAL B O 1
ATOM 2967 N N . GLY B 1 96 ? -9.133 2.895 -7.531 1 92.56 96 GLY B N 1
ATOM 2968 C CA . GLY B 1 96 ? -7.953 2.105 -7.852 1 92.56 96 GLY B CA 1
ATOM 2969 C C . GLY B 1 96 ? -6.988 2.818 -8.781 1 92.56 96 GLY B C 1
ATOM 2970 O O . GLY B 1 96 ? -5.836 3.07 -8.414 1 92.56 96 GLY B O 1
ATOM 2971 N N . PRO B 1 97 ? -7.484 3.271 -9.906 1 93.06 97 PRO B N 1
ATOM 2972 C CA . PRO B 1 97 ? -6.598 3.941 -10.859 1 93.06 97 PRO B CA 1
ATOM 2973 C C . PRO B 1 97 ? -6.043 5.262 -10.328 1 93.06 97 PRO B C 1
ATOM 2975 O O . PRO B 1 97 ? -4.906 5.625 -10.633 1 93.06 97 PRO B O 1
ATOM 2978 N N . ILE B 1 98 ? -6.801 5.969 -9.586 1 93.5 98 ILE B N 1
ATOM 2979 C CA . ILE B 1 98 ? -6.352 7.258 -9.078 1 93.5 98 ILE B CA 1
ATOM 2980 C C . ILE B 1 98 ? -5.285 7.047 -8.008 1 93.5 98 ILE B C 1
ATOM 2982 O O . ILE B 1 98 ? -4.312 7.801 -7.93 1 93.5 98 ILE B O 1
ATOM 2986 N N . VAL B 1 99 ? -5.5 6.051 -7.184 1 93.5 99 VAL B N 1
ATOM 2987 C CA . VAL B 1 99 ? -4.484 5.703 -6.195 1 93.5 99 VAL B CA 1
ATOM 2988 C C . VAL B 1 99 ? -3.182 5.332 -6.898 1 93.5 99 VAL B C 1
ATOM 2990 O O . VAL B 1 99 ? -2.102 5.77 -6.492 1 93.5 99 VAL B O 1
ATOM 2993 N N . LEU B 1 100 ? -3.312 4.543 -7.945 1 94.5 100 LEU B N 1
ATOM 2994 C CA . LEU B 1 100 ? -2.131 4.176 -8.719 1 94.5 100 LEU B CA 1
ATOM 2995 C C . LEU B 1 100 ? -1.446 5.414 -9.281 1 94.5 100 LEU B C 1
ATOM 2997 O O . LEU B 1 100 ? -0.216 5.5 -9.297 1 94.5 100 LEU B O 1
ATOM 3001 N N . PHE B 1 101 ? -2.213 6.293 -9.758 1 92.69 101 PHE B N 1
ATOM 3002 C CA . PHE B 1 101 ? -1.659 7.531 -10.281 1 92.69 101 PHE B CA 1
ATOM 3003 C C . PHE B 1 101 ? -0.88 8.281 -9.203 1 92.69 101 PHE B C 1
ATOM 3005 O O . PHE B 1 101 ? 0.171 8.859 -9.484 1 92.69 101 PHE B O 1
ATOM 3012 N N . GLY B 1 102 ? -1.438 8.352 -8.031 1 88.31 102 GLY B N 1
ATOM 3013 C CA . GLY B 1 102 ? -0.706 8.945 -6.926 1 88.31 102 GLY B CA 1
ATOM 3014 C C . GLY B 1 102 ? 0.628 8.273 -6.664 1 88.31 102 GLY B C 1
ATOM 3015 O O . GLY B 1 102 ? 1.632 8.945 -6.418 1 88.31 102 GLY B O 1
ATOM 3016 N N . ILE B 1 103 ? 0.655 6.977 -6.77 1 90.19 103 ILE B N 1
ATOM 3017 C CA . ILE B 1 103 ? 1.881 6.211 -6.57 1 90.19 103 ILE B CA 1
ATOM 3018 C C . ILE B 1 103 ? 2.883 6.543 -7.672 1 90.19 103 ILE B C 1
ATOM 3020 O O . ILE B 1 103 ? 4.062 6.777 -7.398 1 90.19 103 ILE B O 1
ATOM 3024 N N . ILE B 1 104 ? 2.404 6.598 -8.891 1 89.81 104 ILE B N 1
ATOM 3025 C CA . ILE B 1 104 ? 3.254 6.891 -10.039 1 89.81 104 ILE B CA 1
ATOM 3026 C C . ILE B 1 104 ? 3.814 8.305 -9.922 1 89.81 104 ILE B C 1
ATOM 3028 O O . ILE B 1 104 ? 4.977 8.547 -10.25 1 89.81 104 ILE B O 1
ATOM 3032 N N . LEU B 1 105 ? 2.994 9.188 -9.531 1 83.88 105 LEU B N 1
ATOM 3033 C CA . LEU B 1 105 ? 3.438 10.562 -9.352 1 83.88 105 LEU B CA 1
ATOM 3034 C C . LEU B 1 105 ? 4.617 10.633 -8.383 1 83.88 105 LEU B C 1
ATOM 3036 O O . LEU B 1 105 ? 5.602 11.328 -8.648 1 83.88 105 LEU B O 1
ATOM 3040 N N . MET B 1 106 ? 4.469 9.898 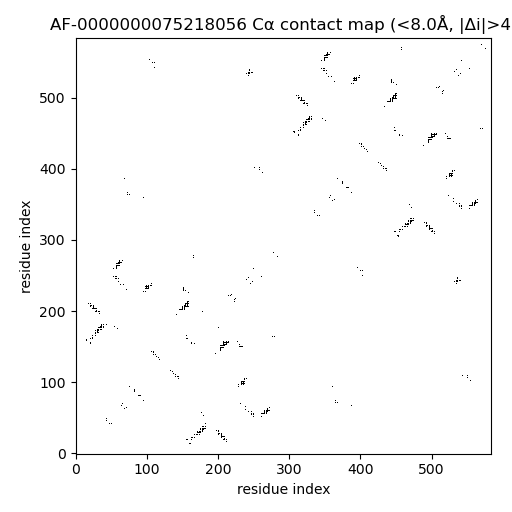-7.309 1 80.31 106 MET B N 1
ATOM 3041 C CA . MET B 1 106 ? 5.555 9.875 -6.336 1 80.31 106 MET B CA 1
ATOM 3042 C C . MET B 1 106 ? 6.777 9.156 -6.898 1 80.31 106 MET B C 1
ATOM 3044 O O . MET B 1 106 ? 7.91 9.539 -6.613 1 80.31 106 MET B O 1
ATOM 3048 N N . PHE B 1 107 ? 6.512 8.133 -7.684 1 81.75 107 PHE B N 1
ATOM 3049 C CA . PHE B 1 107 ? 7.566 7.387 -8.359 1 81.75 107 PHE B CA 1
ATOM 3050 C C . PHE B 1 107 ? 8.352 8.289 -9.305 1 81.75 107 PHE B C 1
ATOM 3052 O O . PHE B 1 107 ? 9.586 8.273 -9.305 1 81.75 107 PHE B O 1
ATOM 3059 N N . VAL B 1 108 ? 7.66 9.023 -10.07 1 79.19 108 VAL B N 1
ATOM 3060 C CA . VAL B 1 108 ? 8.266 9.953 -11.016 1 79.19 108 VAL B CA 1
ATOM 3061 C C . VAL B 1 108 ? 9.047 11.023 -10.266 1 79.19 108 VAL B C 1
ATOM 3063 O O . VAL B 1 108 ? 10.164 11.375 -10.656 1 79.19 108 VAL B O 1
ATOM 3066 N N . SER B 1 109 ? 8.453 11.492 -9.289 1 72.94 109 SER B N 1
ATOM 3067 C CA . SER B 1 109 ? 9.125 12.5 -8.477 1 72.94 109 SER B CA 1
ATOM 3068 C C . SER B 1 109 ? 10.438 11.969 -7.914 1 72.94 109 SER B C 1
ATOM 3070 O O . SER B 1 109 ? 11.438 12.695 -7.863 1 72.94 109 SER B O 1
ATOM 3072 N N . ASP B 1 110 ? 10.453 10.727 -7.504 1 70.88 110 ASP B N 1
ATOM 3073 C CA . ASP B 1 110 ? 11.641 10.07 -6.961 1 70.88 110 ASP B CA 1
ATOM 3074 C C . ASP B 1 110 ? 12.734 9.945 -8.023 1 70.88 110 ASP B C 1
ATOM 3076 O O . ASP B 1 110 ? 13.906 10.195 -7.742 1 70.88 110 ASP B O 1
ATOM 3080 N N . GLN B 1 111 ? 12.383 9.57 -9.219 1 71.81 111 GLN B N 1
ATOM 3081 C CA . GLN B 1 111 ? 13.328 9.391 -10.312 1 71.81 111 GLN B CA 1
ATOM 3082 C C . GLN B 1 111 ? 13.922 10.727 -10.758 1 71.81 111 GLN B C 1
ATOM 3084 O O . GLN B 1 111 ? 15.102 10.805 -11.109 1 71.81 111 GLN B O 1
ATOM 3089 N N . VAL B 1 112 ? 13.094 11.641 -10.82 1 65.81 112 VAL B N 1
ATOM 3090 C CA . VAL B 1 112 ? 13.547 12.961 -11.25 1 65.81 112 VAL B CA 1
ATOM 3091 C C . VAL B 1 112 ? 14.555 13.516 -10.242 1 65.81 112 VAL B C 1
ATOM 3093 O O . VAL B 1 112 ? 15.578 14.094 -10.633 1 65.81 112 VAL B O 1
ATOM 3096 N N . ILE B 1 113 ? 14.352 13.211 -9.156 1 58.44 113 ILE B N 1
ATOM 3097 C CA . ILE B 1 113 ? 15.25 13.688 -8.109 1 58.44 113 ILE B CA 1
ATOM 3098 C C . ILE B 1 113 ? 16.562 12.914 -8.172 1 58.44 113 ILE B C 1
ATOM 3100 O O . ILE B 1 113 ? 17.641 13.5 -8.016 1 58.44 113 ILE B O 1
ATOM 3104 N N . HIS B 1 114 ? 16.469 11.609 -8.367 1 60.06 114 HIS B N 1
ATOM 3105 C CA . HIS B 1 114 ? 17.656 10.766 -8.492 1 60.06 114 HIS B CA 1
ATOM 3106 C C . HIS B 1 114 ? 18.516 11.203 -9.68 1 60.06 114 HIS B C 1
ATOM 3108 O O . HIS B 1 114 ? 19.734 11.242 -9.578 1 60.06 114 HIS B O 1
ATOM 3114 N N . LYS B 1 115 ? 17.969 11.406 -10.836 1 58.5 115 LYS B N 1
ATOM 3115 C CA . LYS B 1 115 ? 18.688 11.828 -12.031 1 58.5 115 LYS B CA 1
ATOM 3116 C C . LYS B 1 115 ? 19.312 13.211 -11.844 1 58.5 115 LYS B C 1
ATOM 3118 O O . LYS B 1 115 ? 20.406 13.477 -12.336 1 58.5 115 LYS B O 1
ATOM 3123 N N . ALA B 1 116 ? 18.578 14 -11.344 1 52.38 116 ALA B N 1
ATOM 3124 C CA . ALA B 1 116 ? 19.062 15.359 -11.141 1 52.38 116 ALA B CA 1
ATOM 3125 C C . ALA B 1 116 ? 20.281 15.375 -10.227 1 52.38 116 ALA B C 1
ATOM 3127 O O . ALA B 1 116 ? 21.188 16.188 -10.406 1 52.38 116 ALA B O 1
ATOM 3128 N N . THR B 1 117 ? 20.328 14.359 -9.422 1 46 117 THR B N 1
ATOM 3129 C CA . THR B 1 117 ? 21.453 14.344 -8.484 1 46 117 THR B CA 1
ATOM 3130 C C . THR B 1 117 ? 22.578 13.453 -8.992 1 46 117 THR B C 1
ATOM 3132 O O . THR B 1 117 ? 23.734 13.648 -8.633 1 46 117 THR B O 1
ATOM 3135 N N . GLY B 1 118 ? 22.359 12.367 -9.742 1 45 118 GLY B N 1
ATOM 3136 C CA . GLY B 1 118 ? 23.391 11.508 -10.297 1 45 118 GLY B CA 1
ATOM 3137 C C . GLY B 1 118 ? 24.203 12.18 -11.391 1 45 118 GLY B C 1
ATOM 3138 O O . GLY B 1 118 ? 25.375 11.844 -11.594 1 45 118 GLY B O 1
ATOM 3139 N N . HIS B 1 119 ? 23.625 12.828 -12.359 1 40.34 119 HIS B N 1
ATOM 3140 C CA . HIS B 1 119 ? 24.438 13.398 -13.445 1 40.34 119 HIS B CA 1
ATOM 3141 C C . HIS B 1 119 ? 25.469 14.383 -12.906 1 40.34 119 HIS B C 1
ATOM 3143 O O . HIS B 1 119 ? 26.234 14.953 -13.672 1 40.34 119 HIS B O 1
ATOM 3149 N N . SER B 1 120 ? 25.484 14.758 -11.75 1 36.44 120 SER B N 1
ATOM 3150 C CA . SER B 1 120 ? 26.609 15.641 -11.43 1 36.44 120 SER B CA 1
ATOM 3151 C C . SER B 1 120 ? 27.922 14.883 -11.438 1 36.44 120 SER B C 1
ATOM 3153 O O . SER B 1 120 ? 28.969 15.445 -11.125 1 36.44 120 SER B O 1
ATOM 3155 N N . HIS B 1 121 ? 27.969 13.602 -11.742 1 34.59 121 HIS B N 1
ATOM 3156 C CA . HIS B 1 121 ? 29.281 12.969 -11.789 1 34.59 121 HIS B CA 1
ATOM 3157 C C . HIS B 1 121 ? 30.109 13.5 -12.961 1 34.59 121 HIS B C 1
ATOM 3159 O O . HIS B 1 121 ? 31.297 13.188 -13.078 1 34.59 121 HIS B O 1
ATOM 3165 N N . GLU B 1 122 ? 29.641 13.773 -14.094 1 35.25 122 GLU B N 1
ATOM 3166 C CA . GLU B 1 122 ? 30.641 14.008 -15.133 1 35.25 122 GLU B CA 1
ATOM 3167 C C . GLU B 1 122 ? 31.438 15.273 -14.844 1 35.25 122 GLU B C 1
ATOM 3169 O O . GLU B 1 122 ? 32.344 15.633 -15.617 1 35.25 122 GLU B O 1
ATOM 3174 N N . MET B 1 123 ? 31.031 16.344 -14.297 1 32.69 123 MET B N 1
ATOM 3175 C CA . MET B 1 123 ? 32.094 17.344 -14.227 1 32.69 123 MET B CA 1
ATOM 3176 C C . MET B 1 123 ? 33.25 16.828 -13.383 1 32.69 123 MET B C 1
ATOM 3178 O O . MET B 1 123 ? 33.094 15.945 -12.547 1 32.69 123 MET B O 1
ATOM 3182 N N . GLU B 1 124 ? 34.625 17.375 -13.555 1 34.69 124 GLU B N 1
ATOM 3183 C CA . GLU B 1 124 ? 35.938 17.234 -12.945 1 34.69 124 GLU B CA 1
ATOM 3184 C C . GLU B 1 124 ? 35.844 16.953 -11.445 1 34.69 124 GLU B C 1
ATOM 3186 O O . GLU B 1 124 ? 34.844 17.359 -10.812 1 34.69 124 GLU B O 1
ATOM 3191 N N . PRO B 1 125 ? 36.781 16.109 -10.812 1 35.06 125 PRO B N 1
ATOM 3192 C CA . PRO B 1 125 ? 37.125 15.93 -9.398 1 35.06 125 PRO B CA 1
ATOM 3193 C C . PRO B 1 125 ? 36.969 17.203 -8.578 1 35.06 125 PRO B C 1
ATOM 3195 O O . PRO B 1 125 ? 37.594 17.359 -7.539 1 35.06 125 PRO B O 1
ATOM 3198 N N . ARG B 1 126 ? 36.688 18.344 -9.156 1 34.75 126 ARG B N 1
ATOM 3199 C CA . ARG B 1 126 ? 36.781 19.406 -8.156 1 34.75 126 ARG B CA 1
ATOM 3200 C C . ARG B 1 126 ? 36.125 19 -6.852 1 34.75 126 ARG B C 1
ATOM 3202 O O . ARG B 1 126 ? 35.219 18.156 -6.848 1 34.75 126 ARG B O 1
ATOM 3209 N N . GLU B 1 127 ? 36.688 19.406 -5.598 1 33.75 127 GLU B N 1
ATOM 3210 C CA . GLU B 1 127 ? 36.344 19.141 -4.199 1 33.75 127 GLU B CA 1
ATOM 3211 C C . GLU B 1 127 ? 34.844 19.109 -3.979 1 33.75 127 GLU B C 1
ATOM 3213 O O . GLU B 1 127 ? 34.219 20.141 -3.74 1 33.75 127 GLU B O 1
ATOM 3218 N N . ASP B 1 128 ? 34.125 18.766 -4.84 1 36.41 128 ASP B N 1
ATOM 3219 C CA . ASP B 1 128 ? 32.656 18.672 -4.848 1 36.41 128 ASP B CA 1
ATOM 3220 C C . ASP B 1 128 ? 32.125 18.203 -3.492 1 36.41 128 ASP B C 1
ATOM 3222 O O . ASP B 1 128 ? 32.438 17.078 -3.064 1 36.41 128 ASP B O 1
ATOM 3226 N N . SER B 1 129 ? 32.062 19.047 -2.596 1 36 129 SER B N 1
ATOM 3227 C CA . SER B 1 129 ? 31.734 18.906 -1.181 1 36 129 SER B CA 1
ATOM 3228 C C . SER B 1 129 ? 30.531 17.984 -0.978 1 36 129 SER B C 1
ATOM 3230 O O . SER B 1 129 ? 29.609 17.969 -1.789 1 36 129 SER B O 1
ATOM 3232 N N . PRO B 1 130 ? 30.578 16.812 -0.235 1 40.59 130 PRO B N 1
ATOM 3233 C CA . PRO B 1 130 ? 29.484 15.984 0.291 1 40.59 130 PRO B CA 1
ATOM 3234 C C . PRO B 1 130 ? 28.172 16.734 0.367 1 40.59 130 PRO B C 1
ATOM 3236 O O . PRO B 1 130 ? 27.109 16.125 0.483 1 40.59 130 PRO B O 1
ATOM 3239 N N . ALA B 1 131 ? 28.156 18.047 0.332 1 42.81 131 ALA B N 1
ATOM 3240 C CA . ALA B 1 131 ? 27.016 18.938 0.576 1 42.81 131 ALA B CA 1
ATOM 3241 C C . ALA B 1 131 ? 26.109 19.016 -0.649 1 42.81 131 ALA B C 1
ATOM 3243 O O . ALA B 1 131 ? 24.891 19.141 -0.52 1 42.81 131 ALA B O 1
ATOM 3244 N N . SER B 1 132 ? 26.547 18.969 -1.901 1 44.75 132 SER B N 1
ATOM 3245 C CA . SER B 1 132 ? 25.781 19.25 -3.111 1 44.75 132 SER B CA 1
ATOM 3246 C C . SER B 1 132 ? 24.844 18.078 -3.438 1 44.75 132 SER B C 1
ATOM 3248 O O . SER B 1 132 ? 23.688 18.297 -3.812 1 44.75 132 SER B O 1
ATOM 3250 N N . LYS B 1 133 ? 25.406 16.922 -3.59 1 46.56 133 LYS B N 1
ATOM 3251 C CA . LYS B 1 133 ? 24.594 15.727 -3.818 1 46.56 133 LYS B CA 1
ATOM 3252 C C . LYS B 1 133 ? 23.453 15.641 -2.812 1 46.56 133 LYS B C 1
ATOM 3254 O O . LYS B 1 133 ? 22.375 15.156 -3.143 1 46.56 133 LYS B O 1
ATOM 3259 N N . SER B 1 134 ? 23.688 16.328 -1.675 1 52.31 134 SER B N 1
ATOM 3260 C CA . SER B 1 134 ? 22.766 16.312 -0.547 1 52.31 134 SER B CA 1
ATOM 3261 C C . SER B 1 134 ? 21.594 17.266 -0.776 1 52.31 134 SER B C 1
ATOM 3263 O O . SER B 1 134 ? 20.438 16.938 -0.482 1 52.31 134 SER B O 1
ATOM 3265 N N . SER B 1 135 ? 21.922 18.344 -1.691 1 56.59 135 SER B N 1
ATOM 3266 C CA . SER B 1 135 ? 20.906 19.391 -1.788 1 56.59 135 SER B CA 1
ATOM 3267 C C . SER B 1 135 ? 19.781 18.969 -2.73 1 56.59 135 SER B C 1
ATOM 3269 O O . SER B 1 135 ? 18.609 19.188 -2.434 1 56.59 135 SER B O 1
ATOM 3271 N N . HIS B 1 136 ? 20.141 18.344 -3.781 1 53.88 136 HIS B N 1
ATOM 3272 C CA . HIS B 1 136 ? 19.156 17.938 -4.773 1 53.88 136 HIS B CA 1
ATOM 3273 C C . HIS B 1 136 ? 18.172 16.922 -4.188 1 53.88 136 HIS B C 1
ATOM 3275 O O . HIS B 1 136 ? 16.953 17.031 -4.422 1 53.88 136 HIS B O 1
ATOM 3281 N N . LYS B 1 137 ? 18.688 16.062 -3.555 1 55.72 137 LYS B N 1
ATOM 3282 C CA . LYS B 1 137 ? 17.859 15.023 -2.932 1 55.72 137 LYS B CA 1
ATOM 3283 C C . LYS B 1 137 ? 16.875 15.633 -1.94 1 55.72 137 LYS B C 1
ATOM 3285 O O . LYS B 1 137 ? 15.727 15.188 -1.848 1 55.72 137 LYS B O 1
ATOM 3290 N N . ILE B 1 138 ? 17.359 16.797 -1.46 1 60.88 138 ILE B N 1
ATOM 3291 C CA . ILE B 1 138 ? 16.531 17.438 -0.451 1 60.88 138 ILE B CA 1
ATOM 3292 C C . ILE B 1 138 ? 15.344 18.125 -1.125 1 60.88 138 ILE B C 1
ATOM 3294 O O . ILE B 1 138 ? 14.219 18.078 -0.621 1 60.88 138 ILE B O 1
ATOM 3298 N N . TRP B 1 139 ? 15.625 18.656 -2.361 1 62.69 139 TRP B N 1
ATOM 3299 C CA . TRP B 1 139 ? 14.531 19.344 -3.051 1 62.69 139 TRP B CA 1
ATOM 3300 C C . TRP B 1 139 ? 13.5 18.344 -3.555 1 62.69 139 TRP B C 1
ATOM 3302 O O . TRP B 1 139 ? 12.289 18.578 -3.461 1 62.69 139 TRP B O 1
ATOM 3312 N N . LEU B 1 140 ? 14.07 17.328 -3.951 1 58.19 140 LEU B N 1
ATOM 3313 C CA . LEU B 1 140 ? 13.156 16.297 -4.414 1 58.19 140 LEU B CA 1
ATOM 3314 C C . LEU B 1 140 ? 12.305 15.766 -3.264 1 58.19 140 LEU B C 1
ATOM 3316 O O . LEU B 1 140 ? 11.102 15.539 -3.426 1 58.19 140 LEU B O 1
ATOM 3320 N N . LEU B 1 141 ? 12.992 15.688 -2.258 1 60.31 141 LEU B N 1
ATOM 3321 C CA . LEU B 1 141 ? 12.273 15.25 -1.062 1 60.31 141 LEU B CA 1
ATOM 3322 C C . LEU B 1 141 ? 11.219 16.266 -0.658 1 60.31 141 LEU B C 1
ATOM 3324 O O . LEU B 1 141 ? 10.078 15.898 -0.352 1 60.31 141 LEU B O 1
ATOM 3328 N N . LEU B 1 142 ? 11.609 17.484 -0.906 1 67.31 142 LEU B N 1
ATOM 3329 C CA . LEU B 1 142 ? 10.727 18.562 -0.469 1 67.31 142 LEU B CA 1
ATOM 3330 C C . LEU B 1 142 ? 9.492 18.656 -1.363 1 67.31 142 LEU B C 1
ATOM 3332 O O . LEU B 1 142 ? 8.383 18.859 -0.875 1 67.31 142 LEU B O 1
ATOM 3336 N N . ILE B 1 143 ? 9.68 18.484 -2.57 1 65.38 143 ILE B N 1
ATOM 3337 C CA . ILE B 1 143 ? 8.562 18.594 -3.502 1 65.38 143 ILE B CA 1
ATOM 3338 C C . ILE B 1 143 ? 7.625 17.406 -3.316 1 65.38 143 ILE B C 1
ATOM 3340 O O . ILE B 1 143 ? 6.41 17.562 -3.193 1 65.38 143 ILE B O 1
ATOM 3344 N N . GLY B 1 144 ? 8.281 16.328 -3.381 1 65.19 144 GLY B N 1
ATOM 3345 C CA . GLY B 1 144 ? 7.469 15.125 -3.232 1 65.19 144 GLY B CA 1
ATOM 3346 C C . GLY B 1 144 ? 6.676 15.102 -1.938 1 65.19 144 GLY B C 1
ATOM 3347 O O . GLY B 1 144 ? 5.461 14.906 -1.951 1 65.19 144 GLY B O 1
ATOM 3348 N N . ILE B 1 145 ? 7.355 15.492 -0.925 1 66.75 145 ILE B N 1
ATOM 3349 C CA . ILE B 1 145 ? 6.73 15.453 0.391 1 66.75 145 ILE B CA 1
ATOM 3350 C C . ILE B 1 145 ? 5.797 16.656 0.557 1 66.75 145 ILE B C 1
ATOM 3352 O O . ILE B 1 145 ? 4.766 16.562 1.226 1 66.75 145 ILE B O 1
ATOM 3356 N N . GLY B 1 146 ? 6.211 17.719 -0.17 1 74.31 146 GLY B N 1
ATOM 3357 C CA . GLY B 1 146 ? 5.355 18.891 -0.129 1 74.31 146 GLY B CA 1
ATOM 3358 C C . GLY B 1 146 ? 4.004 18.672 -0.785 1 74.31 146 GLY B C 1
ATOM 3359 O O . GLY B 1 146 ? 2.967 19.016 -0.216 1 74.31 146 GLY B O 1
ATOM 3360 N N . ILE B 1 147 ? 3.996 18.047 -1.858 1 71.25 147 ILE B N 1
ATOM 3361 C CA . ILE B 1 147 ? 2.754 17.766 -2.57 1 71.25 147 ILE B CA 1
ATOM 3362 C C . ILE B 1 147 ? 1.9 16.812 -1.755 1 71.25 147 ILE B C 1
ATOM 3364 O O . ILE B 1 147 ? 0.692 17 -1.607 1 71.25 147 ILE B O 1
ATOM 3368 N N . HIS B 1 148 ? 2.5 15.938 -1.273 1 70.31 148 HIS B N 1
ATOM 3369 C CA . HIS B 1 148 ? 1.794 14.977 -0.436 1 70.31 148 HIS B CA 1
ATOM 3370 C C . HIS B 1 148 ? 1.141 15.664 0.76 1 70.31 148 HIS B C 1
ATOM 3372 O O . HIS B 1 148 ? -0.024 15.398 1.071 1 70.31 148 HIS B O 1
ATOM 3378 N N . SER B 1 149 ? 1.995 16.531 1.292 1 81.5 149 SER B N 1
ATOM 3379 C CA . SER B 1 149 ? 1.499 17.234 2.467 1 81.5 149 SER B CA 1
ATOM 3380 C C . SER B 1 149 ? 0.313 18.125 2.113 1 81.5 149 SER B C 1
ATOM 3382 O O . SER B 1 149 ? -0.633 18.25 2.895 1 81.5 149 SER B O 1
ATOM 3384 N N . LEU B 1 150 ? 0.377 18.656 0.959 1 82.88 150 LEU B N 1
ATOM 3385 C CA . LEU B 1 150 ? -0.708 19.5 0.47 1 82.88 150 LEU B CA 1
ATOM 3386 C C . LEU B 1 150 ? -1.98 18.688 0.266 1 82.88 150 LEU B C 1
ATOM 3388 O O . LEU B 1 150 ? -3.057 19.094 0.717 1 82.88 150 LEU B O 1
ATOM 3392 N N . LEU B 1 151 ? -1.794 17.594 -0.32 1 77.69 151 LEU B N 1
ATOM 3393 C CA . LEU B 1 151 ? -2.932 16.75 -0.654 1 77.69 151 LEU B CA 1
ATOM 3394 C C . LEU B 1 151 ? -3.52 16.109 0.601 1 77.69 151 LEU B C 1
ATOM 3396 O O . LEU B 1 151 ? -4.73 15.875 0.674 1 77.69 151 LEU B O 1
ATOM 3400 N N . GLU B 1 152 ? -2.701 16 1.504 1 75 152 GLU B N 1
ATOM 3401 C CA . GLU B 1 152 ? -3.139 15.398 2.76 1 75 152 GLU B CA 1
ATOM 3402 C C . GLU B 1 152 ? -4.012 16.359 3.561 1 75 152 GLU B C 1
ATOM 3404 O O . GLU B 1 152 ? -4.855 15.93 4.348 1 75 152 GLU B O 1
ATOM 3409 N N . GLY B 1 153 ? -3.764 17.625 3.477 1 82.94 153 GLY B N 1
ATOM 3410 C CA . GLY B 1 153 ? -4.523 18.641 4.203 1 82.94 153 GLY B CA 1
ATOM 3411 C C . GLY B 1 153 ? -5.906 18.875 3.621 1 82.94 153 GLY B C 1
ATOM 3412 O O . GLY B 1 153 ? -6.836 19.234 4.348 1 82.94 153 GLY B O 1
ATOM 3413 N N . MET B 1 154 ? -6.109 18.609 2.441 1 81.31 154 MET B N 1
ATOM 3414 C CA . MET B 1 154 ? -7.328 18.984 1.736 1 81.31 154 MET B CA 1
ATOM 3415 C C . MET B 1 154 ? -8.539 18.234 2.287 1 81.31 154 MET B C 1
ATOM 3417 O O . MET B 1 154 ? -9.586 18.844 2.535 1 81.31 154 MET B O 1
ATOM 3421 N N . PRO B 1 155 ? -8.406 16.953 2.424 1 73.44 155 PRO B N 1
ATOM 3422 C CA . PRO B 1 155 ? -9.562 16.25 2.979 1 73.44 155 PRO B CA 1
ATOM 3423 C C . PRO B 1 155 ? -9.969 16.766 4.352 1 73.44 155 PRO B C 1
ATOM 3425 O O . PRO B 1 155 ? -11.148 16.734 4.707 1 73.44 155 PRO B O 1
ATOM 3428 N N . ILE B 1 156 ? -9.023 17.219 5.105 1 78.94 156 ILE B N 1
ATOM 3429 C CA . ILE B 1 156 ? -9.32 17.766 6.422 1 78.94 156 ILE B CA 1
ATOM 3430 C C . ILE B 1 156 ? -10.156 19.047 6.27 1 78.94 156 ILE B C 1
ATOM 3432 O O . ILE B 1 156 ? -11.07 19.281 7.055 1 78.94 156 ILE B O 1
ATOM 3436 N N . GLY B 1 157 ? -9.859 19.781 5.305 1 83.56 157 GLY B N 1
ATOM 3437 C CA . GLY B 1 157 ? -10.617 20.984 5.035 1 83.56 157 GLY B CA 1
ATOM 3438 C C . GLY B 1 157 ? -12.047 20.719 4.602 1 83.56 157 GLY B C 1
ATOM 3439 O O . GLY B 1 157 ? -12.945 21.531 4.852 1 83.56 157 GLY B O 1
ATOM 3440 N N . ILE B 1 158 ? -12.203 19.625 3.982 1 76 158 ILE B N 1
ATOM 3441 C CA . ILE B 1 158 ? -13.523 19.281 3.467 1 76 158 ILE B CA 1
ATOM 3442 C C . ILE B 1 158 ? -14.336 18.578 4.559 1 76 158 ILE B C 1
ATOM 3444 O O . ILE B 1 158 ? -15.562 18.672 4.574 1 76 158 ILE B O 1
ATOM 3448 N N . GLU B 1 159 ? -13.57 17.906 5.469 1 71.88 159 GLU B N 1
ATOM 3449 C CA . GLU B 1 159 ? -14.195 17.125 6.52 1 71.88 159 GLU B CA 1
ATOM 3450 C C . GLU B 1 159 ? -15.078 17.984 7.418 1 71.88 159 GLU B C 1
ATOM 3452 O O . GLU B 1 159 ? -14.68 19.094 7.793 1 71.88 159 GLU B O 1
ATOM 3457 N N . LYS B 1 160 ? -16.297 17.453 7.68 1 65.94 160 LYS B N 1
ATOM 3458 C CA . LYS B 1 160 ? -17.25 18.234 8.469 1 65.94 160 LYS B CA 1
ATOM 3459 C C . LYS B 1 160 ? -17.484 17.594 9.828 1 65.94 160 LYS B C 1
ATOM 3461 O O . LYS B 1 160 ? -17.688 18.297 10.82 1 65.94 160 LYS B O 1
ATOM 3466 N N . LYS B 1 161 ? -17.453 16.312 9.914 1 62.56 161 LYS B N 1
ATOM 3467 C CA . LYS B 1 161 ? -17.891 15.609 11.117 1 62.56 161 LYS B CA 1
ATOM 3468 C C . LYS B 1 161 ? -16.703 15.242 12.008 1 62.56 161 LYS B C 1
ATOM 3470 O O . LYS B 1 161 ? -16.75 15.414 13.227 1 62.56 161 LYS B O 1
ATOM 3475 N N . HIS B 1 162 ? -15.578 14.844 11.539 1 65.88 162 HIS B N 1
ATOM 3476 C CA . HIS B 1 162 ? -14.445 14.32 12.297 1 65.88 162 HIS B CA 1
ATOM 3477 C C . HIS B 1 162 ? -13.203 15.18 12.086 1 65.88 162 HIS B C 1
ATOM 3479 O O . HIS B 1 162 ? -12.094 14.648 11.953 1 65.88 162 HIS B O 1
ATOM 3485 N N . LEU B 1 163 ? -13.398 16.5 12.117 1 75.5 163 LEU B N 1
ATOM 3486 C CA . LEU B 1 163 ? -12.328 17.438 11.805 1 75.5 163 LEU B CA 1
ATOM 3487 C C . LEU B 1 163 ? -11.172 17.297 12.781 1 75.5 163 LEU B C 1
ATOM 3489 O O . LEU B 1 163 ? -10.023 17.109 12.375 1 75.5 163 LEU B O 1
ATOM 3493 N N . TRP B 1 164 ? -11.492 17.219 14.047 1 73.94 164 TRP B N 1
ATOM 3494 C CA . TRP B 1 164 ? -10.445 17.281 15.062 1 73.94 164 TRP B CA 1
ATOM 3495 C C . TRP B 1 164 ? -9.727 15.938 15.172 1 73.94 164 TRP B C 1
ATOM 3497 O O . TRP B 1 164 ? -8.508 15.891 15.367 1 73.94 164 TRP B O 1
ATOM 3507 N N . THR B 1 165 ? -10.492 14.984 15.016 1 65.75 165 THR B N 1
ATOM 3508 C CA . THR B 1 165 ? -9.852 13.672 15.062 1 65.75 165 THR B CA 1
ATOM 3509 C C . THR B 1 165 ? -8.828 13.523 13.938 1 65.75 165 THR B C 1
ATOM 3511 O O . THR B 1 165 ? -7.715 13.055 14.172 1 65.75 165 THR B O 1
ATOM 3514 N N . ILE B 1 166 ? -9.203 13.984 12.82 1 69.88 166 ILE B N 1
ATOM 3515 C CA . ILE B 1 166 ? -8.32 13.859 11.672 1 69.88 166 ILE B CA 1
ATOM 3516 C C . ILE B 1 166 ? -7.176 14.867 11.789 1 69.88 166 ILE B C 1
ATOM 3518 O O . ILE B 1 166 ? -6.027 14.555 11.469 1 69.88 166 ILE B O 1
ATOM 3522 N N . ALA B 1 167 ? -7.535 16.016 12.328 1 79.19 167 ALA B N 1
ATOM 3523 C CA . ALA B 1 167 ? -6.535 17.078 12.461 1 79.19 167 ALA B CA 1
ATOM 3524 C C . ALA B 1 167 ? -5.445 16.672 13.453 1 79.19 167 ALA B C 1
ATOM 3526 O O . ALA B 1 167 ? -4.258 16.891 13.203 1 79.19 167 ALA B O 1
ATOM 3527 N N . VAL B 1 168 ? -5.805 16.109 14.516 1 73.94 168 VAL B N 1
ATOM 3528 C CA . VAL B 1 168 ? -4.84 15.695 15.531 1 73.94 168 VAL B CA 1
ATOM 3529 C C . VAL B 1 168 ? -3.984 14.547 15 1 73.94 168 VAL B C 1
ATOM 3531 O O . VAL B 1 168 ? -2.764 14.547 15.18 1 73.94 168 VAL B O 1
ATOM 3534 N N . SER B 1 169 ? -4.66 13.648 14.438 1 70.06 169 SER B N 1
ATOM 3535 C CA . SER B 1 169 ? -3.93 12.531 13.844 1 70.06 169 SER B CA 1
ATOM 3536 C C . SER B 1 169 ? -2.908 13.023 12.828 1 70.06 169 SER B C 1
ATOM 3538 O O . SER B 1 169 ? -1.764 12.57 12.812 1 70.06 169 SER B O 1
ATOM 3540 N N . LEU B 1 170 ? -3.295 13.945 12.039 1 75.88 170 LEU B N 1
ATOM 3541 C CA . LEU B 1 170 ? -2.4 14.523 11.047 1 75.88 170 LEU B CA 1
ATOM 3542 C C . LEU B 1 170 ? -1.252 15.266 11.711 1 75.88 170 LEU B C 1
ATOM 3544 O O . LEU B 1 170 ? -0.105 15.18 11.266 1 75.88 170 LEU B O 1
ATOM 3548 N N . SER B 1 171 ? -1.611 15.984 12.766 1 81.69 171 SER B N 1
ATOM 3549 C CA . SER B 1 171 ? -0.587 16.766 13.453 1 81.69 171 SER B CA 1
ATOM 3550 C C . SER B 1 171 ? 0.499 15.859 14.031 1 81.69 171 SER B C 1
ATOM 3552 O O . SER B 1 171 ? 1.686 16.188 13.969 1 81.69 171 SER B O 1
ATOM 3554 N N . ILE B 1 172 ? 0.152 14.805 14.555 1 73.19 172 ILE B N 1
ATOM 3555 C CA . ILE B 1 172 ? 1.115 13.852 15.102 1 73.19 172 ILE B CA 1
ATOM 3556 C C . ILE B 1 172 ? 1.996 13.305 13.984 1 73.19 172 ILE B C 1
ATOM 3558 O O . ILE B 1 172 ? 3.221 13.258 14.117 1 73.19 172 ILE B O 1
ATOM 3562 N N . HIS B 1 173 ? 1.378 12.977 13.008 1 70.62 173 HIS B N 1
ATOM 3563 C CA . HIS B 1 173 ? 2.121 12.445 11.867 1 70.62 173 HIS B CA 1
ATOM 3564 C C . HIS B 1 173 ? 3.059 13.5 11.281 1 70.62 173 HIS B C 1
ATOM 3566 O O . HIS B 1 173 ? 4.184 13.18 10.891 1 70.62 173 HIS B O 1
ATOM 3572 N N . LYS B 1 174 ? 2.598 14.703 11.258 1 82.31 174 LYS B N 1
ATOM 3573 C CA . LYS B 1 174 ? 3.432 15.781 10.742 1 82.31 174 LYS B CA 1
ATOM 3574 C C . LYS B 1 174 ? 4.629 16.031 11.656 1 82.31 174 LYS B C 1
ATOM 3576 O O . LYS B 1 174 ? 5.707 16.406 11.188 1 82.31 174 LYS B O 1
ATOM 3581 N N . CYS B 1 175 ? 4.41 15.781 12.898 1 82.56 175 CYS B N 1
ATOM 3582 C CA . CYS B 1 175 ? 5.523 15.922 13.828 1 82.56 175 CYS B CA 1
ATOM 3583 C C . CYS B 1 175 ? 6.621 14.906 13.523 1 82.56 175 CYS B C 1
ATOM 3585 O O . CYS B 1 175 ? 7.801 15.266 13.469 1 82.56 175 CYS B O 1
ATOM 3587 N N . ILE B 1 176 ? 6.23 13.789 13.281 1 73.69 176 ILE B N 1
ATOM 3588 C CA . ILE B 1 176 ? 7.184 12.719 13 1 73.69 176 ILE B CA 1
ATOM 3589 C C . ILE B 1 176 ? 7.852 12.969 11.648 1 73.69 176 ILE B C 1
ATOM 3591 O O . ILE B 1 176 ? 9.07 12.812 11.508 1 73.69 176 ILE B O 1
ATOM 3595 N N . GLU B 1 177 ? 7.051 13.32 10.688 1 76.12 177 GLU B N 1
ATOM 3596 C CA . GLU B 1 177 ? 7.594 13.633 9.367 1 76.12 177 GLU B CA 1
ATOM 3597 C C . GLU B 1 177 ? 8.594 14.781 9.438 1 76.12 177 GLU B C 1
ATOM 3599 O O . GLU B 1 177 ? 9.641 14.742 8.789 1 76.12 177 GLU B O 1
ATOM 3604 N N . ALA B 1 178 ? 8.203 15.758 10.156 1 85.31 178 ALA B N 1
ATOM 3605 C CA . ALA B 1 178 ? 9.086 16.906 10.32 1 85.31 178 ALA B CA 1
ATOM 3606 C C . ALA B 1 178 ? 10.406 16.5 10.969 1 85.31 178 ALA B C 1
ATOM 3608 O O . ALA B 1 178 ? 11.469 16.984 10.602 1 85.31 178 ALA B O 1
ATOM 3609 N N . ALA B 1 179 ? 10.305 15.578 11.875 1 80.31 179 ALA B N 1
ATOM 3610 C CA . ALA B 1 179 ? 11.516 15.07 12.516 1 80.31 179 ALA B CA 1
ATOM 3611 C C . ALA B 1 179 ? 12.398 14.328 11.508 1 80.31 179 ALA B C 1
ATOM 3613 O O . ALA B 1 179 ? 13.625 14.445 11.539 1 80.31 179 ALA B O 1
ATOM 3614 N N . THR B 1 180 ? 11.75 13.609 10.68 1 71.38 180 THR B N 1
ATOM 3615 C CA . THR B 1 180 ? 12.484 12.867 9.664 1 71.38 180 THR B CA 1
ATOM 3616 C C . THR B 1 180 ? 13.18 13.812 8.695 1 71.38 180 THR B C 1
ATOM 3618 O O . THR B 1 180 ? 14.344 13.617 8.352 1 71.38 180 THR B O 1
ATOM 3621 N N . ILE B 1 181 ? 12.492 14.781 8.25 1 74.69 181 ILE B N 1
ATOM 3622 C CA . ILE B 1 181 ? 13.07 15.773 7.352 1 74.69 181 ILE B CA 1
ATOM 3623 C C . ILE B 1 181 ? 14.219 16.5 8.047 1 74.69 181 ILE B C 1
ATOM 3625 O O . ILE B 1 181 ? 15.273 16.719 7.449 1 74.69 181 ILE B O 1
ATOM 3629 N N . ALA B 1 182 ? 13.953 16.828 9.273 1 81.56 182 ALA B N 1
ATOM 3630 C CA . ALA B 1 182 ? 14.977 17.531 10.055 1 81.56 182 ALA B CA 1
ATOM 3631 C C . ALA B 1 182 ? 16.25 16.688 10.172 1 81.56 182 ALA B C 1
ATOM 3633 O O . ALA B 1 182 ? 17.359 17.219 10.07 1 81.56 182 ALA B O 1
ATOM 3634 N N . SER B 1 183 ? 16.094 15.43 10.336 1 74.12 183 SER B N 1
ATOM 3635 C CA . SER B 1 183 ? 17.234 14.539 10.477 1 74.12 183 SER B CA 1
ATOM 3636 C C . SER B 1 183 ? 18.016 14.438 9.164 1 74.12 183 SER B C 1
ATOM 3638 O O . SER B 1 183 ? 19.234 14.281 9.172 1 74.12 183 SER B O 1
ATOM 3640 N N . ALA B 1 184 ? 17.328 14.461 8.117 1 68.94 184 ALA B N 1
ATOM 3641 C CA . ALA B 1 184 ? 17.953 14.344 6.809 1 68.94 184 ALA B CA 1
ATOM 3642 C C . ALA B 1 184 ? 18.766 15.594 6.465 1 68.94 184 ALA B C 1
ATOM 3644 O O . ALA B 1 184 ? 19.703 15.539 5.664 1 68.94 184 ALA B O 1
ATOM 3645 N N . MET B 1 185 ? 18.422 16.703 7.125 1 76.31 185 MET B N 1
ATOM 3646 C CA . MET B 1 185 ? 19.031 17.969 6.754 1 76.31 185 MET B CA 1
ATOM 3647 C C . MET B 1 185 ? 20.016 18.438 7.828 1 76.31 185 MET B C 1
ATOM 3649 O O . MET B 1 185 ? 20.469 19.594 7.805 1 76.31 185 MET B O 1
ATOM 3653 N N . VAL B 1 186 ? 20.359 17.562 8.68 1 74.19 186 VAL B N 1
ATOM 3654 C CA . VAL B 1 186 ? 21.141 17.938 9.852 1 74.19 186 VAL B CA 1
ATOM 3655 C C . VAL B 1 186 ? 22.5 18.469 9.414 1 74.19 186 VAL B C 1
ATOM 3657 O O . VAL B 1 186 ? 23.078 19.344 10.078 1 74.19 186 VAL B O 1
ATOM 3660 N N . GLU B 1 187 ? 22.891 17.906 8.305 1 71.81 187 GLU B N 1
ATOM 3661 C CA . GLU B 1 187 ? 24.234 18.281 7.852 1 71.81 187 GLU B CA 1
ATOM 3662 C C . GLU B 1 187 ? 24.219 19.578 7.062 1 71.81 187 GLU B C 1
ATOM 3664 O O . GLU B 1 187 ? 25.266 20.141 6.746 1 71.81 187 GLU B O 1
ATOM 3669 N N . MET B 1 188 ? 23.094 20.094 6.777 1 77.62 188 MET B N 1
ATOM 3670 C CA . MET B 1 188 ? 22.953 21.312 6.008 1 77.62 188 MET B CA 1
ATOM 3671 C C . MET B 1 188 ? 23.031 22.547 6.918 1 77.62 188 MET B C 1
ATOM 3673 O O . MET B 1 188 ? 23.016 22.406 8.141 1 77.62 188 MET B O 1
ATOM 3677 N N . ASN B 1 189 ? 23.203 23.625 6.18 1 85.44 189 ASN B N 1
ATOM 3678 C CA . ASN B 1 189 ? 23.219 24.891 6.922 1 85.44 189 ASN B CA 1
ATOM 3679 C C . ASN B 1 189 ? 21.922 25.109 7.68 1 85.44 189 ASN B C 1
ATOM 3681 O O . ASN B 1 189 ? 20.844 24.797 7.172 1 85.44 189 ASN B O 1
ATOM 3685 N N . ARG B 1 190 ? 22.031 25.688 8.867 1 87 190 ARG B N 1
ATOM 3686 C CA . ARG B 1 190 ? 20.906 25.875 9.766 1 87 190 ARG B CA 1
ATOM 3687 C C . ARG B 1 190 ? 19.812 26.703 9.102 1 87 190 ARG B C 1
ATOM 3689 O O . ARG B 1 190 ? 18.625 26.359 9.188 1 87 190 ARG B O 1
ATOM 3696 N N . MET B 1 191 ? 20.234 27.766 8.531 1 88.12 191 MET B N 1
ATOM 3697 C CA . MET B 1 191 ? 19.266 28.672 7.93 1 88.12 191 MET B CA 1
ATOM 3698 C C . MET B 1 191 ? 18.484 27.984 6.82 1 88.12 191 MET B C 1
ATOM 3700 O O . MET B 1 191 ? 17.281 28.172 6.684 1 88.12 191 MET B O 1
ATOM 3704 N N . TYR B 1 192 ? 19.188 27.25 6.055 1 84.19 192 TYR B N 1
ATOM 3705 C CA . TYR B 1 192 ? 18.562 26.5 4.973 1 84.19 192 TYR B CA 1
ATOM 3706 C C . TYR B 1 192 ? 17.562 25.484 5.516 1 84.19 192 TYR B C 1
ATOM 3708 O O . TYR B 1 192 ? 16.469 25.328 4.973 1 84.19 192 TYR B O 1
ATOM 3716 N N . CYS B 1 193 ? 17.891 24.906 6.562 1 85.94 193 CYS B N 1
ATOM 3717 C CA . CYS B 1 193 ? 17.016 23.922 7.199 1 85.94 193 CYS B CA 1
ATOM 3718 C C . CYS B 1 193 ? 15.75 24.578 7.719 1 85.94 193 CYS B C 1
ATOM 3720 O O . CYS B 1 193 ? 14.648 24.062 7.516 1 85.94 193 CYS B O 1
ATOM 3722 N N . TYR B 1 194 ? 15.961 25.766 8.312 1 90.38 194 TYR B N 1
ATOM 3723 C CA . TYR B 1 194 ? 14.82 26.469 8.875 1 90.38 194 TYR B CA 1
ATOM 3724 C C . TYR B 1 194 ? 13.836 26.891 7.789 1 90.38 194 TYR B C 1
ATOM 3726 O O . TYR B 1 194 ? 12.625 26.797 7.969 1 90.38 194 TYR B O 1
ATOM 3734 N N . VAL B 1 195 ? 14.367 27.312 6.715 1 88.62 195 VAL B N 1
ATOM 3735 C CA . VAL B 1 195 ? 13.523 27.75 5.609 1 88.62 195 VAL B CA 1
ATOM 3736 C C . VAL B 1 195 ? 12.758 26.562 5.031 1 88.62 195 VAL B C 1
ATOM 3738 O O . VAL B 1 195 ? 11.547 26.656 4.793 1 88.62 195 VAL B O 1
ATOM 3741 N N . ILE B 1 196 ? 13.43 25.516 4.859 1 85.69 196 ILE B N 1
ATOM 3742 C CA . ILE B 1 196 ? 12.82 24.328 4.266 1 85.69 196 ILE B CA 1
ATOM 3743 C C . ILE B 1 196 ? 11.742 23.781 5.195 1 85.69 196 ILE B C 1
ATOM 3745 O O . ILE B 1 196 ? 10.641 23.438 4.746 1 85.69 196 ILE B O 1
ATOM 3749 N N . ILE B 1 197 ? 12.031 23.781 6.453 1 89.38 197 ILE B N 1
ATOM 3750 C CA . ILE B 1 197 ? 11.07 23.297 7.434 1 89.38 197 ILE B CA 1
ATOM 3751 C C . ILE B 1 197 ? 9.852 24.203 7.469 1 89.38 197 ILE B C 1
ATOM 3753 O O . ILE B 1 197 ? 8.719 23.734 7.57 1 89.38 197 ILE B O 1
ATOM 3757 N N . SER B 1 198 ? 10.102 25.484 7.391 1 91.12 198 SER B N 1
ATOM 3758 C CA . SER B 1 198 ? 9 26.438 7.395 1 91.12 198 SER B CA 1
ATOM 3759 C C . SER B 1 198 ? 8.109 26.266 6.172 1 91.12 198 SER B C 1
ATOM 3761 O O . SER B 1 198 ? 6.879 26.297 6.285 1 91.12 198 SER B O 1
ATOM 3763 N N . ILE B 1 199 ? 8.672 26.078 5.047 1 88.31 199 ILE B N 1
ATOM 3764 C CA . ILE B 1 199 ? 7.918 25.875 3.814 1 88.31 199 ILE B CA 1
ATOM 3765 C C . ILE B 1 199 ? 7.121 24.578 3.902 1 88.31 199 ILE B C 1
ATOM 3767 O O . ILE B 1 199 ? 5.93 24.547 3.582 1 88.31 199 ILE B O 1
ATOM 3771 N N . TYR B 1 200 ? 7.773 23.578 4.348 1 86.81 200 TYR B N 1
ATOM 3772 C CA . TYR B 1 200 ? 7.117 22.281 4.504 1 86.81 200 TYR B CA 1
ATOM 3773 C C . TYR B 1 200 ? 5.938 22.391 5.469 1 86.81 200 TYR B C 1
ATOM 3775 O O . TYR B 1 200 ? 4.891 21.781 5.242 1 86.81 200 TYR B O 1
ATOM 3783 N N . SER B 1 201 ? 6.141 23.156 6.512 1 91.81 201 SER B N 1
ATOM 3784 C CA . SER B 1 201 ? 5.117 23.281 7.543 1 91.81 201 SER B CA 1
ATOM 3785 C C . SER B 1 201 ? 3.885 24 7.012 1 91.81 201 SER B C 1
ATOM 3787 O O . SER B 1 201 ? 2.791 23.859 7.559 1 91.81 201 SER B O 1
ATOM 3789 N N . ALA B 1 202 ? 4.035 24.734 5.957 1 92.31 202 ALA B N 1
ATOM 3790 C CA . ALA B 1 202 ? 2.928 25.516 5.402 1 92.31 202 ALA B CA 1
ATOM 3791 C C . ALA B 1 202 ? 2.123 24.688 4.406 1 92.31 202 ALA B C 1
ATOM 3793 O O . ALA B 1 202 ? 1.012 25.062 4.027 1 92.31 202 ALA B O 1
ATOM 3794 N N . MET B 1 203 ? 2.607 23.609 3.996 1 89 203 MET B N 1
ATOM 3795 C CA . MET B 1 203 ? 1.982 22.844 2.918 1 89 203 MET B CA 1
ATOM 3796 C C . MET B 1 203 ? 0.646 22.266 3.367 1 89 203 MET B C 1
ATOM 3798 O O . MET B 1 203 ? -0.362 22.391 2.672 1 89 203 MET B O 1
ATOM 3802 N N . SER B 1 204 ? 0.641 21.641 4.531 1 90.44 204 SER B N 1
ATOM 3803 C CA . SER B 1 204 ? -0.594 21.047 5.027 1 90.44 204 SER B CA 1
ATOM 3804 C C . SER B 1 204 ? -1.652 22.109 5.305 1 90.44 204 SER B C 1
ATOM 3806 O O . SER B 1 204 ? -2.814 21.953 4.926 1 90.44 204 SER B O 1
ATOM 3808 N N . PRO B 1 205 ? -1.276 23.203 5.965 1 92.06 205 PRO B N 1
ATOM 3809 C CA . PRO B 1 205 ? -2.252 24.281 6.172 1 92.06 205 PRO B CA 1
ATOM 3810 C C . PRO B 1 205 ? -2.832 24.812 4.863 1 92.06 205 PRO B C 1
ATOM 3812 O O . PRO B 1 205 ? -4.031 25.109 4.789 1 92.06 205 PRO B O 1
ATOM 3815 N N . ILE B 1 206 ? -2.031 24.938 3.893 1 92.44 206 ILE B N 1
ATOM 3816 C CA . ILE B 1 206 ? -2.52 25.375 2.59 1 92.44 206 ILE B CA 1
ATOM 3817 C C . ILE B 1 206 ? -3.531 24.359 2.053 1 92.44 206 ILE B C 1
ATOM 3819 O O . ILE B 1 206 ? -4.566 24.734 1.505 1 92.44 206 ILE B O 1
ATOM 3823 N N . GLY B 1 207 ? -3.232 23.172 2.193 1 90.19 207 GLY B N 1
ATOM 3824 C CA . GLY B 1 207 ? -4.168 22.125 1.794 1 90.19 207 GLY B CA 1
ATOM 3825 C C . GLY B 1 207 ? -5.488 22.203 2.537 1 90.19 207 GLY B C 1
ATOM 3826 O O . GLY B 1 207 ? -6.555 22.078 1.929 1 90.19 207 GLY B O 1
ATOM 3827 N N . ILE B 1 208 ? -5.395 22.375 3.811 1 90.12 208 ILE B N 1
ATOM 3828 C CA . ILE B 1 208 ? -6.59 22.453 4.645 1 90.12 208 ILE B CA 1
ATOM 3829 C C . ILE B 1 208 ? -7.453 23.641 4.203 1 90.12 208 ILE B C 1
ATOM 3831 O O . ILE B 1 208 ? -8.664 23.5 4.043 1 90.12 208 ILE B O 1
ATOM 3835 N N . LEU B 1 209 ? -6.812 24.719 3.98 1 90.56 209 LEU B N 1
ATOM 3836 C CA . LEU B 1 209 ? -7.535 25.938 3.59 1 90.56 209 LEU B CA 1
ATOM 3837 C C . LEU B 1 209 ? -8.141 25.781 2.199 1 90.56 209 LEU B C 1
ATOM 3839 O O . LEU B 1 209 ? -9.25 26.25 1.942 1 90.56 209 LEU B O 1
ATOM 3843 N N . THR B 1 210 ? -7.469 25.141 1.305 1 87 210 THR B N 1
ATOM 3844 C CA . THR B 1 210 ? -8 24.859 -0.023 1 87 210 THR B CA 1
ATOM 3845 C C . THR B 1 210 ? -9.219 23.938 0.066 1 87 210 THR B C 1
ATOM 3847 O O . THR B 1 210 ? -10.219 24.156 -0.622 1 87 210 THR B O 1
ATOM 3850 N N . GLY B 1 211 ? -9.109 22.938 0.861 1 84.69 211 GLY B N 1
ATOM 3851 C CA . GLY B 1 211 ? -10.242 22.062 1.086 1 84.69 211 GLY B CA 1
ATOM 3852 C C . GLY B 1 211 ? -11.445 22.781 1.685 1 84.69 211 GLY B C 1
ATOM 3853 O O . GLY B 1 211 ? -12.586 22.547 1.28 1 84.69 211 GLY B O 1
ATOM 3854 N N . ALA B 1 212 ? -11.141 23.609 2.656 1 84.88 212 ALA B N 1
ATOM 3855 C CA . ALA B 1 212 ? -12.203 24.375 3.293 1 84.88 212 ALA B CA 1
ATOM 3856 C C . ALA B 1 212 ? -12.914 25.281 2.279 1 84.88 212 ALA B C 1
ATOM 3858 O O . ALA B 1 212 ? -14.133 25.422 2.318 1 84.88 212 ALA B O 1
ATOM 3859 N N . PHE B 1 213 ? -12.148 25.812 1.422 1 84.31 213 PHE B N 1
ATOM 3860 C CA . PHE B 1 213 ? -12.703 26.672 0.383 1 84.31 213 PHE B CA 1
ATOM 3861 C C . PHE B 1 213 ? -13.594 25.875 -0.559 1 84.31 213 PHE B C 1
ATOM 3863 O O . PHE B 1 213 ? -14.664 26.359 -0.955 1 84.31 213 PHE B O 1
ATOM 3870 N N . LEU B 1 214 ? -13.227 24.75 -0.863 1 77.88 214 LEU B N 1
ATOM 3871 C CA . LEU B 1 214 ? -13.984 23.891 -1.768 1 77.88 214 LEU B CA 1
ATOM 3872 C C . LEU B 1 214 ? -15.266 23.406 -1.104 1 77.88 214 LEU B C 1
ATOM 3874 O O . LEU B 1 214 ? -16.281 23.219 -1.774 1 77.88 214 LEU B O 1
ATOM 3878 N N . SER B 1 215 ? -15.172 23.125 0.136 1 75.44 215 SER B N 1
ATOM 3879 C CA . SER B 1 215 ? -16.312 22.609 0.878 1 75.44 215 SER B CA 1
ATOM 3880 C C . SER B 1 215 ? -17.359 23.703 1.102 1 75.44 215 SER B C 1
ATOM 3882 O O . SER B 1 215 ? -18.531 23.406 1.385 1 75.44 215 SER B O 1
ATOM 3884 N N . ALA B 1 216 ? -16.953 24.891 1.168 1 73.62 216 ALA B N 1
ATOM 3885 C CA . ALA B 1 216 ? -17.891 26 1.364 1 73.62 216 ALA B CA 1
ATOM 3886 C C . ALA B 1 216 ? -18.828 26.156 0.174 1 73.62 216 ALA B C 1
ATOM 3888 O O . ALA B 1 216 ? -19.906 26.734 0.296 1 73.62 216 ALA B O 1
ATOM 3889 N N . SER B 1 217 ? -18.469 25.5 -0.825 1 70.25 217 SER B N 1
ATOM 3890 C CA . SER B 1 217 ? -19.344 25.516 -1.985 1 70.25 217 SER B CA 1
ATOM 3891 C C . SER B 1 217 ? -20.5 24.531 -1.812 1 70.25 217 SER B C 1
ATOM 3893 O O . SER B 1 217 ? -20.359 23.531 -1.11 1 70.25 217 SER B O 1
ATOM 3895 N N . PRO B 1 218 ? -21.734 24.875 -2.166 1 64.62 218 PRO B N 1
ATOM 3896 C CA . PRO B 1 218 ? -22.859 23.969 -2.004 1 64.62 218 PRO B CA 1
ATOM 3897 C C . PRO B 1 218 ? -22.547 22.547 -2.467 1 64.62 218 PRO B C 1
ATOM 3899 O O . PRO B 1 218 ? -21.719 22.344 -3.35 1 64.62 218 PRO B O 1
ATOM 3902 N N . GLN B 1 219 ? -23 21.609 -1.652 1 66.62 219 GLN B N 1
ATOM 3903 C CA . GLN B 1 219 ? -22.812 20.203 -1.959 1 66.62 219 GLN B CA 1
ATOM 3904 C C . GLN B 1 219 ? -23.188 19.906 -3.408 1 66.62 219 GLN B C 1
ATOM 3906 O O . GLN B 1 219 ? -24.297 20.203 -3.846 1 66.62 219 GLN B O 1
ATOM 3911 N N . SER B 1 220 ? -22.156 19.719 -4.242 1 77 220 SER B N 1
ATOM 3912 C CA . SER B 1 220 ? -22.328 19.375 -5.648 1 77 220 SER B CA 1
ATOM 3913 C C . SER B 1 220 ? -21.547 18.141 -6.027 1 77 220 SER B C 1
ATOM 3915 O O . SER B 1 220 ? -20.656 17.703 -5.281 1 77 220 SER B O 1
ATOM 3917 N N . LEU B 1 221 ? -22.047 17.547 -6.996 1 79.69 221 LEU B N 1
ATOM 3918 C CA . LEU B 1 221 ? -21.375 16.375 -7.559 1 79.69 221 LEU B CA 1
ATOM 3919 C C . LEU B 1 221 ? -19.906 16.688 -7.84 1 79.69 221 LEU B C 1
ATOM 3921 O O . LEU B 1 221 ? -19.047 15.836 -7.633 1 79.69 221 LEU B O 1
ATOM 3925 N N . THR B 1 222 ? -19.703 17.938 -8.156 1 79.75 222 THR B N 1
ATOM 3926 C CA . THR B 1 222 ? -18.344 18.344 -8.516 1 79.75 222 THR B CA 1
ATOM 3927 C C . THR B 1 222 ? -17.438 18.328 -7.285 1 79.75 222 THR B C 1
ATOM 3929 O O . THR B 1 222 ? -16.312 17.828 -7.344 1 79.75 222 THR B O 1
ATOM 3932 N N . VAL B 1 223 ? -17.969 18.766 -6.199 1 77.06 223 VAL B N 1
ATOM 3933 C CA . VAL B 1 223 ? -17.172 18.812 -4.98 1 77.06 223 VAL B CA 1
ATOM 3934 C C . VAL B 1 223 ? -16.922 17.406 -4.453 1 77.06 223 VAL B C 1
ATOM 3936 O O . VAL B 1 223 ? -15.828 17.094 -3.99 1 77.06 223 VAL B O 1
ATOM 3939 N N . ASP B 1 224 ? -17.906 16.578 -4.625 1 82.31 224 ASP B N 1
ATOM 3940 C CA . ASP B 1 224 ? -17.797 15.211 -4.156 1 82.31 224 ASP B CA 1
ATOM 3941 C C . ASP B 1 224 ? -16.781 14.43 -4.984 1 82.31 224 ASP B C 1
ATOM 3943 O O . ASP B 1 224 ? -15.977 13.664 -4.438 1 82.31 224 ASP B O 1
ATOM 3947 N N . LEU B 1 225 ? -16.812 14.727 -6.234 1 84.75 225 LEU B N 1
ATOM 3948 C CA . LEU B 1 225 ? -15.875 14.047 -7.121 1 84.75 225 LEU B CA 1
ATOM 3949 C C . LEU B 1 225 ? -14.445 14.531 -6.891 1 84.75 225 LEU B C 1
ATOM 3951 O O . LEU B 1 225 ? -13.508 13.734 -6.898 1 84.75 225 LEU B O 1
ATOM 3955 N N . LEU B 1 226 ? -14.352 15.773 -6.652 1 82.19 226 LEU B N 1
ATOM 3956 C CA . LEU B 1 226 ? -13.031 16.328 -6.383 1 82.19 226 LEU B CA 1
ATOM 3957 C C . LEU B 1 226 ? -12.461 15.789 -5.074 1 82.19 226 LEU B C 1
ATOM 3959 O O . LEU B 1 226 ? -11.281 15.453 -4.996 1 82.19 226 LEU B O 1
ATOM 3963 N N . THR B 1 227 ? -13.328 15.672 -4.152 1 80.69 227 THR B N 1
ATOM 3964 C CA . THR B 1 227 ? -12.906 15.125 -2.865 1 80.69 227 THR B CA 1
ATOM 3965 C C . THR B 1 227 ? -12.43 13.68 -3.02 1 80.69 227 THR B C 1
ATOM 3967 O O . THR B 1 227 ? -11.391 13.305 -2.473 1 80.69 227 THR B O 1
ATOM 3970 N N . LEU B 1 228 ? -13.133 12.961 -3.797 1 86.81 228 LEU B N 1
ATOM 3971 C CA . LEU B 1 228 ? -12.781 11.562 -4.031 1 86.81 228 LEU B CA 1
ATOM 3972 C C . LEU B 1 228 ? -11.43 11.461 -4.738 1 86.81 228 LEU B C 1
ATOM 3974 O O . LEU B 1 228 ? -10.594 10.633 -4.367 1 86.81 228 LEU B O 1
ATOM 3978 N N . ILE B 1 229 ? -11.242 12.32 -5.668 1 87.44 229 ILE B N 1
ATOM 3979 C CA . ILE B 1 229 ? -10.008 12.312 -6.445 1 87.44 229 ILE B CA 1
ATOM 3980 C C . ILE B 1 229 ? -8.828 12.68 -5.551 1 87.44 229 ILE B C 1
ATOM 3982 O O . ILE B 1 229 ? -7.793 12.008 -5.566 1 87.44 229 ILE B O 1
ATOM 3986 N N . LEU B 1 230 ? -9.047 13.625 -4.762 1 82.69 230 LEU B N 1
ATOM 3987 C CA . LEU B 1 230 ? -7.965 14.102 -3.906 1 82.69 230 LEU B CA 1
ATOM 3988 C C . LEU B 1 230 ? -7.652 13.086 -2.812 1 82.69 230 LEU B C 1
ATOM 3990 O O . LEU B 1 230 ? -6.48 12.836 -2.508 1 82.69 230 LEU B O 1
ATOM 3994 N N . MET B 1 231 ? -8.664 12.523 -2.287 1 83.88 231 MET B N 1
ATOM 3995 C CA . MET B 1 231 ? -8.461 11.508 -1.261 1 83.88 231 MET B CA 1
ATOM 3996 C C . MET B 1 231 ? -7.766 10.281 -1.841 1 83.88 231 MET B C 1
ATOM 3998 O O . MET B 1 231 ? -6.895 9.688 -1.197 1 83.88 231 MET B O 1
ATOM 4002 N N . SER B 1 232 ? -8.141 9.906 -3.031 1 90.19 232 SER B N 1
ATOM 4003 C CA . SER B 1 232 ? -7.527 8.758 -3.691 1 90.19 232 SER B CA 1
ATOM 4004 C C . SER B 1 232 ? -6.066 9.031 -4.023 1 90.19 232 SER B C 1
ATOM 4006 O O . SER B 1 232 ? -5.207 8.164 -3.818 1 90.19 232 SER B O 1
ATOM 4008 N N . LEU B 1 233 ? -5.852 10.219 -4.516 1 86.69 233 LEU B N 1
ATOM 4009 C CA . LEU B 1 233 ? -4.477 10.617 -4.812 1 86.69 233 LEU B CA 1
ATOM 4010 C C . LEU B 1 233 ? -3.621 10.594 -3.551 1 86.69 233 LEU B C 1
ATOM 4012 O O . LEU B 1 233 ? -2.492 10.102 -3.568 1 86.69 233 LEU B O 1
ATOM 4016 N N . SER B 1 234 ? -4.184 11.133 -2.518 1 80.12 234 SER B N 1
ATOM 4017 C CA . SER B 1 234 ? -3.482 11.164 -1.238 1 80.12 234 SER B CA 1
ATOM 4018 C C . SER B 1 234 ? -3.184 9.758 -0.729 1 80.12 234 SER B C 1
ATOM 4020 O O . SER B 1 234 ? -2.115 9.516 -0.167 1 80.12 234 SER B O 1
ATOM 4022 N N . THR B 1 235 ? -4.105 8.883 -0.916 1 86.12 235 THR B N 1
ATOM 4023 C CA . THR B 1 235 ? -3.92 7.496 -0.516 1 86.12 235 THR B CA 1
ATOM 4024 C C . THR B 1 235 ? -2.73 6.879 -1.244 1 86.12 235 THR B C 1
ATOM 4026 O O . THR B 1 235 ? -1.908 6.191 -0.632 1 86.12 235 THR B O 1
ATOM 4029 N N . GLY B 1 236 ? -2.604 7.113 -2.51 1 88 236 GLY B N 1
ATOM 4030 C CA . GLY B 1 236 ? -1.47 6.625 -3.279 1 88 236 GLY B CA 1
ATOM 4031 C C . GLY B 1 236 ? -0.142 7.188 -2.811 1 88 236 GLY B C 1
ATOM 4032 O O . GLY B 1 236 ? 0.85 6.461 -2.719 1 88 236 GLY B O 1
ATOM 4033 N N . VAL B 1 237 ? -0.18 8.43 -2.529 1 81.12 237 VAL B N 1
ATOM 4034 C CA . VAL B 1 237 ? 1.028 9.102 -2.061 1 81.12 237 VAL B CA 1
ATOM 4035 C C . VAL B 1 237 ? 1.477 8.492 -0.734 1 81.12 237 VAL B C 1
ATOM 4037 O O . VAL B 1 237 ? 2.664 8.219 -0.537 1 81.12 237 VAL B O 1
ATOM 4040 N N . ILE B 1 238 ? 0.541 8.25 0.125 1 80.38 238 ILE B N 1
ATOM 4041 C CA . ILE B 1 238 ? 0.855 7.699 1.44 1 80.38 238 ILE B CA 1
ATOM 4042 C C . ILE B 1 238 ? 1.379 6.273 1.293 1 80.38 238 ILE B C 1
ATOM 4044 O O . ILE B 1 238 ? 2.289 5.859 2.016 1 80.38 238 ILE B O 1
ATOM 4048 N N . ILE B 1 239 ? 0.777 5.527 0.411 1 87.44 239 ILE B N 1
ATOM 4049 C CA . ILE B 1 239 ? 1.26 4.176 0.153 1 87.44 239 ILE B CA 1
ATOM 4050 C C . ILE B 1 239 ? 2.732 4.223 -0.246 1 87.44 239 ILE B C 1
ATOM 4052 O O . ILE B 1 239 ? 3.553 3.473 0.292 1 87.44 239 ILE B O 1
ATOM 4056 N N . PHE B 1 240 ? 3.049 5.098 -1.149 1 85.44 240 PHE B N 1
ATOM 4057 C CA . PHE B 1 240 ? 4.422 5.211 -1.628 1 85.44 240 PHE B CA 1
ATOM 4058 C C . PHE B 1 240 ? 5.355 5.637 -0.5 1 85.44 240 PHE B C 1
ATOM 4060 O O . PHE B 1 240 ? 6.43 5.059 -0.328 1 85.44 240 PHE B O 1
ATOM 4067 N N . LEU B 1 241 ? 4.926 6.574 0.186 1 77.12 241 LEU B N 1
ATOM 4068 C CA . LEU B 1 241 ? 5.766 7.105 1.253 1 77.12 241 LEU B CA 1
ATOM 4069 C C . LEU B 1 241 ? 6.004 6.055 2.332 1 77.12 241 LEU B C 1
ATOM 4071 O O . LEU B 1 241 ? 7.137 5.855 2.771 1 77.12 241 LEU B O 1
ATOM 4075 N N . ALA B 1 242 ? 4.992 5.414 2.77 1 83.31 242 ALA B N 1
ATOM 4076 C CA . ALA B 1 242 ? 5.066 4.457 3.871 1 83.31 242 ALA B CA 1
ATOM 4077 C C . ALA B 1 242 ? 5.832 3.203 3.459 1 83.31 242 ALA B C 1
ATOM 4079 O O . ALA B 1 242 ? 6.734 2.758 4.172 1 83.31 242 ALA B O 1
ATOM 4080 N N . PHE B 1 243 ? 5.574 2.74 2.258 1 87.88 243 PHE B N 1
ATOM 4081 C CA . PHE B 1 243 ? 6.039 1.386 1.978 1 87.88 243 PHE B CA 1
ATOM 4082 C C . PHE B 1 243 ? 7.18 1.402 0.966 1 87.88 243 PHE B C 1
ATOM 4084 O O . PHE B 1 243 ? 8.031 0.516 0.974 1 87.88 243 PHE B O 1
ATOM 4091 N N . VAL B 1 244 ? 7.168 2.338 0.128 1 83.5 244 VAL B N 1
ATOM 4092 C CA . VAL B 1 244 ? 8.203 2.342 -0.902 1 83.5 244 VAL B CA 1
ATOM 4093 C C . VAL B 1 244 ? 9.398 3.168 -0.434 1 83.5 244 VAL B C 1
ATOM 4095 O O . VAL B 1 244 ? 10.547 2.781 -0.646 1 83.5 244 VAL B O 1
ATOM 4098 N N . GLU B 1 245 ? 9.094 4.188 0.218 1 76.19 245 GLU B N 1
ATOM 4099 C CA . GLU B 1 245 ? 10.172 5.105 0.584 1 76.19 245 GLU B CA 1
ATOM 4100 C C . GLU B 1 245 ? 10.695 4.812 1.987 1 76.19 245 GLU B C 1
ATOM 4102 O O . GLU B 1 245 ? 11.906 4.691 2.193 1 76.19 245 GLU B O 1
ATOM 4107 N N . MET B 1 246 ? 9.836 4.645 2.961 1 79.38 246 MET B N 1
ATOM 4108 C CA . MET B 1 246 ? 10.258 4.621 4.355 1 79.38 246 MET B CA 1
ATOM 4109 C C . MET B 1 246 ? 10.555 3.197 4.812 1 79.38 246 MET B C 1
ATOM 4111 O O . MET B 1 246 ? 11.562 2.953 5.48 1 79.38 246 MET B O 1
ATOM 4115 N N . LEU B 1 247 ? 9.766 2.244 4.453 1 86.69 247 LEU B N 1
ATOM 4116 C CA . LEU B 1 247 ? 9.906 0.883 4.965 1 86.69 247 LEU B CA 1
ATOM 4117 C C . LEU B 1 247 ? 11.227 0.271 4.52 1 86.69 247 LEU B C 1
ATOM 4119 O O . LEU B 1 247 ? 11.945 -0.326 5.328 1 86.69 247 LEU B O 1
ATOM 4123 N N . PRO B 1 248 ? 11.664 0.487 3.309 1 81.62 248 PRO B N 1
ATOM 4124 C CA . PRO B 1 248 ? 12.961 -0.063 2.91 1 81.62 248 PRO B CA 1
ATOM 4125 C C . PRO B 1 248 ? 14.125 0.532 3.701 1 81.62 248 PRO B C 1
ATOM 4127 O O . PRO B 1 248 ? 15.117 -0.153 3.957 1 81.62 248 PRO B O 1
ATOM 4130 N N . LYS B 1 249 ? 13.992 1.749 4.035 1 76.62 249 LYS B N 1
ATOM 4131 C CA . LYS B 1 249 ? 15.031 2.379 4.852 1 76.62 249 LYS B CA 1
ATOM 4132 C C . LYS B 1 249 ? 15.156 1.69 6.207 1 76.62 249 LYS B C 1
ATOM 4134 O O . LYS B 1 249 ? 16.266 1.578 6.746 1 76.62 249 LYS B O 1
ATOM 4139 N N . VAL B 1 250 ? 14.047 1.256 6.691 1 82.81 250 VAL B N 1
ATOM 4140 C CA . VAL B 1 250 ? 14.047 0.521 7.953 1 82.81 250 VAL B CA 1
ATOM 4141 C C . VAL B 1 250 ? 14.672 -0.857 7.742 1 82.81 250 VAL B C 1
ATOM 4143 O O . VAL B 1 250 ? 15.469 -1.315 8.562 1 82.81 250 VAL B O 1
ATOM 4146 N N . ILE B 1 251 ? 14.414 -1.457 6.637 1 77.88 251 ILE B N 1
ATOM 4147 C CA . ILE B 1 251 ? 14.875 -2.805 6.324 1 77.88 251 ILE B CA 1
ATOM 4148 C C . ILE B 1 251 ? 16.391 -2.791 6.098 1 77.88 251 ILE B C 1
ATOM 4150 O O . ILE B 1 251 ? 17.094 -3.695 6.547 1 77.88 251 ILE B O 1
ATOM 4154 N N . GLU B 1 252 ? 16.844 -1.794 5.438 1 74.12 252 GLU B N 1
ATOM 4155 C CA . GLU B 1 252 ? 18.234 -1.726 5.004 1 74.12 252 GLU B CA 1
ATOM 4156 C C . GLU B 1 252 ? 19.156 -1.423 6.18 1 74.12 252 GLU B C 1
ATOM 4158 O O . GLU B 1 252 ? 20.344 -1.75 6.141 1 74.12 252 GLU B O 1
ATOM 4163 N N . CYS B 1 253 ? 18.531 -0.815 7.121 1 73 253 CYS B N 1
ATOM 4164 C CA . CYS B 1 253 ? 19.391 -0.495 8.258 1 73 253 CYS B CA 1
ATOM 4165 C C . CYS B 1 253 ? 19.766 -1.754 9.031 1 73 253 CYS B C 1
ATOM 4167 O O . CYS B 1 253 ? 18.922 -2.385 9.656 1 73 253 CYS B O 1
ATOM 4169 N N . GLU B 1 254 ? 20.906 -2.166 8.875 1 66.88 254 GLU B N 1
ATOM 4170 C CA . GLU B 1 254 ? 21.391 -3.412 9.469 1 66.88 254 GLU B CA 1
ATOM 4171 C C . GLU B 1 254 ? 21.781 -3.213 10.93 1 66.88 254 GLU B C 1
ATOM 4173 O O . GLU B 1 254 ? 21.828 -4.172 11.703 1 66.88 254 GLU B O 1
ATOM 4178 N N . ARG B 1 255 ? 22 -2.049 11.32 1 67.19 255 ARG B N 1
ATOM 4179 C CA . ARG B 1 255 ? 22.531 -1.771 12.648 1 67.19 255 ARG B CA 1
ATOM 4180 C C . ARG B 1 255 ? 21.469 -2.006 13.719 1 67.19 255 ARG B C 1
ATOM 4182 O O . ARG B 1 255 ? 21.797 -2.254 14.883 1 67.19 255 ARG B O 1
ATOM 4189 N N . THR B 1 256 ? 20.297 -2.035 13.328 1 72.56 256 THR B N 1
ATOM 4190 C CA . THR B 1 256 ? 19.203 -2.158 14.289 1 72.56 256 THR B CA 1
ATOM 4191 C C . THR B 1 256 ? 18.594 -3.557 14.242 1 72.56 256 THR B C 1
ATOM 4193 O O . THR B 1 256 ? 18.453 -4.145 13.164 1 72.56 256 THR B O 1
ATOM 4196 N N . MET B 1 257 ? 18.25 -3.963 15.438 1 80.31 257 MET B N 1
ATOM 4197 C CA . MET B 1 257 ? 17.672 -5.297 15.555 1 80.31 257 MET B CA 1
ATOM 4198 C C . MET B 1 257 ? 16.281 -5.34 14.93 1 80.31 257 MET B C 1
ATOM 4200 O O . MET B 1 257 ? 15.523 -4.371 15.023 1 80.31 257 MET B O 1
ATOM 4204 N N . LEU B 1 258 ? 16.047 -6.457 14.344 1 83.25 258 LEU B N 1
ATOM 4205 C CA . LEU B 1 258 ? 14.781 -6.699 13.68 1 83.25 258 LEU B CA 1
ATOM 4206 C C . LEU B 1 258 ? 13.617 -6.488 14.648 1 83.25 258 LEU B C 1
ATOM 4208 O O . LEU B 1 258 ? 12.625 -5.84 14.297 1 83.25 258 LEU B O 1
ATOM 4212 N N . VAL B 1 259 ? 13.781 -6.973 15.812 1 86.56 259 VAL B N 1
ATOM 4213 C CA . VAL B 1 259 ? 12.703 -6.918 16.797 1 86.56 259 VAL B CA 1
ATOM 4214 C C . VAL B 1 259 ? 12.414 -5.465 17.172 1 86.56 259 VAL B C 1
ATOM 4216 O O . VAL B 1 259 ? 11.25 -5.086 17.344 1 86.56 259 VAL B O 1
ATOM 4219 N N . THR B 1 260 ? 13.43 -4.742 17.266 1 87.94 260 THR B N 1
ATOM 4220 C CA . THR B 1 260 ? 13.266 -3.334 17.625 1 87.94 260 THR B CA 1
ATOM 4221 C C . THR B 1 260 ? 12.539 -2.582 16.5 1 87.94 260 THR B C 1
ATOM 4223 O O . THR B 1 260 ? 11.688 -1.737 16.766 1 87.94 260 THR B O 1
ATOM 4226 N N . LYS B 1 261 ? 12.891 -2.908 15.281 1 89.31 261 LYS B N 1
ATOM 4227 C CA . LYS B 1 261 ? 12.227 -2.293 14.141 1 89.31 261 LYS B CA 1
ATOM 4228 C C . LYS B 1 261 ? 10.734 -2.58 14.148 1 89.31 261 LYS B C 1
ATOM 4230 O O . LYS B 1 261 ? 9.914 -1.665 14 1 89.31 261 LYS B O 1
ATOM 4235 N N . ILE B 1 262 ? 10.438 -3.795 14.398 1 92 262 ILE B N 1
ATOM 4236 C CA . ILE B 1 262 ? 9.047 -4.234 14.398 1 92 262 ILE B CA 1
ATOM 4237 C C . ILE B 1 262 ? 8.297 -3.57 15.555 1 92 262 ILE B C 1
ATOM 4239 O O . ILE B 1 262 ? 7.172 -3.1 15.383 1 92 262 ILE B O 1
ATOM 4243 N N . MET B 1 263 ? 8.93 -3.518 16.641 1 93.44 263 MET B N 1
ATOM 4244 C CA . MET B 1 263 ? 8.305 -2.912 17.812 1 93.44 263 MET B CA 1
ATOM 4245 C C . MET B 1 263 ? 8.023 -1.432 17.578 1 93.44 263 MET B C 1
ATOM 4247 O O . MET B 1 263 ? 6.98 -0.92 18 1 93.44 263 MET B O 1
ATOM 4251 N N . CYS B 1 264 ? 8.906 -0.79 16.938 1 89.81 264 CYS B N 1
ATOM 4252 C CA . CYS B 1 264 ? 8.719 0.627 16.656 1 89.81 264 CYS B CA 1
ATOM 4253 C C . CYS B 1 264 ? 7.559 0.838 15.688 1 89.81 264 CYS B C 1
ATOM 4255 O O . CYS B 1 264 ? 6.762 1.762 15.859 1 89.81 264 CYS B O 1
ATOM 4257 N N . ILE B 1 265 ? 7.465 -0.001 14.734 1 92.44 265 ILE B N 1
ATOM 4258 C CA . ILE B 1 265 ? 6.375 0.083 13.766 1 92.44 265 ILE B CA 1
ATOM 4259 C C . ILE B 1 265 ? 5.043 -0.148 14.477 1 92.44 265 ILE B C 1
ATOM 4261 O O . ILE B 1 265 ? 4.094 0.621 14.297 1 92.44 265 ILE B O 1
ATOM 4265 N N . VAL B 1 266 ? 5.078 -1.146 15.305 1 94.38 266 VAL B N 1
ATOM 4266 C CA . VAL B 1 266 ? 3.859 -1.501 16.031 1 94.38 266 VAL B CA 1
ATOM 4267 C C . VAL B 1 266 ? 3.496 -0.385 17 1 94.38 266 VAL B C 1
ATOM 4269 O O . VAL B 1 266 ? 2.318 -0.061 17.172 1 94.38 266 VAL B O 1
ATOM 4272 N N . CYS B 1 267 ? 4.445 0.161 17.594 1 90.75 267 CYS B N 1
ATOM 4273 C CA . CYS B 1 267 ? 4.211 1.262 18.516 1 90.75 267 CYS B CA 1
ATOM 4274 C C . CYS B 1 267 ? 3.602 2.461 17.797 1 90.75 267 CYS B C 1
ATOM 4276 O O . CYS B 1 267 ? 2.648 3.066 18.297 1 90.75 267 CYS B O 1
ATOM 4278 N N . GLY B 1 268 ? 4.18 2.807 16.688 1 86.5 268 GLY B N 1
ATOM 4279 C CA . GLY B 1 268 ? 3.613 3.893 15.906 1 86.5 268 GLY B CA 1
ATOM 4280 C C . GLY B 1 268 ? 2.178 3.641 15.484 1 86.5 268 GLY B C 1
ATOM 4281 O O . GLY B 1 268 ? 1.323 4.52 15.617 1 86.5 268 GLY B O 1
ATOM 4282 N N . TYR B 1 269 ? 1.946 2.457 15.023 1 89.62 269 TYR B N 1
ATOM 4283 C CA . TYR B 1 269 ? 0.599 2.074 14.617 1 89.62 269 TYR B CA 1
ATOM 4284 C C . TYR B 1 269 ? -0.37 2.16 15.789 1 89.62 269 TYR B C 1
ATOM 4286 O O . TYR B 1 269 ? -1.48 2.678 15.656 1 89.62 269 TYR B O 1
ATOM 4294 N N . SER B 1 270 ? 0.042 1.65 16.922 1 89.25 270 SER B N 1
ATOM 4295 C CA . SER B 1 270 ? -0.795 1.604 18.125 1 89.25 270 SER B CA 1
ATOM 4296 C C . SER B 1 270 ? -1.066 3.006 18.656 1 89.25 270 SER B C 1
ATOM 4298 O O . SER B 1 270 ? -2.133 3.266 19.219 1 89.25 270 SER B O 1
ATOM 4300 N N . ALA B 1 271 ? -0.135 3.83 18.547 1 81.56 271 ALA B N 1
ATOM 4301 C CA . ALA B 1 271 ? -0.304 5.199 19.031 1 81.56 271 ALA B CA 1
ATOM 4302 C C . ALA B 1 271 ? -1.441 5.902 18.297 1 81.56 271 ALA B C 1
ATOM 4304 O O . ALA B 1 271 ? -2.301 6.527 18.938 1 81.56 271 ALA B O 1
ATOM 4305 N N . VAL B 1 272 ? -1.476 5.758 17.047 1 77.62 272 VAL B N 1
ATOM 4306 C CA . VAL B 1 272 ? -2.504 6.41 16.234 1 77.62 272 VAL B CA 1
ATOM 4307 C C . VAL B 1 272 ? -3.852 5.73 16.469 1 77.62 272 VAL B C 1
ATOM 4309 O O . VAL B 1 272 ? -4.871 6.402 16.641 1 77.62 272 VAL B O 1
ATOM 4312 N N . THR B 1 273 ? -3.828 4.402 16.438 1 82.81 273 THR B N 1
ATOM 4313 C CA . THR B 1 273 ? -5.062 3.656 16.672 1 82.81 273 THR B CA 1
ATOM 4314 C C . THR B 1 273 ? -5.609 3.924 18.062 1 82.81 273 THR B C 1
ATOM 4316 O O . THR B 1 273 ? -6.824 4.066 18.25 1 82.81 273 THR B O 1
ATOM 4319 N N . GLY B 1 274 ? -4.719 3.93 19 1 79.12 274 GLY B N 1
ATOM 4320 C CA . GLY B 1 274 ? -5.129 4.242 20.359 1 79.12 274 GLY B CA 1
ATOM 4321 C C . GLY B 1 274 ? -5.699 5.641 20.516 1 79.12 274 GLY B C 1
ATOM 4322 O O . GLY B 1 274 ? -6.695 5.844 21.203 1 79.12 274 GLY B O 1
ATOM 4323 N N . ALA B 1 275 ? -5.133 6.562 19.891 1 72.5 275 ALA B N 1
ATOM 4324 C CA . ALA B 1 275 ? -5.633 7.934 19.922 1 72.5 275 ALA B CA 1
ATOM 4325 C C . ALA B 1 275 ? -7.012 8.023 19.281 1 72.5 275 ALA B C 1
ATOM 4327 O O . ALA B 1 275 ? -7.891 8.734 19.781 1 72.5 275 ALA B O 1
ATOM 4328 N N . ALA B 1 276 ? -7.195 7.312 18.188 1 70.94 276 ALA B N 1
ATOM 4329 C CA . ALA B 1 276 ? -8.484 7.309 17.5 1 70.94 276 ALA B CA 1
ATOM 4330 C C . ALA B 1 276 ? -9.57 6.691 18.359 1 70.94 276 ALA B C 1
ATOM 4332 O O . ALA B 1 276 ? -10.695 7.199 18.422 1 70.94 276 ALA B O 1
ATOM 4333 N N . ILE B 1 277 ? -9.203 5.617 19.016 1 73 277 ILE B N 1
ATOM 4334 C CA . ILE B 1 277 ? -10.156 4.941 19.891 1 73 277 ILE B CA 1
ATOM 4335 C C . ILE B 1 277 ? -10.477 5.828 21.094 1 73 277 ILE B C 1
ATOM 4337 O O . ILE B 1 277 ? -11.633 5.961 21.484 1 73 277 ILE B O 1
ATOM 4341 N N . SER B 1 278 ? -9.461 6.355 21.688 1 70.38 278 SER B N 1
ATOM 4342 C CA . SER B 1 278 ? -9.641 7.223 22.844 1 70.38 278 SER B CA 1
ATOM 4343 C C . SER B 1 278 ? -10.508 8.43 22.5 1 70.38 278 SER B C 1
ATOM 4345 O O . SER B 1 278 ? -11.352 8.844 23.297 1 70.38 278 SER B O 1
ATOM 4347 N N . PHE B 1 279 ? -10.32 8.922 21.328 1 63.28 279 PHE B N 1
ATOM 4348 C CA . PHE B 1 279 ? -11.102 10.078 20.891 1 63.28 279 PHE B CA 1
ATOM 4349 C C . PHE B 1 279 ? -12.555 9.695 20.672 1 63.28 279 PHE B C 1
ATOM 4351 O O . PHE B 1 279 ? -13.461 10.453 21.016 1 63.28 279 PHE B O 1
ATOM 4358 N N . ASN B 1 280 ? -12.688 8.586 20.016 1 61.56 280 ASN B N 1
ATOM 4359 C CA . ASN B 1 280 ? -14.047 8.117 19.812 1 61.56 280 ASN B CA 1
ATOM 4360 C C . ASN B 1 280 ? -14.742 7.812 21.141 1 61.56 280 ASN B C 1
ATOM 4362 O O . ASN B 1 280 ? -15.945 8.047 21.281 1 61.56 280 ASN B O 1
ATOM 4366 N N . LEU B 1 281 ? -13.961 7.215 21.953 1 54.84 281 LEU B N 1
ATOM 4367 C CA . LEU B 1 281 ? -14.516 6.914 23.266 1 54.84 281 LEU B CA 1
ATOM 4368 C C . LEU B 1 281 ? -14.844 8.195 24.031 1 54.84 281 LEU B C 1
ATOM 4370 O O . LEU B 1 281 ? -15.859 8.266 24.719 1 54.84 281 LEU B O 1
ATOM 4374 N N . TYR B 1 282 ? -13.898 9.094 23.922 1 50.44 282 TYR B N 1
ATOM 4375 C CA . TYR B 1 282 ? -14.055 10.312 24.703 1 50.44 282 TYR B CA 1
ATOM 4376 C C . TYR B 1 282 ? -15.023 11.273 24.031 1 50.44 282 TYR B C 1
ATOM 4378 O O . TYR B 1 282 ? -15.836 11.922 24.688 1 50.44 282 TYR B O 1
ATOM 4386 N N . PHE B 1 283 ? -14.859 11.359 22.688 1 49 283 PHE B N 1
ATOM 4387 C CA . PHE B 1 283 ? -15.688 12.352 22.016 1 49 283 PHE B CA 1
ATOM 4388 C C . PHE B 1 283 ? -16.859 11.68 21.297 1 49 283 PHE B C 1
ATOM 4390 O O . PHE B 1 283 ? -17.75 12.359 20.797 1 49 283 PHE B O 1
ATOM 4397 N N . GLY B 1 284 ? -16.781 10.375 20.922 1 47.88 284 GLY B N 1
ATOM 4398 C CA . GLY B 1 284 ? -17.906 9.672 20.312 1 47.88 284 GLY B CA 1
ATOM 4399 C C . GLY B 1 284 ? -19.141 9.656 21.203 1 47.88 284 GLY B C 1
ATOM 4400 O O . GLY B 1 284 ? -19.031 9.656 22.422 1 47.88 284 GLY B O 1
ATOM 4401 N N . ASP B 1 285 ? -20.375 9.914 20.75 1 40.72 285 ASP B N 1
ATOM 4402 C CA . ASP B 1 285 ? -21.672 10.156 21.375 1 40.72 285 ASP B CA 1
ATOM 4403 C C . ASP B 1 285 ? -22.047 9.023 22.328 1 40.72 285 ASP B C 1
ATOM 4405 O O . ASP B 1 285 ? -22.094 7.855 21.922 1 40.72 285 ASP B O 1
ATOM 4409 N N . HIS B 1 286 ? -22.109 8.992 23.672 1 34.28 286 HIS B N 1
ATOM 4410 C CA . HIS B 1 286 ? -23.062 8.852 24.766 1 34.28 286 HIS B CA 1
ATOM 4411 C C . HIS B 1 286 ? -24.484 9.062 24.266 1 34.28 286 HIS B C 1
ATOM 4413 O O . HIS B 1 286 ? -25.422 9.133 25.062 1 34.28 286 HIS B O 1
ATOM 4419 N N . THR B 1 287 ? -24.812 9.492 23.094 1 33.31 287 THR B N 1
ATOM 4420 C CA . THR B 1 287 ? -26.219 9.664 22.766 1 33.31 287 THR B CA 1
ATOM 4421 C C . THR B 1 287 ? -26.859 8.32 22.406 1 33.31 287 THR B C 1
ATOM 4423 O O . THR B 1 287 ? -27.938 8.281 21.828 1 33.31 287 THR B O 1
ATOM 4426 N N . ALA B 1 288 ? -26.344 7.16 22.344 1 33.62 288 ALA B N 1
ATOM 4427 C CA . ALA B 1 288 ? -27.328 6.09 22.359 1 33.62 288 ALA B CA 1
ATOM 4428 C C . ALA B 1 288 ? -28.266 6.207 23.562 1 33.62 288 ALA B C 1
ATOM 4430 O O . ALA B 1 288 ? -27.812 6.336 24.688 1 33.62 288 ALA B O 1
ATOM 4431 N N . PRO B 1 289 ? -29.531 6.465 23.375 1 31.64 289 PRO B N 1
ATOM 4432 C CA . PRO B 1 289 ? -30.484 6.332 24.484 1 31.64 289 PRO B CA 1
ATOM 4433 C C . PRO B 1 289 ? -30.344 5.008 25.234 1 31.64 289 PRO B C 1
ATOM 4435 O O . PRO B 1 289 ? -30.078 3.973 24.625 1 31.64 289 PRO B O 1
ATOM 4438 N N . ALA B 1 290 ? -29.938 4.961 26.484 1 29.89 290 ALA B N 1
ATOM 4439 C CA . ALA B 1 290 ? -30.297 3.908 27.438 1 29.89 290 ALA B CA 1
ATOM 4440 C C . ALA B 1 290 ? -31.734 3.443 27.219 1 29.89 290 ALA B C 1
ATOM 4442 O O . ALA B 1 290 ? -32.688 4.227 27.375 1 29.89 290 ALA B O 1
ATOM 4443 N N . GLU B 1 291 ? -32.125 2.674 26.25 1 26 291 GLU B N 1
ATOM 4444 C CA . GLU B 1 291 ? -33.469 2.064 26.438 1 26 291 GLU B CA 1
ATOM 4445 C C . GLU B 1 291 ? -33.625 1.558 27.859 1 26 291 GLU B C 1
ATOM 4447 O O . GLU B 1 291 ? -32.906 0.657 28.297 1 26 291 GLU B O 1
ATOM 4452 N N . GLU B 1 292 ? -33.969 2.387 28.828 1 23.17 292 GLU B N 1
ATOM 4453 C CA . GLU B 1 292 ? -35 1.938 29.766 1 23.17 292 GLU B CA 1
ATOM 4454 C C . GLU B 1 292 ? -36.281 1.488 29.016 1 23.17 292 GLU B C 1
ATOM 4456 O O . GLU B 1 292 ? -36.719 2.158 28.094 1 23.17 292 GLU B O 1
#

pLDDT: mean 73.45, std 18.18, range [23.03, 94.5]